Protein AF-A0A926VAL5-F1 (afdb_monomer_lite)

Organism: NCBI:txid2949571

Foldseek 3Di:
DDDDDDDDDDDDPPPPDPPPDPPDDDDPDPDDPDPADEWEFPDWPPDFDDDAPPPPADQQFWKDLPVWIWGFHAADRPDQQGTWIFIDDVPDPDGDDIDTHGPVRCVVSVIGGDPLQDAPFWKKWQDFQTWTATPVRDIDGDHGFIWHFHDQDQQATWTDGPRHTYGYHPHRPRIDTDGTDDDDPDPVVVVCVQAQALVNLLVLLLVLCVVPPDLQNLLVCLVPVCVLVVSLVVSVVDPSCPPGHYDPVSNVVSSVVSVVVVVLVSLAPPNHPQAHAFFKKKFWAADDDPVPDPPVFARTDIWMWGFHAAQSNDQQGTWIQTPVDNDIDGHHPVRCVVRVMFTKDWADPALFWIWIATPVRNDIKIKGFEADPQLCVLCVVVLCVLFPDKDPWAACPDSVNVSVPPVHPHGIMIIRGGGPDPDPVSNVVSRNVVNPDPSHDGPDD

Radius of gyration: 39.08 Å; chains: 1; bounding box: 101×63×101 Å

Sequence (445 aa):
MSLTNQNGNQSSHIIQNLSSFSLSIPAILPQQNTTTVTNKVIKVLAPIKPTSPTAPFHKGTLITNKNNFGIVNKIIPDSHTPIQIYWWSAGSEKIELKFWYSLDDLRVLKIEPLPLFIPQKTFLIIPAGTLVLTEKGELFQWAETLFWLKEINADGYHLLARSQEWLFPLENFPGIPLACVNELPSRAFLEAANHLNFHQLKTLISLWLSLNYPADILEQLHNNPEIEYHLKNQFDRSEYLQGEDYLQTDKDAAWKSAFSSHLKEQKNAIGMLGFKIGLSTVQSTPKAVSRLHNNPHSTYDYQFGTVVDLEPRSDKPVSILWQHEESTDNYSLPELQQNFISPIVLVKISDQVGYVKSADRKFYQAIVGFASKSVARSWWRRIKKELGHLSDLKPNYHPEIQHLNNQMKAKYFYLAQFPRQKTLNARLRHLQTVANWNLTKHLHR

pLDDT: mean 76.71, std 17.38, range [21.08, 95.38]

Secondary structure (DSSP, 8-state):
---------------S--TT----PPP----------EEEEEEEEES-----TTTT--TT-EEE-SS-EEEEEEE-TTSSS-EEEEEEPTTSS-EEEEEEE-HHHHHHTT-EE-----TTTEEEEEPTT-EEEETTS-EEE--SEEEEEEEEETTEEEEEETTEEEEE-STT---EEEEE--PPPPHHHHHHHTSB-HHHHHHHHHHHHHHH--TTHHHHHHH-TTHHHHHHHHHHTSGGGTT--B-HHHHHHHHHHHHHHHHHHHHHHT-BTTB-TT-EEEEEEEPP--TT---TT-SEEEEEEEEEEE-TTSSS-EEEEESS-S-EEEE-HHHHHHTTEEEEEEEESSSSEEEEEETTS--EEEEEEES-HHHHHHHHHHHHHHH-S----EETTSHHHHTTTTTSS-SEEEEEES-S-SSHHHHHHHHHHHHTS-TTS----

Structure (mmCIF, N/CA/C/O backbone):
data_AF-A0A926VAL5-F1
#
_entry.id   AF-A0A926VAL5-F1
#
loop_
_atom_site.group_PDB
_atom_site.id
_atom_site.type_symbol
_atom_site.label_atom_id
_atom_site.label_alt_id
_atom_site.label_comp_id
_atom_site.label_asym_id
_atom_site.label_entity_id
_atom_site.label_seq_id
_atom_site.pdbx_PDB_ins_code
_atom_site.Cartn_x
_atom_site.Cartn_y
_atom_site.Cartn_z
_atom_site.occupancy
_atom_site.B_iso_or_equiv
_atom_site.auth_seq_id
_atom_site.auth_comp_id
_atom_site.auth_asym_id
_atom_site.auth_atom_id
_atom_site.pdbx_PDB_model_num
ATOM 1 N N . MET A 1 1 ? -61.989 -29.272 30.797 1.00 33.78 1 MET A N 1
ATOM 2 C CA . MET A 1 1 ? -61.288 -30.566 30.717 1.00 33.78 1 MET A CA 1
ATOM 3 C C . MET A 1 1 ? -59.945 -30.411 31.390 1.00 33.78 1 MET A C 1
ATOM 5 O O . MET A 1 1 ? -59.155 -29.563 31.002 1.00 33.78 1 MET A O 1
ATOM 9 N N . SER A 1 2 ? -59.794 -31.165 32.463 1.00 23.73 2 SER A N 1
ATOM 10 C CA . SER A 1 2 ? -58.620 -31.363 33.302 1.00 23.73 2 SER A CA 1
ATOM 11 C C . SER A 1 2 ? -57.572 -32.222 32.585 1.00 23.73 2 SER A C 1
ATOM 13 O O . SER A 1 2 ? -57.961 -33.025 31.740 1.00 23.73 2 SER A O 1
ATOM 15 N N . LEU A 1 3 ? -56.298 -32.065 32.978 1.00 24.48 3 LEU A N 1
ATOM 16 C CA . LEU A 1 3 ? -55.210 -33.067 33.130 1.00 24.48 3 LEU A CA 1
ATOM 17 C C . LEU A 1 3 ? -53.859 -32.319 33.001 1.00 24.48 3 LEU A C 1
ATOM 19 O O . LEU A 1 3 ? -53.482 -31.924 31.907 1.00 24.48 3 LEU A O 1
ATOM 23 N N . THR A 1 4 ? -53.233 -31.807 34.068 1.00 24.84 4 THR A N 1
ATOM 24 C CA . THR A 1 4 ? -52.279 -32.464 35.003 1.00 24.84 4 THR A CA 1
ATOM 25 C C . THR A 1 4 ? -51.249 -33.419 34.385 1.00 24.84 4 THR A C 1
ATOM 27 O O . THR A 1 4 ? -51.617 -34.495 33.928 1.00 24.84 4 THR A O 1
ATOM 30 N N . ASN A 1 5 ? -49.966 -33.034 34.484 1.00 24.02 5 ASN A N 1
ATOM 31 C CA . ASN A 1 5 ? -48.794 -33.826 34.925 1.00 24.02 5 ASN A CA 1
ATOM 32 C C . ASN A 1 5 ? -47.578 -32.869 34.943 1.00 24.02 5 ASN A C 1
ATOM 34 O O . ASN A 1 5 ? -47.157 -32.402 33.893 1.00 24.02 5 ASN A O 1
ATOM 38 N N . GLN A 1 6 ? -47.175 -32.266 36.066 1.00 24.66 6 GLN A N 1
ATOM 39 C CA . GLN A 1 6 ? -46.366 -32.774 37.192 1.00 24.66 6 GLN A CA 1
ATOM 40 C C . GLN A 1 6 ? -44.982 -33.377 36.850 1.00 24.66 6 GLN A C 1
ATOM 42 O O . GLN A 1 6 ? -44.871 -34.520 36.429 1.00 24.66 6 GLN A O 1
ATOM 47 N N . ASN A 1 7 ? -43.973 -32.571 37.219 1.00 23.89 7 ASN A N 1
ATOM 48 C CA . ASN A 1 7 ? -42.716 -32.859 37.929 1.00 23.89 7 ASN A CA 1
ATOM 49 C C . ASN A 1 7 ? -41.515 -33.537 37.248 1.00 23.89 7 ASN A C 1
ATOM 51 O O . ASN A 1 7 ? -41.593 -34.624 36.691 1.00 23.89 7 ASN A O 1
ATOM 55 N N . GLY A 1 8 ? -40.346 -32.916 37.481 1.00 21.08 8 GLY A N 1
ATOM 56 C CA . GLY A 1 8 ? -39.031 -33.515 37.252 1.00 21.08 8 GLY A CA 1
ATOM 57 C C . GLY A 1 8 ? -37.819 -32.613 37.536 1.00 21.08 8 GLY A C 1
ATOM 58 O O . GLY A 1 8 ? -36.994 -32.444 36.654 1.00 21.08 8 GLY A O 1
ATOM 59 N N . ASN A 1 9 ? -37.717 -32.050 38.748 1.00 25.28 9 ASN A N 1
ATOM 60 C CA . ASN A 1 9 ? -36.486 -31.626 39.446 1.00 25.28 9 ASN A CA 1
ATOM 61 C C . ASN A 1 9 ? -35.362 -30.904 38.668 1.00 25.28 9 ASN A C 1
ATOM 63 O O . ASN A 1 9 ? -34.457 -31.548 38.141 1.00 25.28 9 ASN A O 1
ATOM 67 N N . GLN A 1 10 ? -35.267 -29.579 38.834 1.00 26.14 10 GLN A N 1
ATOM 68 C CA . GLN A 1 10 ? -33.965 -28.926 39.017 1.00 26.14 10 GLN A CA 1
ATOM 69 C C . GLN A 1 10 ? -34.032 -27.951 40.194 1.00 26.14 10 GLN A C 1
ATOM 71 O O . GLN A 1 10 ? -34.863 -27.050 40.255 1.00 26.14 10 GLN A O 1
ATOM 76 N N . SER A 1 11 ? -33.163 -28.216 41.162 1.00 24.44 11 SER A N 1
ATOM 77 C CA . SER A 1 11 ? -32.963 -27.499 42.413 1.00 24.44 11 SER A CA 1
ATOM 78 C C . SER A 1 11 ? -32.557 -26.048 42.164 1.00 24.44 11 SER A C 1
ATOM 80 O O . SER A 1 11 ? -31.391 -25.741 41.917 1.00 24.44 11 SER A O 1
ATOM 82 N N . SER A 1 12 ? -33.531 -25.154 42.269 1.00 25.12 12 SER A N 1
ATOM 83 C CA . SER A 1 12 ? -33.329 -23.727 42.454 1.00 25.12 12 SER A CA 1
ATOM 84 C C . SER A 1 12 ? -32.821 -23.466 43.876 1.00 25.12 12 SER A C 1
ATOM 86 O O . SER A 1 12 ? -33.618 -23.365 44.808 1.00 25.12 12 SER A O 1
ATOM 88 N N . HIS A 1 13 ? -31.513 -23.293 44.061 1.00 25.14 13 HIS A N 1
ATOM 89 C CA . HIS A 1 13 ? -31.027 -22.439 45.149 1.00 25.14 13 HIS A CA 1
ATOM 90 C C . HIS A 1 13 ? -31.080 -20.988 44.661 1.00 25.14 13 HIS A C 1
ATOM 92 O O . HIS A 1 13 ? -30.068 -20.348 44.402 1.00 25.14 13 HIS A O 1
ATOM 98 N N . ILE A 1 14 ? -32.306 -20.496 44.469 1.00 27.83 14 ILE A N 1
ATOM 99 C CA . ILE A 1 14 ? -32.579 -19.064 44.393 1.00 27.83 14 ILE A CA 1
ATOM 100 C C . ILE A 1 14 ? -32.500 -18.576 45.836 1.00 27.83 14 ILE A C 1
ATOM 102 O O . ILE A 1 14 ? -33.286 -19.009 46.679 1.00 27.83 14 ILE A O 1
ATOM 106 N N . ILE A 1 15 ? -31.535 -17.707 46.126 1.00 30.31 15 ILE A N 1
ATOM 107 C CA . ILE A 1 15 ? -31.478 -16.973 47.389 1.00 30.31 15 ILE A CA 1
ATOM 108 C C . ILE A 1 15 ? -32.737 -16.096 47.446 1.00 30.31 15 ILE A C 1
ATOM 110 O O . ILE A 1 15 ? -32.835 -15.052 46.802 1.00 30.31 15 ILE A O 1
ATOM 114 N N . GLN A 1 16 ? -33.739 -16.564 48.188 1.00 28.98 16 GLN A N 1
ATOM 115 C CA . GLN A 1 16 ? -34.934 -15.810 48.547 1.00 28.98 16 GLN A CA 1
ATOM 116 C C . GLN A 1 16 ? -34.558 -14.775 49.616 1.00 28.98 16 GLN A C 1
ATOM 118 O O . GLN A 1 16 ? -34.676 -15.057 50.801 1.00 28.98 16 GLN A O 1
ATOM 123 N N . ASN A 1 17 ? -34.029 -13.620 49.195 1.00 28.38 17 ASN A N 1
ATOM 124 C CA . ASN A 1 17 ? -34.138 -12.303 49.854 1.00 28.38 17 ASN A CA 1
ATOM 125 C C . ASN A 1 17 ? -33.106 -11.331 49.260 1.00 28.38 17 ASN A C 1
ATOM 127 O O . ASN A 1 17 ? -32.059 -11.068 49.842 1.00 28.38 17 ASN A O 1
ATOM 131 N N . LEU A 1 18 ? -33.413 -10.767 48.090 1.00 31.67 18 LEU A N 1
ATOM 132 C CA . LEU A 1 18 ? -32.722 -9.576 47.567 1.00 31.67 18 LEU A CA 1
ATOM 133 C C . LEU A 1 18 ? -33.403 -8.266 48.014 1.00 31.67 18 LEU A C 1
ATOM 135 O O . LEU A 1 18 ? -32.901 -7.182 47.737 1.00 31.67 18 LEU A O 1
ATOM 139 N N . SER A 1 19 ? -34.530 -8.348 48.729 1.00 27.44 19 SER A N 1
ATOM 140 C CA . SER A 1 19 ? -35.362 -7.210 49.150 1.00 27.44 19 SER A CA 1
ATOM 141 C C . SER A 1 19 ? -34.779 -6.370 50.295 1.00 27.44 19 SER A C 1
ATOM 143 O O . SER A 1 19 ? -35.334 -5.323 50.615 1.00 27.44 19 SER A O 1
ATOM 145 N N . SER A 1 20 ? -33.663 -6.781 50.899 1.00 28.33 20 SER A N 1
ATOM 146 C CA . SER A 1 20 ? -33.011 -6.079 52.016 1.00 28.33 20 SER A CA 1
ATOM 147 C C . SER A 1 20 ? -31.706 -5.362 51.640 1.00 28.33 20 SER A C 1
ATOM 149 O O . SER A 1 20 ? -31.095 -4.720 52.496 1.00 28.33 20 SER A O 1
ATOM 151 N N . PHE A 1 21 ? -31.286 -5.398 50.371 1.00 32.69 21 PHE A N 1
ATOM 152 C CA . PHE A 1 21 ? -30.142 -4.619 49.895 1.00 32.69 21 PHE A CA 1
ATOM 153 C C . PHE A 1 21 ? -30.622 -3.289 49.309 1.00 32.69 21 PHE A C 1
ATOM 155 O O . PHE A 1 21 ? -30.931 -3.187 48.124 1.00 32.69 21 PHE A O 1
ATOM 162 N N . SER A 1 22 ? -30.678 -2.244 50.136 1.00 27.59 22 SER A N 1
ATOM 163 C CA . SER A 1 22 ? -30.816 -0.875 49.638 1.00 27.59 22 SER A CA 1
ATOM 164 C C . SER A 1 22 ? -29.572 -0.519 48.812 1.00 27.59 22 SER A C 1
ATOM 166 O O . SER A 1 22 ? -28.513 -0.213 49.362 1.00 27.59 22 SER A O 1
ATOM 168 N N . LEU A 1 23 ? -29.689 -0.593 47.487 1.00 29.25 23 LEU A N 1
ATOM 169 C CA . LEU A 1 23 ? -28.676 -0.136 46.538 1.00 29.25 23 LEU A CA 1
ATOM 170 C C . LEU A 1 23 ? -28.721 1.393 46.449 1.00 29.25 23 LEU A C 1
ATOM 172 O O . LEU A 1 23 ? -29.334 1.965 45.552 1.00 29.25 23 LEU A O 1
ATOM 176 N N . SER A 1 24 ? -28.068 2.072 47.387 1.00 26.53 24 SER A N 1
ATOM 177 C CA . SER A 1 24 ? -27.680 3.467 47.191 1.00 26.53 24 SER A CA 1
ATOM 178 C C . SER A 1 24 ? -26.361 3.492 46.419 1.00 26.53 24 SER A C 1
ATOM 180 O O . SER A 1 24 ? -25.296 3.262 46.992 1.00 26.53 24 SER A O 1
ATOM 182 N N . ILE A 1 25 ? -26.441 3.744 45.111 1.00 30.30 25 ILE A N 1
ATOM 183 C CA . ILE A 1 25 ? -25.287 4.139 44.294 1.00 30.30 25 ILE A CA 1
ATOM 184 C C . ILE A 1 25 ? -24.783 5.467 44.880 1.00 30.30 25 ILE A C 1
ATOM 186 O O . ILE A 1 25 ? -25.577 6.410 44.956 1.00 30.30 25 ILE A O 1
ATOM 190 N N . PRO A 1 26 ? -23.518 5.591 45.322 1.00 28.33 26 PRO A N 1
ATOM 191 C CA . PRO A 1 26 ? -23.004 6.887 45.722 1.00 28.33 26 PRO A CA 1
ATOM 192 C C . PRO A 1 26 ? -22.961 7.764 44.472 1.00 28.33 26 PRO A C 1
ATOM 194 O O . PRO A 1 26 ? -22.277 7.438 43.500 1.00 28.33 26 PRO A O 1
ATOM 197 N N . ALA A 1 27 ? -23.705 8.870 44.489 1.00 27.78 27 ALA A N 1
ATOM 198 C CA . ALA A 1 27 ? -23.468 9.959 43.558 1.00 27.78 27 ALA A CA 1
ATOM 199 C C . ALA A 1 27 ? -21.981 10.329 43.639 1.00 27.78 27 ALA A C 1
ATOM 201 O O . ALA A 1 27 ? -21.432 10.433 44.739 1.00 27.78 27 ALA A O 1
ATOM 202 N N . ILE A 1 28 ? -21.335 10.489 42.483 1.00 34.09 28 ILE A N 1
ATOM 203 C CA . ILE A 1 28 ? -19.952 10.954 42.381 1.00 34.09 28 ILE A CA 1
ATOM 204 C C . ILE A 1 28 ? -19.912 12.358 42.997 1.00 34.09 28 ILE A C 1
ATOM 206 O O . ILE A 1 28 ? -20.252 13.347 42.352 1.00 34.09 28 ILE A O 1
ATOM 210 N N . LEU A 1 29 ? -19.567 12.423 44.280 1.00 26.11 29 LEU A N 1
ATOM 211 C CA . LEU A 1 29 ? -19.286 13.649 45.010 1.00 26.11 29 LEU A CA 1
ATOM 212 C C . LEU A 1 29 ? -17.773 13.901 44.980 1.00 26.11 29 LEU A C 1
ATOM 214 O O . LEU A 1 29 ? -16.994 12.943 44.959 1.00 26.11 29 LEU A O 1
ATOM 218 N N . PRO A 1 30 ? -17.340 15.175 44.961 1.00 29.02 30 PRO A N 1
ATOM 219 C CA . PRO A 1 30 ? -15.932 15.523 44.856 1.00 29.02 30 PRO A CA 1
ATOM 220 C C . PRO A 1 30 ? -15.158 14.957 46.046 1.00 29.02 30 PRO A C 1
ATOM 222 O O . PRO A 1 30 ? -15.649 14.975 47.174 1.00 29.02 30 PRO A O 1
ATOM 225 N N . GLN A 1 31 ? -13.945 14.477 45.765 1.00 34.25 31 GLN A N 1
ATOM 226 C CA . GLN A 1 31 ? -12.990 13.918 46.718 1.00 34.25 31 GLN A CA 1
ATOM 227 C C . GLN A 1 31 ? -12.928 14.733 48.018 1.00 34.25 31 GLN A C 1
ATOM 229 O O . GLN A 1 31 ? -12.296 15.785 48.090 1.00 34.25 31 GLN A O 1
ATOM 234 N N . GLN A 1 32 ? -13.550 14.204 49.068 1.00 29.81 32 GLN A N 1
ATOM 235 C CA . GLN A 1 32 ? -13.149 14.489 50.435 1.00 29.81 32 GLN A CA 1
ATOM 236 C C . GLN A 1 32 ? -12.236 13.350 50.876 1.00 29.81 32 GLN A C 1
ATOM 238 O O . GLN A 1 32 ? -12.629 12.183 50.838 1.00 29.81 32 GLN A O 1
ATOM 243 N N . ASN A 1 33 ? -11.012 13.710 51.267 1.00 32.38 33 ASN A N 1
ATOM 244 C CA . ASN A 1 33 ? -10.019 12.829 51.873 1.00 32.38 33 ASN A CA 1
ATOM 245 C C . ASN A 1 33 ? -10.586 12.223 53.162 1.00 32.38 33 ASN A C 1
ATOM 247 O O . ASN A 1 33 ? -10.371 12.730 54.260 1.00 32.38 33 ASN A O 1
ATOM 251 N N . THR A 1 34 ? -11.329 11.133 53.023 1.00 38.75 34 THR A N 1
ATOM 252 C CA . THR A 1 34 ? -11.565 10.189 54.104 1.00 38.75 34 THR A CA 1
ATOM 253 C C . THR A 1 34 ? -10.419 9.197 54.036 1.00 38.75 34 THR A C 1
ATOM 255 O O . THR A 1 34 ? -10.204 8.549 53.016 1.00 38.75 34 THR A O 1
ATOM 258 N N . THR A 1 35 ? -9.616 9.139 55.093 1.00 38.84 35 THR A N 1
ATOM 259 C CA . THR A 1 35 ? -8.583 8.121 55.283 1.00 38.84 35 THR A CA 1
ATOM 260 C C . THR A 1 35 ? -9.260 6.753 55.306 1.00 38.84 35 THR A C 1
ATOM 262 O O . THR A 1 35 ? -9.709 6.276 56.346 1.00 38.84 35 THR A O 1
ATOM 265 N N . THR A 1 36 ? -9.391 6.124 54.140 1.00 53.62 36 THR A N 1
ATOM 266 C CA . THR A 1 36 ? -9.853 4.745 54.022 1.00 53.62 36 THR A CA 1
ATOM 267 C C . THR A 1 36 ? -8.770 3.849 54.602 1.00 53.62 36 THR A C 1
ATOM 269 O O . THR A 1 36 ? -7.675 3.740 54.058 1.00 53.62 36 THR A O 1
ATOM 272 N N . VAL A 1 37 ? -9.049 3.247 55.757 1.00 64.88 37 VAL A N 1
ATOM 273 C CA . VAL A 1 37 ? -8.158 2.258 56.365 1.00 64.88 37 VAL A CA 1
ATOM 274 C C . VAL A 1 37 ? -8.197 1.005 55.493 1.00 64.88 37 VAL A C 1
ATOM 276 O O . VAL A 1 37 ? -9.225 0.331 55.427 1.00 64.88 37 VAL A O 1
ATOM 279 N N . THR A 1 38 ? -7.089 0.711 54.813 1.00 74.81 38 THR A N 1
ATOM 280 C CA . THR A 1 38 ? -6.933 -0.513 54.025 1.00 74.81 38 THR A CA 1
ATOM 281 C C . THR A 1 38 ? -6.527 -1.665 54.943 1.00 74.81 38 THR A C 1
ATOM 283 O O . THR A 1 38 ? -5.487 -1.613 55.601 1.00 74.81 38 THR A O 1
ATOM 286 N N . ASN A 1 39 ? -7.333 -2.722 54.988 1.00 82.88 39 ASN A N 1
ATOM 287 C CA . ASN A 1 39 ? -7.023 -3.941 55.726 1.00 82.88 39 ASN A CA 1
ATOM 288 C C . ASN A 1 39 ? -6.390 -4.967 54.780 1.00 82.88 39 ASN A C 1
ATOM 290 O O . ASN A 1 39 ? -7.035 -5.473 53.860 1.00 82.88 39 ASN A O 1
ATOM 294 N N . LYS A 1 40 ? -5.114 -5.286 55.008 1.00 86.75 40 LYS A N 1
ATOM 295 C CA . LYS A 1 40 ? -4.370 -6.254 54.196 1.00 86.75 40 LYS A CA 1
ATOM 296 C C . LYS A 1 40 ? -4.474 -7.658 54.782 1.00 86.75 40 LYS A C 1
ATOM 298 O O . LYS A 1 40 ? -4.174 -7.870 55.957 1.00 86.75 40 LYS A O 1
ATOM 303 N N . VAL A 1 41 ? -4.881 -8.616 53.956 1.00 84.38 41 VAL A N 1
ATOM 304 C CA . VAL A 1 41 ? -4.922 -10.044 54.285 1.00 84.38 41 VAL A CA 1
ATOM 305 C C . VAL A 1 41 ? -3.589 -10.674 53.886 1.00 84.38 41 VAL A C 1
ATOM 307 O O . VAL A 1 41 ? -3.217 -10.646 52.718 1.00 84.38 41 VAL A O 1
ATOM 310 N N . ILE A 1 42 ? -2.871 -11.268 54.843 1.00 83.75 42 ILE A N 1
ATOM 311 C CA . ILE A 1 42 ? -1.643 -12.030 54.560 1.00 83.75 42 ILE A CA 1
ATOM 312 C C . ILE A 1 42 ? -2.000 -13.421 54.041 1.00 83.75 42 ILE A C 1
ATOM 314 O O . ILE A 1 42 ? -1.346 -13.940 53.138 1.00 83.75 42 ILE A O 1
ATOM 318 N N . LYS A 1 43 ? -3.015 -14.061 54.635 1.00 83.00 43 LYS A N 1
ATOM 319 C CA . LYS A 1 43 ? -3.334 -15.457 54.330 1.00 83.00 43 LYS A CA 1
ATOM 320 C C . LYS A 1 43 ? -4.812 -15.770 54.501 1.00 83.00 43 LYS A C 1
ATOM 322 O O . LYS A 1 43 ? -5.427 -15.389 55.494 1.00 83.00 43 LYS A O 1
ATOM 327 N N . VAL A 1 44 ? -5.349 -16.541 53.560 1.00 79.62 44 VAL A N 1
ATOM 328 C CA . VAL A 1 44 ? -6.667 -17.178 53.659 1.00 79.62 44 VAL A CA 1
ATOM 329 C C . VAL A 1 44 ? -6.466 -18.574 54.247 1.00 79.62 44 VAL A C 1
ATOM 331 O O . VAL A 1 44 ? -5.719 -19.384 53.700 1.00 79.62 44 VAL A O 1
ATOM 334 N N . LEU A 1 45 ? -7.071 -18.834 55.403 1.00 80.06 45 LEU A N 1
ATOM 335 C CA . LEU A 1 45 ? -6.906 -20.074 56.167 1.00 80.06 45 LEU A CA 1
ATOM 336 C C . LEU A 1 45 ? -7.986 -21.110 55.840 1.00 80.06 45 LEU A C 1
ATOM 338 O O . LEU A 1 45 ? -7.732 -22.307 55.933 1.00 80.06 45 LEU A O 1
ATOM 342 N N . ALA A 1 46 ? -9.175 -20.662 55.436 1.00 75.06 46 ALA A N 1
ATOM 343 C CA . ALA A 1 46 ? -10.252 -21.516 54.948 1.00 75.06 46 ALA A CA 1
ATOM 344 C C . ALA A 1 46 ? -11.252 -20.687 54.119 1.00 75.06 46 ALA A C 1
ATOM 346 O O . ALA A 1 46 ? -11.484 -19.537 54.487 1.00 75.06 46 ALA A O 1
ATOM 347 N N . PRO A 1 47 ? -11.881 -21.247 53.066 1.00 56.97 47 PRO A N 1
ATOM 348 C CA . PRO A 1 47 ? -11.587 -22.549 52.467 1.00 56.97 47 PRO A CA 1
ATOM 349 C C . PRO A 1 47 ? -10.341 -22.488 51.564 1.00 56.97 47 PRO A C 1
ATOM 351 O O . PRO A 1 47 ? -10.259 -21.656 50.666 1.00 56.97 47 PRO A O 1
ATOM 354 N N . ILE A 1 48 ? -9.385 -23.401 51.767 1.00 59.25 48 ILE A N 1
ATOM 355 C CA . ILE A 1 48 ? -8.234 -23.578 50.867 1.00 59.25 48 ILE A CA 1
ATOM 356 C C . ILE A 1 48 ? -8.611 -24.664 49.858 1.00 59.25 48 ILE A C 1
ATOM 358 O O . ILE A 1 48 ? -8.837 -25.814 50.238 1.00 59.25 48 ILE A O 1
ATOM 362 N N . LYS A 1 49 ? -8.706 -24.314 48.571 1.00 59.62 49 LYS A N 1
ATOM 363 C CA . LYS A 1 49 ? -8.849 -25.316 47.507 1.00 59.62 49 LYS A CA 1
ATOM 364 C C . LYS A 1 49 ? -7.450 -25.818 47.131 1.00 59.62 49 LYS A C 1
ATOM 366 O O . LYS A 1 49 ? -6.594 -24.988 46.843 1.00 59.62 49 LYS A O 1
ATOM 371 N N . PRO A 1 50 ? -7.190 -27.136 47.124 1.00 54.75 50 PRO A N 1
ATOM 372 C CA . PRO A 1 50 ? -5.895 -27.656 46.704 1.00 54.75 50 PRO A CA 1
ATOM 373 C C . PRO A 1 50 ? -5.628 -27.316 45.231 1.00 54.75 50 PRO A C 1
ATOM 375 O O . PRO A 1 50 ? -6.522 -27.429 44.387 1.00 54.75 50 PRO A O 1
ATOM 378 N N . THR A 1 51 ? -4.395 -26.915 44.920 1.00 57.47 51 THR A N 1
ATOM 379 C CA . THR A 1 51 ? -3.954 -26.621 43.552 1.00 57.47 51 THR A CA 1
ATOM 380 C C . THR A 1 51 ? -3.971 -27.908 42.724 1.00 57.47 51 THR A C 1
ATOM 382 O O . THR A 1 51 ? -3.157 -28.805 42.929 1.00 57.47 51 THR A O 1
ATOM 385 N N . SER A 1 52 ? -4.941 -28.025 41.813 1.00 66.25 52 SER A N 1
ATOM 386 C CA . SER A 1 52 ? -5.079 -29.170 40.901 1.00 66.25 52 SER A CA 1
ATOM 387 C C . SER A 1 52 ? -4.029 -29.108 39.784 1.00 66.25 52 SER A C 1
ATOM 389 O O . SER A 1 52 ? -3.774 -28.013 39.279 1.00 66.25 52 SER A O 1
ATOM 391 N N . PRO A 1 53 ? -3.508 -30.247 39.288 1.00 67.94 53 PRO A N 1
ATOM 392 C CA . PRO A 1 53 ? -2.691 -30.284 38.070 1.00 67.94 53 PRO A CA 1
ATOM 393 C C . PRO A 1 53 ? -3.434 -29.765 36.825 1.00 67.94 53 PRO A C 1
ATOM 395 O O . PRO A 1 53 ? -2.805 -29.389 35.843 1.00 67.94 53 PRO A O 1
ATOM 398 N N . THR A 1 54 ? -4.770 -29.716 36.862 1.00 70.12 54 THR A N 1
ATOM 399 C CA . THR A 1 54 ? -5.608 -29.159 35.788 1.00 70.12 54 THR A CA 1
ATOM 400 C C . THR A 1 54 ? -5.910 -27.670 35.952 1.00 70.12 54 THR A C 1
ATOM 402 O O . THR A 1 54 ? -6.691 -27.133 35.168 1.00 70.12 54 THR A O 1
ATOM 405 N N . ALA A 1 55 ? -5.357 -26.997 36.968 1.00 70.44 55 ALA A N 1
ATOM 406 C CA . ALA A 1 55 ? -5.531 -25.557 37.139 1.00 70.44 55 ALA A CA 1
ATOM 407 C C . ALA A 1 55 ? -5.073 -24.808 35.869 1.00 70.44 55 ALA A C 1
ATOM 409 O O . ALA A 1 55 ? -4.062 -25.184 35.272 1.00 70.44 55 ALA A O 1
ATOM 410 N N . PRO A 1 56 ? -5.798 -23.762 35.428 1.00 73.38 56 PRO A N 1
ATOM 411 C CA . PRO A 1 56 ? -6.932 -23.087 36.083 1.00 73.38 56 PRO A CA 1
ATOM 412 C C . PRO A 1 56 ? -8.329 -23.708 35.828 1.00 73.38 56 PRO A C 1
ATOM 414 O O . PRO A 1 56 ? -9.347 -23.112 36.184 1.00 73.38 56 PRO A O 1
ATOM 417 N N . PHE A 1 57 ? -8.422 -24.885 35.204 1.00 79.25 57 PHE A N 1
ATOM 418 C CA . PHE A 1 57 ? -9.698 -25.514 34.855 1.00 79.25 57 PHE A CA 1
ATOM 419 C C . PHE A 1 57 ? -10.243 -26.370 36.005 1.00 79.25 57 PHE A C 1
ATOM 421 O O . PHE A 1 57 ? -9.613 -27.335 36.454 1.00 79.25 57 PHE A O 1
ATOM 428 N N . HIS A 1 58 ? -11.459 -26.039 36.444 1.00 81.56 58 HIS A N 1
ATOM 429 C CA . HIS A 1 58 ? -12.236 -26.747 37.459 1.00 81.56 58 HIS A CA 1
ATOM 430 C C . HIS A 1 58 ? -13.652 -27.019 36.947 1.00 81.56 58 HIS A C 1
ATOM 432 O O . HIS A 1 58 ? -14.128 -26.364 36.024 1.00 81.56 58 HIS A O 1
ATOM 438 N N . LYS A 1 59 ? -14.362 -27.982 37.542 1.00 78.81 59 LYS A N 1
ATOM 439 C CA . LYS A 1 59 ? -15.784 -28.170 37.228 1.00 78.81 59 LYS A CA 1
ATOM 440 C C . LYS A 1 59 ? -16.541 -26.863 37.495 1.00 78.81 59 LYS A C 1
ATOM 442 O O . LYS A 1 59 ? -16.470 -26.329 38.597 1.00 78.81 59 LYS A O 1
ATOM 447 N N . GLY A 1 60 ? -17.269 -26.384 36.494 1.00 71.81 60 GLY A N 1
ATOM 448 C CA . GLY A 1 60 ? -17.990 -25.115 36.511 1.00 71.81 60 GLY A CA 1
ATOM 449 C C . GLY A 1 60 ? -17.200 -23.920 35.967 1.00 71.81 60 GLY A C 1
ATOM 450 O O . GLY A 1 60 ? -17.781 -22.850 35.833 1.00 71.81 60 GLY A O 1
ATOM 451 N N . THR A 1 61 ? -15.914 -24.070 35.625 1.00 80.81 61 THR A N 1
ATOM 452 C CA . THR A 1 61 ? -15.128 -22.980 35.026 1.00 80.81 61 THR A CA 1
ATOM 453 C C . THR A 1 61 ? -15.718 -22.588 33.672 1.00 80.81 61 THR A C 1
ATOM 455 O O . THR A 1 61 ? -15.825 -23.430 32.777 1.00 80.81 61 THR A O 1
ATOM 458 N N . LEU A 1 62 ? -16.079 -21.310 33.525 1.00 81.69 62 LEU A N 1
ATOM 459 C CA . LEU A 1 62 ? -16.448 -20.714 32.242 1.00 81.69 62 LEU A CA 1
ATOM 460 C C . LEU A 1 62 ? -15.201 -20.500 31.395 1.00 81.69 62 LEU A C 1
ATOM 462 O O . LEU A 1 62 ? -14.175 -20.056 31.906 1.00 81.69 62 LEU A O 1
ATOM 466 N N . ILE A 1 63 ? -15.291 -20.807 30.108 1.00 84.75 63 ILE A N 1
ATOM 467 C CA . ILE A 1 63 ? -14.164 -20.770 29.178 1.00 84.75 63 ILE A CA 1
ATOM 468 C C . ILE A 1 63 ? -14.575 -20.165 27.835 1.00 84.75 63 ILE A C 1
ATOM 470 O O . ILE A 1 63 ? -15.754 -20.152 27.474 1.00 84.75 63 ILE A O 1
ATOM 474 N N . THR A 1 64 ? -13.595 -19.694 27.073 1.00 85.19 64 THR A N 1
ATOM 475 C CA . THR A 1 64 ? -13.781 -19.177 25.716 1.00 85.19 64 THR A CA 1
ATOM 476 C C . THR A 1 64 ? -12.625 -19.591 24.812 1.00 85.19 64 THR A C 1
ATOM 478 O O . THR A 1 64 ? -11.505 -19.781 25.277 1.00 85.19 64 THR A O 1
ATOM 481 N N . ASN A 1 65 ? -12.895 -19.716 23.513 1.00 84.50 65 ASN A N 1
ATOM 482 C CA . ASN A 1 65 ? -11.873 -19.809 22.465 1.00 84.50 65 ASN A CA 1
ATOM 483 C C . ASN A 1 65 ? -11.917 -18.600 21.506 1.00 84.50 65 ASN A C 1
ATOM 485 O O . ASN A 1 65 ? -11.552 -18.719 20.337 1.00 84.50 65 ASN A O 1
ATOM 489 N N . LYS A 1 66 ? -12.407 -17.447 21.995 1.00 78.19 66 LYS A N 1
ATOM 490 C CA . LYS A 1 66 ? -12.759 -16.205 21.269 1.00 78.19 66 LYS A CA 1
ATOM 491 C C . LYS A 1 66 ? -14.041 -16.258 20.448 1.00 78.19 66 LYS A C 1
ATOM 493 O O . LYS A 1 66 ? -14.747 -15.258 20.396 1.00 78.19 66 LYS A O 1
ATOM 498 N N . ASN A 1 67 ? -14.339 -17.393 19.827 1.00 78.50 67 ASN A N 1
ATOM 499 C CA . ASN A 1 67 ? -15.499 -17.518 18.943 1.00 78.50 67 ASN A CA 1
ATOM 500 C C . ASN A 1 67 ? -16.714 -18.093 19.674 1.00 78.50 67 ASN A C 1
ATOM 502 O O . ASN A 1 67 ? -17.841 -17.683 19.423 1.00 78.50 67 ASN A O 1
ATOM 506 N N . ASN A 1 68 ? -16.468 -19.020 20.598 1.00 81.50 68 ASN A N 1
ATOM 507 C CA . ASN A 1 68 ? -17.481 -19.733 21.355 1.00 81.50 68 ASN A CA 1
ATOM 508 C C . ASN A 1 68 ? -17.207 -19.612 22.854 1.00 81.50 68 ASN A C 1
ATOM 510 O O . ASN A 1 68 ? -16.070 -19.410 23.298 1.00 81.50 68 ASN A O 1
ATOM 514 N N . PHE A 1 69 ? -18.266 -19.802 23.632 1.00 83.88 69 PHE A N 1
ATOM 515 C CA . PHE A 1 69 ? -18.209 -19.904 25.082 1.00 83.88 69 PHE A CA 1
ATOM 516 C C . PHE A 1 69 ? -18.568 -21.325 25.509 1.00 83.88 69 PHE A C 1
ATOM 518 O O . PHE A 1 69 ? -19.364 -22.003 24.852 1.00 83.88 69 PHE A O 1
ATOM 525 N N . GLY A 1 70 ? -18.019 -21.765 26.634 1.00 85.50 70 GLY A N 1
ATOM 526 C CA . GLY A 1 70 ? -18.364 -23.051 27.216 1.00 85.50 70 GLY A CA 1
ATOM 527 C C . GLY A 1 70 ? -18.175 -23.102 28.723 1.00 85.50 70 GLY A C 1
ATOM 528 O O . GLY A 1 70 ? -17.714 -22.148 29.352 1.00 85.50 70 GLY A O 1
ATOM 529 N N . ILE A 1 71 ? -18.514 -24.250 29.299 1.00 86.69 71 ILE A N 1
ATOM 530 C CA . ILE A 1 71 ? -18.329 -24.556 30.714 1.00 86.69 71 ILE A CA 1
ATOM 531 C C . ILE A 1 71 ? -17.660 -25.918 30.879 1.00 86.69 71 ILE A C 1
ATOM 533 O O . ILE A 1 71 ? -18.015 -26.903 30.224 1.00 86.69 71 ILE A O 1
ATOM 537 N N . VAL A 1 72 ? -16.683 -25.993 31.778 1.00 85.94 72 VAL A N 1
ATOM 538 C CA . VAL A 1 72 ? -16.049 -27.258 32.153 1.00 85.94 72 VAL A CA 1
ATOM 539 C C . VAL A 1 72 ? -17.044 -28.083 32.965 1.00 85.94 72 VAL A C 1
ATOM 541 O O . VAL A 1 72 ? -17.412 -27.735 34.084 1.00 85.94 72 VAL A O 1
ATOM 544 N N . ASN A 1 73 ? -17.484 -29.208 32.419 1.00 85.69 73 ASN A N 1
ATOM 545 C CA . ASN A 1 73 ? -18.496 -30.053 33.043 1.00 85.69 73 ASN A CA 1
ATOM 546 C C . ASN A 1 73 ? -17.894 -31.105 33.986 1.00 85.69 73 ASN A C 1
ATOM 548 O O . ASN A 1 73 ? -18.443 -31.389 35.055 1.00 85.69 73 ASN A O 1
ATOM 552 N N . LYS A 1 74 ? -16.782 -31.725 33.578 1.00 86.00 74 LYS A N 1
ATOM 553 C CA . LYS A 1 74 ? -16.123 -32.809 34.319 1.00 86.00 74 LYS A CA 1
ATOM 554 C C . LYS A 1 74 ? -14.614 -32.745 34.149 1.00 86.00 74 LYS A C 1
ATOM 556 O O . LYS A 1 74 ? -14.126 -32.321 33.105 1.00 86.00 74 LYS A O 1
ATOM 561 N N . ILE A 1 75 ? -13.910 -33.212 35.177 1.00 86.19 75 ILE A N 1
ATOM 562 C CA . ILE A 1 75 ? -12.458 -33.367 35.181 1.00 86.19 75 ILE A CA 1
ATOM 563 C C . ILE A 1 75 ? -12.123 -34.773 35.667 1.00 86.19 75 ILE A C 1
ATOM 565 O O . ILE A 1 75 ? -12.657 -35.208 36.686 1.00 86.19 75 ILE A O 1
ATOM 569 N N . ILE A 1 76 ? -11.260 -35.465 34.928 1.00 85.94 76 ILE A N 1
ATOM 570 C CA . ILE A 1 76 ? -10.688 -36.765 35.281 1.00 85.94 76 ILE A CA 1
ATOM 571 C C . ILE A 1 76 ? -9.164 -36.593 35.226 1.00 85.94 76 ILE A C 1
ATOM 573 O O . ILE A 1 76 ? -8.601 -36.697 34.139 1.00 85.94 76 ILE A O 1
ATOM 577 N N . PRO A 1 77 ? -8.502 -36.272 36.356 1.00 78.19 77 PRO A N 1
ATOM 578 C CA . PRO A 1 77 ? -7.091 -35.872 36.371 1.00 78.19 77 PRO A CA 1
ATOM 579 C C . PRO A 1 77 ? -6.139 -36.889 35.733 1.00 78.19 77 PRO A C 1
ATOM 581 O O . PRO A 1 77 ? -5.205 -36.493 35.047 1.00 78.19 77 PRO A O 1
ATOM 584 N N . ASP A 1 78 ? -6.423 -38.182 35.892 1.00 80.00 78 ASP A N 1
ATOM 585 C CA . ASP A 1 78 ? -5.547 -39.275 35.446 1.00 80.00 78 ASP A CA 1
ATOM 586 C C . ASP A 1 78 ? -5.809 -39.728 33.993 1.00 80.00 78 ASP A C 1
ATOM 588 O O . ASP A 1 78 ? -5.401 -40.813 33.584 1.00 80.00 78 ASP A O 1
ATOM 592 N N . SER A 1 79 ? -6.528 -38.929 33.197 1.00 83.62 79 SER A N 1
ATOM 593 C CA . SER A 1 79 ? -6.844 -39.238 31.796 1.00 83.62 79 SER A CA 1
ATOM 594 C C . SER A 1 79 ? -5.952 -38.469 30.817 1.00 83.62 79 SER A C 1
ATOM 596 O O . SER A 1 79 ? -5.599 -37.318 31.059 1.00 83.62 79 SER A O 1
ATOM 598 N N . HIS A 1 80 ? -5.669 -39.063 29.651 1.00 82.12 80 HIS A N 1
ATOM 599 C CA . HIS A 1 80 ? -5.001 -38.379 28.533 1.00 82.12 80 HIS A CA 1
ATOM 600 C C . HIS A 1 80 ? -5.786 -37.162 28.011 1.00 82.12 80 HIS A C 1
ATOM 602 O O . HIS A 1 80 ? -5.194 -36.218 27.492 1.00 82.12 80 HIS A O 1
ATOM 608 N N . THR A 1 81 ? -7.110 -37.154 28.183 1.00 86.00 81 THR A N 1
ATOM 609 C CA . THR A 1 81 ? -7.983 -36.008 27.895 1.00 86.00 81 THR A CA 1
ATOM 610 C C . THR A 1 81 ? -8.758 -35.648 29.163 1.00 86.00 81 THR A C 1
ATOM 612 O O . THR A 1 81 ? -9.912 -36.060 29.316 1.00 86.00 81 THR A O 1
ATOM 615 N N . PRO A 1 82 ? -8.133 -34.948 30.125 1.00 86.69 82 PRO A N 1
ATOM 616 C CA . PRO A 1 82 ? -8.660 -34.845 31.478 1.00 86.69 82 PRO A CA 1
ATOM 617 C C . PRO A 1 82 ? -9.855 -33.900 31.608 1.00 86.69 82 PRO A C 1
ATOM 619 O O . PRO A 1 82 ? -10.548 -33.959 32.621 1.00 86.69 82 PRO A O 1
ATOM 622 N N . ILE A 1 83 ? -10.123 -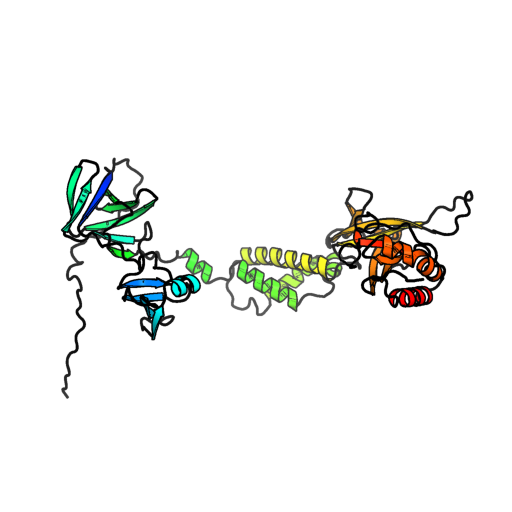33.025 30.632 1.00 88.62 83 ILE A N 1
ATOM 623 C CA . ILE A 1 83 ? -11.094 -31.931 30.779 1.00 88.62 83 ILE A CA 1
ATOM 624 C C . ILE A 1 83 ? -12.242 -32.097 29.786 1.00 88.62 83 ILE A C 1
ATOM 626 O O . ILE A 1 83 ? -12.032 -32.128 28.579 1.00 88.62 83 ILE A O 1
ATOM 630 N N . GLN A 1 84 ? -13.476 -32.166 30.287 1.00 90.69 84 GLN A N 1
ATOM 631 C CA . GLN A 1 84 ? -14.680 -32.187 29.460 1.00 90.69 84 GLN A CA 1
ATOM 632 C C . GLN A 1 84 ? -15.364 -30.828 29.445 1.00 90.69 84 GLN A C 1
ATOM 634 O O . GLN A 1 84 ? -15.730 -30.310 30.502 1.00 90.69 84 GLN A O 1
ATOM 639 N N . ILE A 1 85 ? -15.638 -30.314 28.249 1.00 90.06 85 ILE A N 1
ATOM 640 C CA . ILE A 1 85 ? -16.258 -29.006 28.039 1.00 90.06 85 ILE A CA 1
ATOM 641 C C . ILE A 1 85 ? -17.601 -29.167 27.337 1.00 90.06 85 ILE A C 1
ATOM 643 O O . ILE A 1 85 ? -17.740 -29.949 26.394 1.00 90.06 85 ILE A O 1
ATOM 647 N N . TYR A 1 86 ? -18.576 -28.403 27.816 1.00 89.44 86 TYR A N 1
ATOM 648 C CA . TYR A 1 86 ? -19.848 -28.137 27.160 1.00 89.44 86 TYR A CA 1
ATOM 649 C C . TYR A 1 86 ? -19.776 -26.785 26.464 1.00 89.44 86 TYR A C 1
ATOM 651 O O . TYR A 1 86 ? -19.497 -25.788 27.123 1.00 89.44 86 TYR A O 1
ATOM 659 N N . TRP A 1 87 ? -20.026 -26.750 25.160 1.00 86.00 87 TRP A N 1
ATOM 660 C CA . TRP A 1 87 ? -20.043 -25.518 24.374 1.00 86.00 87 TRP A CA 1
ATOM 661 C C . TRP A 1 87 ? -21.471 -25.046 24.128 1.00 86.00 87 TRP A C 1
ATOM 663 O O . TRP A 1 87 ? -22.357 -25.852 23.821 1.00 86.00 87 TRP A O 1
ATOM 673 N N . TRP A 1 88 ? -21.672 -23.735 24.238 1.00 81.25 88 TRP A N 1
ATOM 674 C CA . TRP A 1 88 ? -22.908 -23.090 23.815 1.00 81.25 88 TRP A CA 1
ATOM 675 C C . TRP A 1 88 ? -22.957 -22.941 22.299 1.00 81.25 88 TRP A C 1
ATOM 677 O O . TRP A 1 88 ? -21.947 -22.667 21.646 1.00 81.25 88 TRP A O 1
ATOM 687 N N . SER A 1 89 ? -24.162 -23.086 21.764 1.00 70.81 89 SER A N 1
ATOM 688 C CA . SER A 1 89 ? -24.500 -22.714 20.395 1.00 70.81 89 SER A CA 1
ATOM 689 C C . SER A 1 89 ? -24.432 -21.201 20.208 1.00 70.81 89 SER A C 1
ATOM 691 O O . SER A 1 89 ? -24.904 -20.450 21.067 1.00 70.81 89 SER A O 1
ATOM 693 N N . ALA A 1 90 ? -23.889 -20.735 19.084 1.00 61.78 90 ALA A N 1
ATOM 694 C CA . ALA A 1 90 ? -23.832 -19.307 18.785 1.00 61.78 90 ALA A CA 1
ATOM 695 C C . ALA A 1 90 ? -25.243 -18.685 18.816 1.00 61.78 90 ALA A C 1
ATOM 697 O O . ALA A 1 90 ? -26.128 -19.094 18.068 1.00 61.78 90 ALA A O 1
ATOM 698 N N . GLY A 1 91 ? -25.456 -17.700 19.696 1.00 57.72 91 GLY A N 1
ATOM 699 C CA . GLY A 1 91 ? -26.731 -16.983 19.810 1.00 57.72 91 GLY A CA 1
ATOM 700 C C . GLY A 1 91 ? -27.862 -17.739 20.519 1.00 57.72 91 GLY A C 1
ATOM 701 O O . GLY A 1 91 ? -29.008 -17.301 20.447 1.00 57.72 91 GLY A O 1
ATOM 702 N N . SER A 1 92 ? -27.586 -18.850 21.212 1.00 58.56 92 SER A N 1
ATOM 703 C CA . SER A 1 92 ? -28.596 -19.550 22.014 1.00 58.56 92 SER A CA 1
ATOM 704 C C . SER A 1 92 ? -28.029 -20.064 23.341 1.00 58.56 92 SER A C 1
ATOM 706 O O . SER A 1 92 ? -26.880 -20.481 23.434 1.00 58.56 92 SER A O 1
ATOM 708 N N . GLU A 1 93 ? -28.868 -20.058 24.381 1.00 58.66 93 GLU A N 1
ATOM 709 C CA . GLU A 1 93 ? -28.560 -20.606 25.712 1.00 58.66 93 GLU A CA 1
ATOM 710 C C . GLU A 1 93 ? -28.455 -22.144 25.727 1.00 58.66 93 GLU A C 1
ATOM 712 O O . GLU A 1 93 ? -28.167 -22.750 26.762 1.00 58.66 93 GLU A O 1
ATOM 717 N N . LYS A 1 94 ? -28.689 -22.806 24.586 1.00 67.19 94 LYS A N 1
ATOM 718 C CA . LYS A 1 94 ? -28.616 -24.260 24.468 1.00 67.19 94 LYS A CA 1
ATOM 719 C C . LYS A 1 94 ? -27.165 -24.735 24.384 1.00 67.19 94 LYS A C 1
ATOM 721 O O . LYS A 1 94 ? -26.320 -24.173 23.691 1.00 67.19 94 LYS A O 1
ATOM 726 N N . ILE A 1 95 ? -26.882 -25.809 25.113 1.00 70.75 95 ILE A N 1
ATOM 727 C CA . ILE A 1 95 ? -25.601 -26.514 25.061 1.00 70.75 95 ILE A CA 1
ATOM 728 C C . ILE A 1 95 ? -25.698 -27.552 23.943 1.00 70.75 95 ILE A C 1
ATOM 730 O O . ILE A 1 95 ? -26.530 -28.455 24.025 1.00 70.75 95 ILE A O 1
ATOM 734 N N . GLU A 1 96 ? -24.858 -27.437 22.915 1.00 64.00 96 GLU A N 1
ATOM 735 C CA . GLU A 1 96 ? -24.924 -28.307 21.729 1.00 64.00 96 GLU A CA 1
ATOM 736 C C . GLU A 1 96 ? -23.851 -29.394 21.716 1.00 64.00 96 GLU A C 1
ATOM 738 O O . GLU A 1 96 ? -24.103 -30.506 21.254 1.00 64.00 96 GLU A O 1
ATOM 743 N N . LEU A 1 97 ? -22.649 -29.097 22.216 1.00 68.56 97 LEU A N 1
ATOM 744 C CA . LEU A 1 97 ? -21.481 -29.933 21.951 1.00 68.56 97 LEU A CA 1
ATOM 745 C C . LEU A 1 97 ? -20.692 -30.257 23.215 1.00 68.56 97 LEU A C 1
ATOM 747 O O . LEU A 1 97 ? -20.420 -29.396 24.052 1.00 68.56 97 LEU A O 1
ATOM 751 N N . LYS A 1 98 ? -20.301 -31.528 23.325 1.00 81.75 98 LYS A N 1
ATOM 752 C CA . LYS A 1 98 ? -19.592 -32.104 24.466 1.00 81.75 98 LYS A CA 1
ATOM 753 C C . LYS A 1 98 ? -18.322 -32.785 23.985 1.00 81.75 98 LYS A C 1
ATOM 755 O O . LYS A 1 98 ? -18.395 -33.826 23.339 1.00 81.75 98 LYS A O 1
ATOM 760 N N . PHE A 1 99 ? -17.172 -32.241 24.364 1.00 86.19 99 PHE A N 1
ATOM 761 C CA . PHE A 1 99 ? -15.873 -32.779 23.961 1.00 86.19 99 PHE A CA 1
ATOM 762 C C . PHE A 1 99 ? -14.925 -32.908 25.150 1.00 86.19 99 PHE A C 1
ATOM 764 O O . PHE A 1 99 ? -15.018 -32.155 26.121 1.00 86.19 99 PHE A O 1
ATOM 771 N N . TRP A 1 100 ? -14.040 -33.900 25.071 1.00 90.75 100 TRP A N 1
ATOM 772 C CA . TRP A 1 100 ? -12.918 -34.074 25.987 1.00 90.75 100 TRP A CA 1
ATOM 773 C C . TRP A 1 100 ? -11.656 -33.494 25.356 1.00 90.75 100 TRP A C 1
ATOM 775 O O . TRP A 1 100 ? -11.448 -33.652 24.157 1.00 90.75 100 TRP A O 1
ATOM 785 N N . TYR A 1 101 ? -10.830 -32.850 26.173 1.00 89.25 101 TYR A N 1
ATOM 786 C CA . TYR A 1 101 ? -9.629 -32.139 25.755 1.00 89.25 101 TYR A CA 1
ATOM 787 C C . TYR A 1 101 ? -8.435 -32.591 26.585 1.00 89.25 101 TYR A C 1
ATOM 789 O O . TYR A 1 101 ? -8.546 -32.746 27.808 1.00 89.25 101 TYR A O 1
ATOM 797 N N . SER A 1 102 ? -7.297 -32.780 25.918 1.00 89.81 102 SER A N 1
ATOM 798 C CA . SER A 1 102 ? -5.982 -32.796 26.559 1.00 89.81 102 SER A CA 1
ATOM 799 C C . SER A 1 102 ? -5.551 -31.373 26.939 1.00 89.81 102 SER A C 1
ATOM 801 O O . SER A 1 102 ? -6.112 -30.387 26.456 1.00 89.81 102 SER A O 1
ATOM 803 N N . LEU A 1 103 ? -4.542 -31.239 27.805 1.00 86.81 103 LEU A N 1
ATOM 804 C CA . LEU A 1 103 ? -3.976 -29.922 28.130 1.00 86.81 103 LEU A CA 1
ATOM 805 C C . LEU A 1 103 ? -3.338 -29.249 26.903 1.00 86.81 103 LEU A C 1
ATOM 807 O O . LEU A 1 103 ? -3.368 -28.022 26.793 1.00 86.81 103 LEU A O 1
ATOM 811 N N . ASP A 1 104 ? -2.805 -30.039 25.970 1.00 85.62 104 ASP A N 1
ATOM 812 C CA . ASP A 1 104 ? -2.227 -29.529 24.728 1.00 85.62 104 ASP A CA 1
ATOM 813 C C . ASP A 1 104 ? -3.312 -29.038 23.762 1.00 85.62 104 ASP A C 1
ATOM 815 O O . ASP A 1 104 ? -3.157 -27.967 23.173 1.00 85.62 104 ASP A O 1
ATOM 819 N N . ASP A 1 105 ? -4.454 -29.732 23.678 1.00 87.62 105 ASP A N 1
ATOM 820 C CA . ASP A 1 105 ? -5.590 -29.281 22.863 1.00 87.62 105 ASP A CA 1
ATOM 821 C C . ASP A 1 105 ? -6.102 -27.916 23.327 1.00 87.62 105 ASP A C 1
ATOM 823 O O . ASP A 1 105 ? -6.375 -27.042 22.504 1.00 87.62 105 ASP A O 1
ATOM 827 N N . LEU A 1 106 ? -6.193 -27.702 24.646 1.00 87.44 106 LEU A N 1
ATOM 828 C CA . LEU A 1 106 ? -6.618 -26.418 25.210 1.00 87.44 106 LEU A CA 1
ATOM 829 C C . LEU A 1 106 ? -5.684 -25.279 24.780 1.00 87.44 106 LEU A C 1
ATOM 831 O O . LEU A 1 106 ? -6.158 -24.199 24.430 1.00 87.44 106 LEU A O 1
ATOM 835 N N . ARG A 1 107 ? -4.369 -25.530 24.728 1.00 84.75 107 ARG A N 1
ATOM 836 C CA . ARG A 1 107 ? -3.373 -24.545 24.276 1.00 84.75 107 ARG A CA 1
ATOM 837 C C . ARG A 1 107 ? -3.480 -24.265 22.780 1.00 84.75 107 ARG A C 1
ATOM 839 O O . ARG A 1 107 ? -3.521 -23.104 22.378 1.00 84.75 107 ARG A O 1
ATOM 846 N N . VAL A 1 108 ? -3.542 -25.310 21.953 1.00 88.00 108 VAL A N 1
ATOM 847 C CA . VAL A 1 108 ? -3.600 -25.181 20.486 1.00 88.00 108 VAL A CA 1
ATOM 848 C C . VAL A 1 108 ? -4.882 -24.472 20.049 1.00 88.00 108 VAL A C 1
ATOM 850 O O . VAL A 1 108 ? -4.847 -23.588 19.192 1.00 88.00 108 VAL A O 1
ATOM 853 N N . LEU A 1 109 ? -6.006 -24.813 20.680 1.00 86.06 109 LEU A N 1
ATOM 854 C CA . LEU A 1 109 ? -7.317 -24.240 20.383 1.00 86.06 109 LEU A CA 1
ATOM 855 C C . LEU A 1 109 ? -7.574 -22.907 21.099 1.00 86.06 109 LEU A C 1
ATOM 857 O O . LEU A 1 109 ? -8.656 -22.342 20.937 1.00 86.06 109 LEU A O 1
ATOM 861 N N . LYS A 1 110 ? -6.593 -22.391 21.856 1.00 88.12 110 LYS A N 1
ATOM 862 C CA . LYS A 1 110 ? -6.681 -21.137 22.625 1.00 88.12 110 LYS A CA 1
ATOM 863 C C . LYS A 1 110 ? -7.908 -21.099 23.541 1.00 88.12 110 LYS A C 1
ATOM 865 O O . LYS A 1 110 ? -8.598 -20.086 23.619 1.00 88.12 110 LYS A O 1
ATOM 870 N N . ILE A 1 111 ? -8.207 -22.231 24.173 1.00 85.69 111 ILE A N 1
ATOM 871 C CA . ILE A 1 111 ? -9.297 -22.366 25.133 1.00 85.69 111 ILE A CA 1
ATOM 872 C C . ILE A 1 111 ? -8.773 -21.898 26.486 1.00 85.69 111 ILE A C 1
ATOM 874 O O . ILE A 1 111 ? -7.922 -22.548 27.091 1.00 85.69 111 ILE A O 1
ATOM 878 N N . GLU A 1 112 ? -9.299 -20.780 26.966 1.00 86.88 112 GLU A N 1
ATOM 879 C CA . GLU A 1 112 ? -8.853 -20.127 28.195 1.00 86.88 112 GLU A CA 1
ATOM 880 C C . GLU A 1 112 ? -10.054 -19.879 29.123 1.00 86.88 112 GLU A C 1
ATOM 882 O O . GLU A 1 112 ? -11.176 -19.688 28.636 1.00 86.88 112 GLU A O 1
ATOM 887 N N . PRO A 1 113 ? -9.873 -19.896 30.459 1.00 82.56 113 PRO A N 1
ATOM 888 C CA . PRO A 1 113 ? -10.912 -19.462 31.384 1.00 82.56 113 PRO A CA 1
ATOM 889 C C . PRO A 1 113 ? -11.336 -18.026 31.100 1.00 82.56 113 PRO A C 1
ATOM 891 O O . PRO A 1 113 ? -10.502 -17.151 30.872 1.00 82.56 113 PRO A O 1
ATOM 894 N N . LEU A 1 114 ? -12.640 -17.775 31.157 1.00 76.38 114 LEU A N 1
ATOM 895 C CA . LEU A 1 114 ? -13.163 -16.425 31.051 1.00 76.38 114 LEU A CA 1
ATOM 896 C C . LEU A 1 114 ? -12.675 -15.609 32.265 1.00 76.38 114 LEU A C 1
ATOM 898 O O . LEU A 1 114 ? -12.806 -16.089 33.395 1.00 76.38 114 LEU A O 1
ATOM 902 N N . PRO A 1 115 ? -12.139 -14.390 32.082 1.00 68.44 115 PRO A N 1
ATOM 903 C CA . PRO A 1 115 ? -11.793 -13.526 33.203 1.00 68.44 115 PRO A CA 1
ATOM 904 C C . PRO A 1 115 ? -13.078 -13.082 33.916 1.00 68.44 115 PRO A C 1
ATOM 906 O O . PRO A 1 115 ? -13.765 -12.163 33.482 1.00 68.44 115 PRO A O 1
ATOM 909 N N . LEU A 1 116 ? -13.422 -13.769 35.009 1.00 69.50 116 LEU A N 1
ATOM 910 C CA . LEU A 1 116 ? -14.638 -13.509 35.790 1.00 69.50 116 LEU A CA 1
ATOM 911 C C . LEU A 1 116 ? -14.533 -12.268 36.691 1.00 69.50 116 LEU A C 1
ATOM 913 O O . LEU A 1 116 ? -15.549 -11.766 37.161 1.00 69.50 116 LEU A O 1
ATOM 917 N N . PHE A 1 117 ? -13.315 -11.787 36.943 1.00 74.00 117 PHE A N 1
ATOM 918 C CA . PHE A 1 117 ? -13.028 -10.654 37.820 1.00 74.00 117 PHE A CA 1
ATOM 919 C C . PHE A 1 117 ? -12.530 -9.467 36.994 1.00 74.00 117 PHE A C 1
ATOM 921 O O . PHE A 1 117 ? -11.331 -9.262 36.832 1.00 74.00 117 PHE A O 1
ATOM 928 N N . ILE A 1 118 ? -13.465 -8.693 36.447 1.00 79.19 118 ILE A N 1
ATOM 929 C CA . ILE A 1 118 ? -13.178 -7.455 35.716 1.00 79.19 118 ILE A CA 1
ATOM 930 C C . ILE A 1 118 ? -13.197 -6.285 36.716 1.00 79.19 118 ILE A C 1
ATOM 932 O O . ILE A 1 118 ? -14.259 -6.031 37.307 1.00 79.19 118 ILE A O 1
ATOM 936 N N . PRO A 1 119 ? -12.068 -5.574 36.922 1.00 81.50 119 PRO A N 1
ATOM 937 C CA . PRO A 1 119 ? -12.005 -4.410 37.802 1.00 81.50 119 PRO A CA 1
ATOM 938 C C . PRO A 1 119 ? -13.076 -3.376 37.471 1.00 81.50 119 PRO A C 1
ATOM 940 O O . PRO A 1 119 ? -13.431 -3.189 36.308 1.00 81.50 119 PRO A O 1
ATOM 943 N N . GLN A 1 120 ? -13.605 -2.723 38.502 1.00 80.62 120 GLN A N 1
ATOM 944 C CA . GLN A 1 120 ? -14.647 -1.691 38.451 1.00 80.62 120 GLN A CA 1
ATOM 945 C C . GLN A 1 120 ? -16.007 -2.153 37.905 1.00 80.62 120 GLN A C 1
ATOM 947 O O . GLN A 1 120 ? -16.997 -1.443 38.063 1.00 80.62 120 GLN A O 1
ATOM 952 N N . LYS A 1 121 ? -16.101 -3.364 37.345 1.00 80.31 121 LYS A N 1
ATOM 953 C CA . LYS A 1 121 ? -17.339 -3.928 36.791 1.00 80.31 121 LYS A CA 1
ATOM 954 C C . LYS A 1 121 ? -17.894 -5.085 37.609 1.00 80.31 121 LYS A C 1
ATOM 956 O O . LYS A 1 121 ? -19.088 -5.343 37.543 1.00 80.31 121 LYS A O 1
ATOM 961 N N . THR A 1 122 ? -17.069 -5.773 38.392 1.00 82.31 122 THR A N 1
ATOM 962 C CA . THR A 1 122 ? -17.485 -7.004 39.080 1.00 82.31 122 THR A CA 1
ATOM 963 C C . THR A 1 122 ? -17.865 -6.743 40.533 1.00 82.31 122 THR A C 1
ATOM 965 O O . THR A 1 122 ? -17.080 -6.199 41.308 1.00 82.31 122 THR A O 1
ATOM 968 N N . PHE A 1 123 ? -19.050 -7.203 40.921 1.00 84.56 123 PHE A N 1
ATOM 969 C CA . PHE A 1 123 ? -19.409 -7.449 42.310 1.00 84.56 123 PHE A CA 1
ATOM 970 C C . PHE A 1 123 ? -19.154 -8.913 42.642 1.00 84.56 123 PHE A C 1
ATOM 972 O O . PHE A 1 123 ? -19.531 -9.807 41.882 1.00 84.56 123 PHE A O 1
ATOM 979 N N . LEU A 1 124 ? -18.534 -9.165 43.785 1.00 89.06 124 LEU A N 1
ATOM 980 C CA . LEU A 1 124 ? -18.219 -10.507 44.259 1.00 89.06 124 LEU A CA 1
ATOM 981 C C . LEU A 1 124 ? -18.592 -10.669 45.724 1.00 89.06 124 LEU A C 1
ATOM 983 O O . LEU A 1 124 ? -18.680 -9.696 46.466 1.00 89.06 124 LEU A O 1
ATOM 987 N N . ILE A 1 125 ? -18.802 -11.908 46.140 1.00 86.94 125 ILE A N 1
ATOM 988 C CA . ILE A 1 125 ? -19.071 -12.274 47.524 1.00 86.94 125 ILE A CA 1
ATOM 989 C C . ILE A 1 125 ? -17.868 -13.036 48.072 1.00 86.94 125 ILE A C 1
ATOM 991 O O . ILE A 1 125 ? -17.322 -13.907 47.393 1.00 86.94 125 ILE A O 1
ATOM 995 N N . ILE A 1 126 ? -17.482 -12.745 49.314 1.00 86.06 126 ILE A N 1
ATOM 996 C CA . ILE A 1 126 ? -16.657 -13.666 50.102 1.00 86.06 126 ILE A CA 1
ATOM 997 C C . ILE A 1 126 ? -17.596 -14.614 50.868 1.00 86.06 126 ILE A C 1
ATOM 999 O O . ILE A 1 126 ? -18.452 -14.125 51.613 1.00 86.06 126 ILE A O 1
ATOM 1003 N N . PRO A 1 127 ? -17.483 -15.946 50.693 1.00 80.06 127 PRO A N 1
ATOM 1004 C CA . PRO A 1 127 ? -18.369 -16.912 51.339 1.00 80.06 127 PRO A CA 1
ATOM 1005 C C . PRO A 1 127 ? -18.356 -16.817 52.866 1.00 80.06 127 PRO A C 1
ATOM 1007 O O . PRO A 1 127 ? -17.304 -16.596 53.477 1.00 80.06 127 PRO A O 1
ATOM 1010 N N . ALA A 1 128 ? -19.511 -17.072 53.485 1.00 79.38 128 ALA A N 1
ATOM 1011 C CA . ALA A 1 128 ? -19.609 -17.204 54.933 1.00 79.38 128 ALA A CA 1
ATOM 1012 C C . ALA A 1 128 ? -18.683 -18.314 55.458 1.00 79.38 128 ALA A C 1
ATOM 1014 O O . ALA A 1 128 ? -18.568 -19.387 54.865 1.00 79.38 128 ALA A O 1
ATOM 1015 N N . GLY A 1 129 ? -18.029 -18.052 56.588 1.00 79.19 129 GLY A N 1
ATOM 1016 C CA . GLY A 1 129 ? -17.088 -18.980 57.211 1.00 79.19 129 GLY A CA 1
ATOM 1017 C C . GLY A 1 129 ? -15.661 -18.896 56.665 1.00 79.19 129 GLY A C 1
ATOM 1018 O O . GLY A 1 129 ? -14.803 -19.636 57.142 1.00 79.19 129 GLY A O 1
ATOM 1019 N N . THR A 1 130 ? -15.382 -17.985 55.724 1.00 83.00 130 THR A N 1
ATOM 1020 C CA . THR A 1 130 ? -14.014 -17.734 55.252 1.00 83.00 130 THR A CA 1
ATOM 1021 C C . THR A 1 130 ? -13.175 -17.139 56.382 1.00 83.00 130 THR A C 1
ATOM 1023 O O . THR A 1 130 ? -13.513 -16.082 56.913 1.00 83.00 130 THR A O 1
ATOM 1026 N N . LEU A 1 131 ? -12.076 -17.799 56.744 1.00 85.12 131 LEU A N 1
ATOM 1027 C CA . LEU A 1 131 ? -11.153 -17.362 57.793 1.00 85.12 131 LEU A CA 1
ATOM 1028 C C . LEU A 1 131 ? -9.911 -16.736 57.161 1.00 85.12 131 LEU A C 1
ATOM 1030 O O . LEU A 1 131 ? -9.247 -17.376 56.343 1.00 85.12 131 LEU A O 1
ATOM 1034 N N . VAL A 1 132 ? -9.578 -15.509 57.554 1.00 87.62 132 VAL A N 1
ATOM 1035 C CA . VAL A 1 132 ? -8.415 -14.769 57.049 1.00 87.62 132 VAL A CA 1
ATOM 1036 C C . VAL A 1 132 ? -7.549 -14.238 58.189 1.00 87.62 132 VAL A C 1
ATOM 1038 O O . VAL A 1 132 ? -8.053 -13.901 59.257 1.00 87.62 132 VAL A O 1
ATOM 1041 N N . LEU A 1 133 ? -6.241 -14.161 57.948 1.00 86.44 133 LEU A N 1
ATOM 1042 C CA . LEU A 1 133 ? -5.260 -13.541 58.836 1.00 86.44 133 LEU A CA 1
ATOM 1043 C C . LEU A 1 133 ? -4.819 -12.202 58.239 1.00 86.44 133 LEU A C 1
ATOM 1045 O O . LEU A 1 133 ? -4.332 -12.165 57.104 1.00 86.44 133 LEU A O 1
ATOM 1049 N N . THR A 1 134 ? -4.981 -11.116 58.989 1.00 87.38 134 THR A N 1
ATOM 1050 C CA . THR A 1 134 ? -4.567 -9.775 58.557 1.00 87.38 134 THR A CA 1
ATOM 1051 C C . THR A 1 134 ? -3.087 -9.513 58.836 1.00 87.38 134 THR A C 1
ATOM 1053 O O . THR A 1 134 ? -2.439 -10.223 59.603 1.00 87.38 134 THR A O 1
ATOM 1056 N N . GLU A 1 135 ? -2.544 -8.451 58.239 1.00 85.75 135 GLU A N 1
ATOM 1057 C CA . GLU A 1 135 ? -1.167 -7.999 58.482 1.00 85.75 135 GLU A CA 1
ATOM 1058 C C . GLU A 1 135 ? -0.900 -7.582 59.933 1.00 85.75 135 GLU A C 1
ATOM 1060 O O . GLU A 1 135 ? 0.223 -7.684 60.416 1.00 85.75 135 GLU A O 1
ATOM 1065 N N . LYS A 1 136 ? -1.954 -7.215 60.667 1.00 82.62 136 LYS A N 1
ATOM 1066 C CA . LYS A 1 136 ? -1.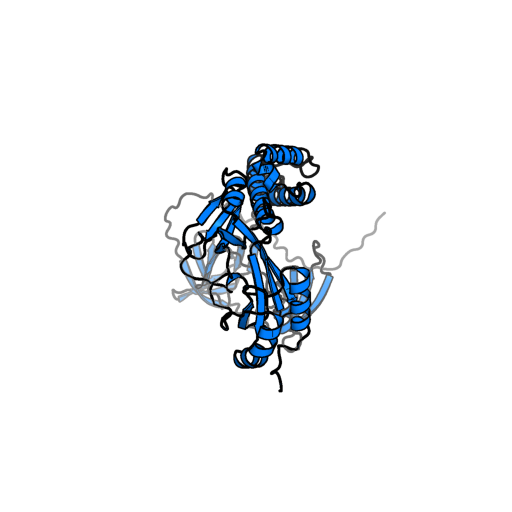891 -6.895 62.098 1.00 82.62 136 LYS A CA 1
ATOM 1067 C C . LYS A 1 136 ? -1.924 -8.140 62.997 1.00 82.62 136 LYS A C 1
ATOM 1069 O O . LYS A 1 136 ? -1.909 -8.005 64.215 1.00 82.62 136 LYS A O 1
ATOM 1074 N N . GLY A 1 137 ? -1.976 -9.341 62.413 1.00 79.94 137 GLY A N 1
ATOM 1075 C CA . GLY A 1 137 ? -2.072 -10.608 63.141 1.00 79.94 137 GLY A CA 1
ATOM 1076 C C . GLY A 1 137 ? -3.480 -10.937 63.642 1.00 79.94 137 GLY A C 1
ATOM 1077 O O . GLY A 1 137 ? -3.645 -11.854 64.443 1.00 79.94 137 GLY A O 1
ATOM 1078 N N . GLU A 1 138 ? -4.502 -10.214 63.183 1.00 85.50 138 GLU A N 1
ATOM 1079 C CA . GLU A 1 138 ? -5.887 -10.433 63.598 1.00 85.50 138 GLU A CA 1
ATOM 1080 C C . GLU A 1 138 ? -6.525 -11.540 62.752 1.00 85.50 138 GLU A C 1
ATOM 1082 O O . GLU A 1 138 ? -6.371 -11.580 61.526 1.00 85.50 138 GLU A O 1
ATOM 1087 N N . LEU A 1 139 ? -7.266 -12.435 63.406 1.00 85.69 139 LEU A N 1
ATOM 1088 C CA . LEU A 1 139 ? -8.082 -13.443 62.737 1.00 85.69 139 LEU A CA 1
ATOM 1089 C C . LEU A 1 139 ? -9.477 -12.882 62.497 1.00 85.69 139 LEU A C 1
ATOM 1091 O O . LEU A 1 139 ? -10.178 -12.516 63.439 1.00 85.69 139 LEU A O 1
ATOM 1095 N N . PHE A 1 140 ? -9.887 -12.855 61.234 1.00 83.62 140 PHE A N 1
ATOM 1096 C CA . PHE A 1 140 ? -11.208 -12.395 60.837 1.00 83.62 140 PHE A CA 1
ATOM 1097 C C . PHE A 1 140 ? -11.978 -13.534 60.173 1.00 83.62 140 PHE A C 1
ATOM 1099 O O . PHE A 1 140 ? -11.474 -14.192 59.260 1.00 83.62 140 PHE A O 1
ATOM 1106 N N . GLN A 1 141 ? -13.209 -13.764 60.627 1.00 85.88 141 GLN A N 1
ATOM 1107 C CA . GLN A 1 141 ? -14.134 -14.692 59.988 1.00 85.88 141 GLN A CA 1
ATOM 1108 C C . GLN A 1 141 ? -15.194 -13.896 59.237 1.00 85.88 141 GLN A C 1
ATOM 1110 O O . GLN A 1 141 ? -15.929 -13.107 59.827 1.00 85.88 141 GLN A O 1
ATOM 1115 N N . TRP A 1 142 ? -15.278 -14.108 57.930 1.00 81.50 142 TRP A N 1
ATOM 1116 C CA . TRP A 1 142 ? -16.251 -13.429 57.092 1.00 81.50 142 TRP A CA 1
ATOM 1117 C C . TRP A 1 142 ? -17.642 -14.039 57.242 1.00 81.50 142 TRP A C 1
ATOM 1119 O O . TRP A 1 142 ? -17.829 -15.256 57.150 1.00 81.50 142 TRP A O 1
ATOM 1129 N N . ALA A 1 143 ? -18.630 -13.165 57.410 1.00 79.19 143 ALA A N 1
ATOM 1130 C CA . ALA A 1 143 ? -19.998 -13.447 57.003 1.00 79.19 143 ALA A CA 1
ATOM 1131 C C . ALA A 1 143 ? -20.115 -13.289 55.479 1.00 79.19 143 ALA A C 1
ATOM 1133 O O . ALA A 1 143 ? -19.262 -12.653 54.856 1.00 79.19 143 ALA A O 1
ATOM 1134 N N . GLU A 1 144 ? -21.175 -13.833 54.884 1.00 80.88 144 GLU A N 1
ATOM 1135 C CA . GLU A 1 144 ? -21.462 -13.633 53.461 1.00 80.88 144 GLU A CA 1
ATOM 1136 C C . GLU A 1 144 ? -21.563 -12.129 53.162 1.00 80.88 144 GLU A C 1
ATOM 1138 O O . GLU A 1 144 ? -22.507 -11.457 53.577 1.00 80.88 144 GLU A O 1
ATOM 1143 N N . THR A 1 145 ? -20.528 -11.581 52.517 1.00 82.31 145 THR A N 1
ATOM 1144 C CA . THR A 1 145 ? -20.351 -10.131 52.356 1.00 82.31 145 THR A CA 1
ATOM 1145 C C . THR A 1 145 ? -20.121 -9.785 50.898 1.00 82.31 145 THR A C 1
ATOM 1147 O O . THR A 1 145 ? -19.265 -10.380 50.242 1.00 82.31 145 THR A O 1
ATOM 1150 N N . LEU A 1 146 ? -20.875 -8.798 50.412 1.00 85.19 146 LEU A N 1
ATOM 1151 C CA . LEU A 1 146 ? -20.755 -8.258 49.065 1.00 85.19 146 LEU A CA 1
ATOM 1152 C C . LEU A 1 146 ? -19.624 -7.226 48.985 1.00 85.19 146 LEU A C 1
ATOM 1154 O O . LEU A 1 146 ? -19.586 -6.274 49.765 1.00 85.19 146 LEU A O 1
ATOM 1158 N N . PHE A 1 147 ? -18.769 -7.386 47.983 1.00 88.12 147 PHE A N 1
ATOM 1159 C CA . PHE A 1 147 ? -17.681 -6.485 47.640 1.00 88.12 147 PHE A CA 1
ATOM 1160 C C . PHE A 1 147 ? -17.803 -5.996 46.206 1.00 88.12 147 PHE A C 1
ATOM 1162 O O . PHE A 1 147 ? -18.210 -6.732 45.306 1.00 88.12 147 PHE A O 1
ATOM 1169 N N . TRP A 1 148 ? -17.368 -4.762 45.986 1.00 87.88 148 TRP A N 1
ATOM 1170 C CA . TRP A 1 148 ? -17.047 -4.260 44.660 1.00 87.88 148 TRP A CA 1
ATOM 1171 C C . TRP A 1 148 ? -15.553 -4.446 44.398 1.00 87.88 148 TRP A C 1
ATOM 1173 O O . TRP A 1 148 ? -14.720 -4.056 45.219 1.00 87.88 148 TRP A O 1
ATOM 1183 N N . LEU A 1 149 ? -15.212 -5.065 43.270 1.00 88.06 149 LEU A N 1
ATOM 1184 C CA . LEU A 1 149 ? -13.829 -5.240 42.849 1.00 88.06 149 LEU A CA 1
ATOM 1185 C C . LEU A 1 149 ? -13.314 -3.926 42.260 1.00 88.06 149 LEU A C 1
ATOM 1187 O O . LEU A 1 149 ? -13.669 -3.567 41.139 1.00 88.06 149 LEU A O 1
ATOM 1191 N N . LYS A 1 150 ? -12.463 -3.221 43.002 1.00 87.12 150 LYS A N 1
ATOM 1192 C CA . LYS A 1 150 ? -11.909 -1.925 42.597 1.00 87.12 150 LYS A CA 1
ATOM 1193 C C . LYS A 1 150 ? -10.787 -2.090 41.576 1.00 87.12 150 LYS A C 1
ATOM 1195 O O . LYS A 1 150 ? -10.813 -1.464 40.521 1.00 87.12 150 LYS A O 1
ATOM 1200 N N . GLU A 1 151 ? -9.819 -2.945 41.890 1.00 88.31 151 GLU A N 1
ATOM 1201 C CA . GLU A 1 151 ? -8.589 -3.128 41.118 1.00 88.31 151 GLU A CA 1
ATOM 1202 C C . GLU A 1 151 ? -8.019 -4.538 41.337 1.00 88.31 151 GLU A C 1
ATOM 1204 O O . GLU A 1 151 ? -8.234 -5.151 42.384 1.00 88.31 151 GLU A O 1
ATOM 1209 N N . ILE A 1 152 ? -7.291 -5.051 40.345 1.00 86.31 152 ILE A N 1
ATOM 1210 C CA . ILE A 1 152 ? -6.420 -6.220 40.489 1.00 86.31 152 ILE A CA 1
ATOM 1211 C C . ILE A 1 152 ? -5.022 -5.777 40.075 1.00 86.31 152 ILE A C 1
ATOM 1213 O O . ILE A 1 152 ? -4.835 -5.333 38.942 1.00 86.31 152 ILE A O 1
ATOM 1217 N N . ASN A 1 153 ? -4.051 -5.909 40.973 1.00 86.12 153 ASN A N 1
ATOM 1218 C CA . ASN A 1 153 ? -2.654 -5.580 40.707 1.00 86.12 153 ASN A CA 1
ATOM 1219 C C . ASN A 1 153 ? -1.723 -6.695 41.224 1.00 86.12 153 ASN A C 1
ATOM 1221 O O . ASN A 1 153 ? -2.183 -7.756 41.647 1.00 86.12 153 ASN A O 1
ATOM 1225 N N . ALA A 1 154 ? -0.406 -6.475 41.167 1.00 83.19 154 ALA A N 1
ATOM 1226 C CA . ALA A 1 154 ? 0.582 -7.462 41.613 1.00 83.19 154 ALA A CA 1
ATOM 1227 C C . ALA A 1 154 ? 0.465 -7.812 43.110 1.00 83.19 154 ALA A C 1
ATOM 1229 O O . ALA A 1 154 ? 0.847 -8.913 43.505 1.00 83.19 154 ALA A O 1
ATOM 1230 N N . ASP A 1 155 ? -0.082 -6.905 43.924 1.00 79.56 155 ASP A N 1
ATOM 1231 C CA . ASP A 1 155 ? -0.255 -7.111 45.362 1.00 79.56 155 ASP A CA 1
ATOM 1232 C C . ASP A 1 155 ? -1.493 -7.956 45.688 1.00 79.56 155 ASP A C 1
ATOM 1234 O O . ASP A 1 155 ? -1.550 -8.565 46.759 1.00 79.56 155 ASP A O 1
ATOM 1238 N N . GLY A 1 156 ? -2.489 -8.004 44.791 1.00 86.25 156 GLY A N 1
ATOM 1239 C CA . GLY A 1 156 ? -3.722 -8.739 45.043 1.00 86.25 156 GLY A CA 1
ATOM 1240 C C . GLY A 1 156 ? -5.001 -8.173 44.434 1.00 86.25 156 GLY A C 1
ATOM 1241 O O . GLY A 1 156 ? -5.001 -7.369 43.499 1.00 86.25 156 GLY A O 1
ATOM 1242 N N . TYR A 1 157 ? -6.117 -8.629 45.005 1.00 86.88 157 TYR A N 1
ATOM 1243 C CA . TYR A 1 157 ? -7.472 -8.173 44.707 1.00 86.88 157 TYR A CA 1
ATOM 1244 C C . TYR A 1 157 ? -7.867 -7.062 45.685 1.00 86.88 157 TYR A C 1
ATOM 1246 O O . TYR A 1 157 ? -7.973 -7.307 46.890 1.00 86.88 157 TYR A O 1
ATOM 1254 N N . HIS A 1 158 ? -8.120 -5.859 45.164 1.00 90.12 158 HIS A N 1
ATOM 1255 C CA . HIS A 1 158 ? -8.595 -4.710 45.938 1.00 90.12 158 HIS A CA 1
ATOM 1256 C C . HIS A 1 158 ? -10.116 -4.697 45.960 1.00 90.12 158 HIS A C 1
ATOM 1258 O O . HIS A 1 158 ? -10.775 -4.500 44.935 1.00 90.12 158 HIS A O 1
ATOM 1264 N N . LEU A 1 159 ? -10.677 -4.914 47.142 1.00 89.94 159 LEU A N 1
ATOM 1265 C CA . LEU A 1 159 ? -12.107 -5.029 47.365 1.00 89.94 159 LEU A CA 1
ATOM 1266 C C . LEU A 1 159 ? -12.623 -3.869 48.210 1.00 89.94 159 LEU A C 1
ATOM 1268 O O . LEU A 1 159 ? -12.020 -3.506 49.217 1.00 89.94 159 LEU A O 1
ATOM 1272 N N . LEU A 1 160 ? -13.783 -3.334 47.841 1.00 88.56 160 LEU A N 1
ATOM 1273 C CA . LEU A 1 160 ? -14.470 -2.283 48.585 1.00 88.56 160 LEU A CA 1
ATOM 1274 C C . LEU A 1 160 ? -15.803 -2.795 49.134 1.00 88.56 160 LEU A C 1
ATOM 1276 O O . LEU A 1 160 ? -16.650 -3.271 48.377 1.00 88.56 160 LEU A O 1
ATOM 1280 N N . ALA A 1 161 ? -16.011 -2.646 50.443 1.00 84.12 161 ALA A N 1
ATOM 1281 C CA . ALA A 1 161 ? -17.289 -2.906 51.104 1.00 84.12 161 ALA A CA 1
ATOM 1282 C C . ALA A 1 161 ? -17.612 -1.791 52.104 1.00 84.12 161 ALA A C 1
ATOM 1284 O O . ALA A 1 161 ? -16.840 -1.558 53.028 1.00 84.12 161 ALA A O 1
ATOM 1285 N N . ARG A 1 162 ? -18.762 -1.115 51.932 1.00 68.50 162 ARG A N 1
ATOM 1286 C CA . ARG A 1 162 ? -19.342 -0.135 52.884 1.00 68.50 162 ARG A CA 1
ATOM 1287 C C . ARG A 1 162 ? -18.298 0.799 53.542 1.00 68.50 162 ARG A C 1
ATOM 1289 O O . ARG A 1 162 ? -18.320 0.979 54.756 1.00 68.50 162 ARG A O 1
ATOM 1296 N N . SER A 1 163 ? -17.391 1.360 52.732 1.00 69.19 163 SER A N 1
ATOM 1297 C CA . SER A 1 163 ? -16.312 2.299 53.122 1.00 69.19 163 SER A CA 1
ATOM 1298 C C . SER A 1 163 ? -15.007 1.698 53.672 1.00 69.19 163 SER A C 1
ATOM 1300 O O . SER A 1 163 ? -14.124 2.450 54.077 1.00 69.19 163 SER A O 1
ATOM 1302 N N . GLN A 1 164 ? -14.845 0.375 53.662 1.00 81.56 164 GLN A N 1
ATOM 1303 C CA . GLN A 1 164 ? -13.584 -0.300 53.982 1.00 81.56 164 GLN A CA 1
ATOM 1304 C C . GLN A 1 164 ? -12.948 -0.881 52.722 1.00 81.56 164 GLN A C 1
ATOM 1306 O O . GLN A 1 164 ? -13.634 -1.488 51.893 1.00 81.56 164 GLN A O 1
ATOM 1311 N N . GLU A 1 165 ? -11.633 -0.716 52.607 1.00 87.56 165 GLU A N 1
ATOM 1312 C CA . GLU A 1 165 ? -10.835 -1.300 51.535 1.00 87.56 165 GLU A CA 1
ATOM 1313 C C . GLU A 1 165 ? -10.079 -2.516 52.061 1.00 87.56 165 GLU A C 1
ATOM 1315 O O . GLU A 1 165 ? -9.475 -2.480 53.133 1.00 87.56 165 GLU A O 1
ATOM 1320 N N . TRP A 1 166 ? -10.132 -3.604 51.307 1.00 88.62 166 TRP A N 1
ATOM 1321 C CA . TRP A 1 166 ? -9.516 -4.871 51.657 1.00 88.62 166 TRP A CA 1
ATOM 1322 C C . TRP A 1 166 ? -8.611 -5.328 50.529 1.00 88.62 166 TRP A C 1
ATOM 1324 O O . TRP A 1 166 ? -9.038 -5.393 49.378 1.00 88.62 166 TRP A O 1
ATOM 1334 N N . LEU A 1 167 ? -7.377 -5.683 50.871 1.00 89.94 167 LEU A N 1
ATOM 1335 C CA . LEU A 1 167 ? -6.424 -6.256 49.931 1.00 89.94 167 LEU A CA 1
ATOM 1336 C C . LEU A 1 167 ? -6.283 -7.748 50.215 1.00 89.94 167 LEU A C 1
ATOM 1338 O O . LEU A 1 167 ? -5.762 -8.134 51.264 1.00 89.94 167 LEU A O 1
ATOM 1342 N N . PHE A 1 168 ? -6.758 -8.576 49.286 1.00 88.75 168 PHE A N 1
ATOM 1343 C CA . PHE A 1 168 ? -6.627 -10.028 49.359 1.00 88.75 168 PHE A CA 1
ATOM 1344 C C . PHE A 1 168 ? -5.472 -10.530 48.493 1.00 88.75 168 PHE A C 1
ATOM 1346 O O . PHE A 1 168 ? -5.309 -10.035 47.379 1.00 88.75 168 PHE A O 1
ATOM 1353 N N . PRO A 1 169 ? -4.725 -11.553 48.942 1.00 85.12 169 PRO A N 1
ATOM 1354 C CA . PRO A 1 169 ? -3.642 -12.123 48.154 1.00 85.12 169 PRO A CA 1
ATOM 1355 C C . PRO A 1 169 ? -4.171 -12.765 46.865 1.00 85.12 169 PRO A C 1
ATOM 1357 O O . PRO A 1 169 ? -5.311 -13.234 46.807 1.00 85.12 169 PRO A O 1
ATOM 1360 N N . LEU A 1 170 ? -3.322 -12.810 45.833 1.00 80.38 170 LEU A N 1
ATOM 1361 C CA . LEU A 1 170 ? -3.646 -13.465 44.560 1.00 80.38 170 LEU A CA 1
ATOM 1362 C C . LEU A 1 170 ? -3.900 -14.969 44.736 1.00 80.38 170 LEU A C 1
ATOM 1364 O O . LEU A 1 170 ? -4.782 -15.541 44.094 1.00 80.38 170 LEU A O 1
ATOM 1368 N N . GLU A 1 171 ? -3.131 -15.609 45.617 1.00 75.44 171 GLU A N 1
ATOM 1369 C CA . GLU A 1 171 ? -3.255 -17.033 45.907 1.00 75.44 171 GLU A CA 1
ATOM 1370 C C . GLU A 1 171 ? -4.430 -17.324 46.844 1.00 75.44 171 GLU A C 1
ATOM 1372 O O . GLU A 1 171 ? -4.617 -16.663 47.865 1.00 75.44 171 GLU A O 1
ATOM 1377 N N . ASN A 1 172 ? -5.187 -18.381 46.532 1.00 74.12 172 ASN A N 1
ATOM 1378 C CA . ASN A 1 172 ? -6.323 -18.851 47.333 1.00 74.12 172 ASN A CA 1
ATOM 1379 C C . ASN A 1 172 ? -7.398 -17.780 47.580 1.00 74.12 172 ASN A C 1
ATOM 1381 O O . ASN A 1 172 ? -8.070 -17.798 48.614 1.00 74.12 172 ASN A O 1
ATOM 1385 N N . PHE A 1 173 ? -7.574 -16.857 46.629 1.00 82.94 173 PHE A N 1
ATOM 1386 C CA . PHE A 1 173 ? -8.614 -15.841 46.704 1.00 82.94 173 PHE A CA 1
ATOM 1387 C C . PHE A 1 173 ? -10.010 -16.496 46.816 1.00 82.94 173 PHE A C 1
ATOM 1389 O O . PHE A 1 173 ? -10.394 -17.262 45.927 1.00 82.94 173 PHE A O 1
ATOM 1396 N N . PRO A 1 174 ? -10.783 -16.226 47.888 1.00 81.69 174 PRO A N 1
ATOM 1397 C CA . PRO A 1 174 ? -12.029 -16.938 48.161 1.00 81.69 174 PRO A CA 1
ATOM 1398 C C . PRO A 1 174 ? -13.246 -16.320 47.460 1.00 81.69 174 PRO A C 1
ATOM 1400 O O . PRO A 1 174 ? -14.358 -16.817 47.632 1.00 81.69 174 PRO A O 1
ATOM 1403 N N . GLY A 1 175 ? -13.064 -15.237 46.696 1.00 82.25 175 GLY A N 1
ATOM 1404 C CA . GLY A 1 175 ? -14.160 -14.500 46.078 1.00 82.25 175 GLY A CA 1
ATOM 1405 C C . GLY A 1 175 ? -14.940 -15.310 45.047 1.00 82.25 175 GLY A C 1
ATOM 1406 O O . GLY A 1 175 ? -14.373 -16.053 44.248 1.00 82.25 175 GLY A O 1
ATOM 1407 N N . ILE A 1 176 ? -16.259 -15.128 45.048 1.00 81.56 176 ILE A N 1
ATOM 1408 C CA . ILE A 1 176 ? -17.183 -15.681 44.057 1.00 81.56 176 ILE A CA 1
ATOM 1409 C C . ILE A 1 176 ? -17.837 -14.504 43.323 1.00 81.56 176 ILE A C 1
ATOM 1411 O O . ILE A 1 176 ? -18.473 -13.680 43.982 1.00 81.56 176 ILE A O 1
ATOM 1415 N N . PRO A 1 177 ? -17.697 -14.382 41.992 1.00 79.44 177 PRO A N 1
ATOM 1416 C CA . PRO A 1 177 ? -18.355 -13.319 41.237 1.00 79.44 177 PRO A CA 1
ATOM 1417 C C . PRO A 1 177 ? -19.878 -13.485 41.340 1.00 79.44 177 PRO A C 1
ATOM 1419 O O . PRO A 1 177 ? -20.402 -14.573 41.106 1.00 79.44 177 PRO A O 1
ATOM 1422 N N . LEU A 1 178 ? -20.581 -12.414 41.704 1.00 78.81 178 LEU A N 1
ATOM 1423 C CA . LEU A 1 178 ? -22.038 -12.398 41.856 1.00 78.81 178 LEU A CA 1
ATOM 1424 C C . LEU A 1 178 ? -22.718 -11.709 40.674 1.00 78.81 178 LEU A C 1
ATOM 1426 O O . LEU A 1 178 ? -23.681 -12.228 40.119 1.00 78.81 178 LEU A O 1
ATOM 1430 N N . ALA A 1 179 ? -22.236 -10.522 40.313 1.00 74.94 179 ALA A N 1
ATOM 1431 C CA . ALA A 1 179 ? -22.828 -9.703 39.267 1.00 74.94 179 ALA A CA 1
ATOM 1432 C C . ALA A 1 179 ? -21.748 -8.899 38.544 1.00 74.94 179 ALA A C 1
ATOM 1434 O O . ALA A 1 179 ? -20.737 -8.526 39.135 1.00 74.94 179 ALA A O 1
ATOM 1435 N N . CYS A 1 180 ? -21.986 -8.605 37.271 1.00 74.75 180 CYS A N 1
ATOM 1436 C CA . CYS A 1 180 ? -21.157 -7.706 36.482 1.00 74.75 180 CYS A CA 1
ATOM 1437 C C . CYS A 1 180 ? -22.010 -6.522 36.022 1.00 74.75 180 CYS A C 1
ATOM 1439 O O . CYS A 1 180 ? -23.139 -6.706 35.566 1.00 74.75 180 CYS A O 1
ATOM 1441 N N . VAL A 1 181 ? -21.476 -5.311 36.139 1.00 71.44 181 VAL A N 1
ATOM 1442 C CA . VAL A 1 181 ? -22.075 -4.109 35.570 1.00 71.44 181 VAL A CA 1
ATOM 1443 C C . VAL A 1 181 ? -21.826 -4.128 34.066 1.00 71.44 181 VAL A C 1
ATOM 1445 O O . VAL A 1 181 ? -20.708 -3.895 33.602 1.00 71.44 181 VAL A O 1
ATOM 1448 N N . ASN A 1 182 ? -22.884 -4.389 33.301 1.00 62.94 182 ASN A N 1
ATOM 1449 C CA . ASN A 1 182 ? -22.901 -4.085 31.878 1.00 62.94 182 ASN A CA 1
ATOM 1450 C C . ASN A 1 182 ? -23.271 -2.613 31.707 1.00 62.94 182 ASN A C 1
ATOM 1452 O O . ASN A 1 182 ? -24.430 -2.229 31.852 1.00 62.94 182 ASN A O 1
ATOM 1456 N N . GLU A 1 183 ? -22.276 -1.785 31.405 1.00 59.78 183 GLU A N 1
ATOM 1457 C CA . GLU A 1 183 ? -22.521 -0.429 30.925 1.00 59.78 183 GLU A CA 1
ATOM 1458 C C . GLU A 1 183 ? -23.186 -0.529 29.552 1.00 59.78 183 GLU A C 1
ATOM 1460 O O . GLU A 1 183 ? -22.627 -1.107 28.616 1.00 59.78 183 GLU A O 1
ATOM 1465 N N . LEU A 1 184 ? -24.400 0.010 29.434 1.00 55.56 184 LEU A N 1
ATOM 1466 C CA . LEU A 1 184 ? -25.012 0.203 28.128 1.00 55.56 184 LEU A CA 1
ATOM 1467 C C . LEU A 1 184 ? -24.117 1.159 27.322 1.00 55.56 184 LEU A C 1
ATOM 1469 O O . LEU A 1 184 ? -23.643 2.151 27.889 1.00 55.56 184 LEU A O 1
ATOM 1473 N N . PRO A 1 185 ? -23.875 0.888 26.024 1.00 56.72 185 PRO A N 1
ATOM 1474 C CA . PRO A 1 185 ? -23.137 1.814 25.183 1.00 56.72 185 PRO A CA 1
ATOM 1475 C C . PRO A 1 185 ? -23.779 3.197 25.273 1.00 56.72 185 PRO A C 1
ATOM 1477 O O . PRO A 1 185 ? -25.005 3.325 25.331 1.00 56.72 185 PRO A O 1
ATOM 1480 N N . SER A 1 186 ? -22.945 4.236 25.327 1.00 61.62 186 SER A N 1
ATOM 1481 C CA . SER A 1 186 ? -23.442 5.602 25.451 1.00 61.62 186 SER A CA 1
ATOM 1482 C C . SER A 1 186 ? -24.403 5.918 24.302 1.00 61.62 186 SER A C 1
ATOM 1484 O O . SER A 1 186 ? -24.241 5.437 23.179 1.00 61.62 186 SER A O 1
ATOM 1486 N N . ARG A 1 187 ? -25.406 6.759 24.567 1.00 62.47 187 ARG A N 1
ATOM 1487 C CA . ARG A 1 187 ? -26.378 7.180 23.548 1.00 62.47 187 ARG A CA 1
ATOM 1488 C C . ARG A 1 187 ? -25.695 7.736 22.291 1.00 62.47 187 ARG A C 1
ATOM 1490 O O . ARG A 1 187 ? -26.106 7.402 21.191 1.00 62.47 187 ARG A O 1
ATOM 1497 N N . ALA A 1 188 ? -24.600 8.476 22.463 1.00 59.50 188 ALA A N 1
ATOM 1498 C CA . ALA A 1 188 ? -23.788 8.990 21.363 1.00 59.50 188 ALA A CA 1
ATOM 1499 C C . ALA A 1 188 ? -23.147 7.880 20.507 1.00 59.50 188 ALA A C 1
ATOM 1501 O O . ALA A 1 188 ? -23.047 8.027 19.295 1.00 59.50 188 ALA A O 1
ATOM 1502 N N . PHE A 1 189 ? -22.734 6.759 21.110 1.00 61.06 189 PHE A N 1
ATOM 1503 C CA . PHE A 1 189 ? -22.196 5.613 20.372 1.00 61.06 189 PHE A CA 1
ATOM 1504 C C . PHE A 1 189 ? -23.285 4.893 19.567 1.00 61.06 189 PHE A C 1
ATOM 1506 O O . PHE A 1 189 ? -23.049 4.495 18.431 1.00 61.06 189 PHE A O 1
ATOM 1513 N N . LEU A 1 190 ? -24.483 4.759 20.138 1.00 60.12 190 LEU A N 1
ATOM 1514 C CA . LEU A 1 190 ? -25.634 4.169 19.450 1.00 60.12 190 LEU A CA 1
ATOM 1515 C C . LEU A 1 190 ? -26.133 5.058 18.303 1.00 60.12 190 LEU A C 1
ATOM 1517 O O . LEU A 1 190 ? -26.428 4.553 17.228 1.00 60.12 190 LEU A O 1
ATOM 1521 N N . GLU A 1 191 ? -26.173 6.376 18.503 1.00 60.91 191 GLU A N 1
ATOM 1522 C CA . GLU A 1 191 ? -26.517 7.343 17.453 1.00 60.91 191 GLU A CA 1
ATOM 1523 C C . GLU A 1 191 ? -25.452 7.363 16.341 1.00 60.91 191 GLU A C 1
ATOM 1525 O O . GLU A 1 191 ? -25.802 7.348 15.166 1.00 60.91 191 GLU A O 1
ATOM 1530 N N . ALA A 1 192 ? -24.159 7.279 16.675 1.00 59.09 192 ALA A N 1
ATOM 1531 C CA . ALA A 1 192 ? -23.082 7.176 15.685 1.00 59.09 192 ALA A CA 1
ATOM 1532 C C . ALA A 1 192 ? -23.087 5.854 14.893 1.00 59.09 192 ALA A C 1
ATOM 1534 O O . ALA A 1 192 ? -22.567 5.814 13.783 1.00 59.09 192 ALA A O 1
ATOM 1535 N N . ALA A 1 193 ? -23.662 4.778 15.440 1.00 61.91 193 ALA A N 1
ATOM 1536 C CA . ALA A 1 193 ? -23.808 3.501 14.741 1.00 61.91 193 ALA A CA 1
ATOM 1537 C C . ALA A 1 193 ? -24.962 3.492 13.720 1.00 61.91 193 ALA A C 1
ATOM 1539 O O . ALA A 1 193 ? -24.987 2.620 12.855 1.0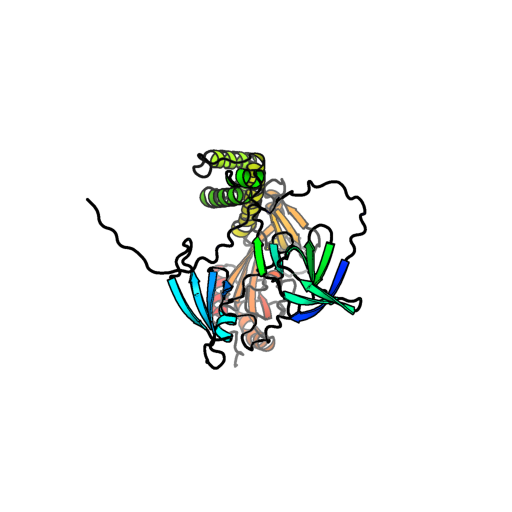0 61.91 193 ALA A O 1
ATOM 1540 N N . ASN A 1 194 ? -25.894 4.449 13.808 1.00 68.00 194 ASN A N 1
ATOM 1541 C CA . ASN A 1 194 ? -26.999 4.603 12.855 1.00 68.00 194 ASN A CA 1
ATOM 1542 C C . ASN A 1 194 ? -26.595 5.362 11.584 1.00 68.00 194 ASN A C 1
ATOM 1544 O O . ASN A 1 194 ? -27.372 5.415 10.635 1.00 68.00 194 ASN A O 1
ATOM 1548 N N . HIS A 1 195 ? -25.409 5.967 11.570 1.00 78.19 195 HIS A N 1
ATOM 1549 C CA . HIS A 1 195 ? -24.895 6.731 10.445 1.00 78.19 195 HIS A CA 1
ATOM 1550 C C . HIS A 1 195 ? -23.659 6.049 9.866 1.00 78.19 195 HIS A C 1
ATOM 1552 O O . HIS A 1 195 ? -22.883 5.422 10.593 1.00 78.19 195 HIS A O 1
ATOM 1558 N N . LEU A 1 196 ? -23.430 6.213 8.564 1.00 82.12 196 LEU A N 1
ATOM 1559 C CA . LEU A 1 196 ? -22.171 5.794 7.968 1.00 82.12 196 LEU A CA 1
ATOM 1560 C C . LEU A 1 196 ? -21.033 6.619 8.566 1.00 82.12 196 LEU A C 1
ATOM 1562 O O . LEU A 1 196 ? -20.971 7.842 8.421 1.00 82.12 196 LEU A O 1
ATOM 1566 N N . ASN A 1 197 ? -20.106 5.931 9.222 1.00 83.81 197 ASN A N 1
ATOM 1567 C CA . ASN A 1 197 ? -18.926 6.570 9.781 1.00 83.81 197 ASN A CA 1
ATOM 1568 C C . ASN A 1 197 ? -17.868 6.838 8.697 1.00 83.81 197 ASN A C 1
ATOM 1570 O O . ASN A 1 197 ? -17.894 6.277 7.598 1.00 83.81 197 ASN A O 1
ATOM 1574 N N . PHE A 1 198 ? -16.874 7.659 9.039 1.00 88.69 198 PHE A N 1
ATOM 1575 C CA . PHE A 1 198 ? -15.741 7.988 8.169 1.00 88.69 198 PHE A CA 1
ATOM 1576 C C . PHE A 1 198 ? -15.111 6.772 7.461 1.00 88.69 198 PHE A C 1
ATOM 1578 O O . PHE A 1 198 ? -14.799 6.841 6.272 1.00 88.69 198 PHE A O 1
ATOM 1585 N N . HIS A 1 199 ? -14.908 5.652 8.163 1.00 86.06 199 HIS A N 1
ATOM 1586 C CA . HIS A 1 199 ? -14.241 4.476 7.595 1.00 86.06 199 HIS A CA 1
ATOM 1587 C C . HIS A 1 199 ? -15.115 3.747 6.571 1.00 86.06 199 HIS A C 1
ATOM 1589 O O . HIS A 1 199 ? -14.613 3.319 5.526 1.00 86.06 199 HIS A O 1
ATOM 1595 N N . GLN A 1 200 ? -16.414 3.632 6.848 1.00 86.69 200 GLN A N 1
ATOM 1596 C CA . GLN A 1 200 ? -17.386 3.067 5.915 1.00 86.69 200 GLN A CA 1
ATOM 1597 C C . GLN A 1 200 ? -17.494 3.942 4.665 1.00 86.69 200 GLN A C 1
ATOM 1599 O O . GLN A 1 200 ? -17.296 3.440 3.559 1.00 86.69 200 GLN A O 1
ATOM 1604 N N . LEU A 1 201 ? -17.670 5.258 4.838 1.00 89.38 201 LEU A N 1
ATOM 1605 C CA . LEU A 1 201 ? -17.704 6.224 3.735 1.00 89.38 201 LEU A CA 1
ATOM 1606 C C . LEU A 1 201 ? -16.434 6.156 2.886 1.00 89.38 201 LEU A C 1
ATOM 1608 O O . LEU A 1 201 ? -16.512 6.075 1.665 1.00 89.38 201 LEU A O 1
ATOM 1612 N N . LYS A 1 202 ? -15.254 6.117 3.515 1.00 91.75 202 LYS A N 1
ATOM 1613 C CA . LYS A 1 202 ? -13.977 6.000 2.800 1.00 91.75 202 LYS A CA 1
ATOM 1614 C C . LYS A 1 202 ? -13.927 4.735 1.945 1.00 91.75 202 LYS A C 1
ATOM 1616 O O . LYS A 1 202 ? -13.476 4.796 0.806 1.00 91.75 202 LYS A O 1
ATOM 1621 N N . THR A 1 203 ? -14.395 3.610 2.479 1.00 88.50 203 THR A N 1
ATOM 1622 C CA . THR A 1 203 ? -14.407 2.326 1.763 1.00 88.50 203 THR A CA 1
ATOM 1623 C C . THR A 1 203 ? -15.342 2.376 0.557 1.00 88.50 203 THR A C 1
ATOM 1625 O O . THR A 1 203 ? -14.942 1.978 -0.536 1.00 88.50 203 THR A O 1
ATOM 1628 N N . LEU A 1 204 ? -16.549 2.922 0.731 1.00 89.69 204 LEU A N 1
ATOM 1629 C CA . LEU A 1 204 ? -17.520 3.099 -0.352 1.00 89.69 204 LEU A CA 1
ATOM 1630 C C . LEU A 1 204 ? -16.984 4.026 -1.447 1.00 89.69 204 LEU A C 1
ATOM 1632 O O . LEU A 1 204 ? -17.048 3.681 -2.624 1.00 89.69 204 LEU A O 1
ATOM 1636 N N . ILE A 1 205 ? -16.385 5.158 -1.066 1.00 93.19 205 ILE A N 1
ATOM 1637 C CA . ILE A 1 205 ? -15.780 6.108 -2.008 1.00 93.19 205 ILE A CA 1
ATOM 1638 C C . ILE A 1 205 ? -14.626 5.453 -2.766 1.00 93.19 205 ILE A C 1
ATOM 1640 O O . ILE A 1 205 ? -14.557 5.570 -3.985 1.00 93.19 205 ILE A O 1
ATOM 1644 N N . SER A 1 206 ? -13.724 4.748 -2.078 1.00 91.31 206 SER A N 1
ATOM 1645 C CA . SER A 1 206 ? -12.617 4.037 -2.725 1.00 91.31 206 SER A CA 1
ATOM 1646 C C . SER A 1 206 ? -13.115 2.986 -3.717 1.00 91.31 206 SER A C 1
ATOM 1648 O O . SER A 1 206 ? -12.576 2.890 -4.819 1.00 91.31 206 SER A O 1
ATOM 1650 N N . LEU A 1 207 ? -14.164 2.241 -3.362 1.00 90.56 207 LEU A N 1
ATOM 1651 C CA . LEU A 1 207 ? -14.763 1.247 -4.247 1.00 90.56 207 LEU A CA 1
ATOM 1652 C C . LEU A 1 207 ? -15.396 1.920 -5.471 1.00 90.56 207 LEU A C 1
ATOM 1654 O O . LEU A 1 207 ? -15.083 1.554 -6.604 1.00 90.56 207 LEU A O 1
ATOM 1658 N N . TRP A 1 208 ? -16.207 2.958 -5.267 1.00 93.31 208 TRP A N 1
ATOM 1659 C CA . TRP A 1 208 ? -16.822 3.706 -6.362 1.00 93.31 208 TRP A CA 1
ATOM 1660 C C . TRP A 1 208 ? -15.780 4.324 -7.298 1.00 93.31 208 TRP A C 1
ATOM 1662 O O . TRP A 1 208 ? -15.893 4.176 -8.518 1.00 93.31 208 TRP A O 1
ATOM 1672 N N . LEU A 1 209 ? -14.742 4.952 -6.730 1.00 90.81 209 LEU A N 1
ATOM 1673 C CA . LEU A 1 209 ? -13.631 5.519 -7.486 1.00 90.81 209 LEU A CA 1
ATOM 1674 C C . LEU A 1 209 ? -12.946 4.451 -8.321 1.00 90.81 209 LEU A C 1
ATOM 1676 O O . LEU A 1 209 ? -12.676 4.731 -9.470 1.00 90.81 209 LEU A O 1
ATOM 1680 N N . SER A 1 210 ? -12.724 3.236 -7.814 1.00 86.94 210 SER A N 1
ATOM 1681 C CA . SER A 1 210 ? -12.077 2.170 -8.593 1.00 86.94 210 SER A CA 1
ATOM 1682 C C . SER A 1 210 ? -12.915 1.622 -9.758 1.00 86.94 210 SER A C 1
ATOM 1684 O O . SER A 1 210 ? -12.352 1.022 -10.671 1.00 86.94 210 SER A O 1
ATOM 1686 N N . LEU A 1 211 ? -14.235 1.833 -9.749 1.00 87.06 211 LEU A N 1
ATOM 1687 C CA . LEU A 1 211 ? -15.143 1.364 -10.801 1.00 87.06 211 LEU A CA 1
ATOM 1688 C C . LEU A 1 211 ? -15.462 2.437 -11.851 1.00 87.06 211 LEU A C 1
ATOM 1690 O O . LEU A 1 211 ? -15.663 2.097 -13.013 1.00 87.06 211 LEU A O 1
ATOM 1694 N N . ASN A 1 212 ? -15.526 3.711 -11.453 1.00 84.50 212 ASN A N 1
ATOM 1695 C CA . ASN A 1 212 ? -16.104 4.779 -12.282 1.00 84.50 212 ASN A CA 1
ATOM 1696 C C . ASN A 1 212 ? -15.093 5.828 -12.766 1.00 84.50 212 ASN A C 1
ATOM 1698 O O . ASN A 1 212 ? -15.463 6.754 -13.486 1.00 84.50 212 ASN A O 1
ATOM 1702 N N . TYR A 1 213 ? -13.824 5.719 -12.375 1.00 81.88 213 TYR A N 1
ATOM 1703 C CA . TYR A 1 213 ? -12.807 6.687 -12.776 1.00 81.88 213 TYR A CA 1
ATOM 1704 C C . TYR A 1 213 ? -12.327 6.502 -14.230 1.00 81.88 213 TYR A C 1
ATOM 1706 O O . TYR A 1 213 ? -12.252 5.377 -14.732 1.00 81.88 213 TYR A O 1
ATOM 1714 N N . PRO A 1 214 ? -11.944 7.598 -14.911 1.00 79.31 214 PRO A N 1
ATOM 1715 C CA . PRO A 1 214 ? -11.283 7.532 -16.208 1.00 79.31 214 PRO A CA 1
ATOM 1716 C C . PRO A 1 214 ? -9.833 7.046 -16.067 1.00 79.31 214 PRO A C 1
ATOM 1718 O O . PRO A 1 214 ? -9.121 7.459 -15.153 1.00 79.31 214 PRO A O 1
ATOM 1721 N N . ALA A 1 215 ? -9.366 6.225 -17.013 1.00 75.88 215 ALA A N 1
ATOM 1722 C CA . ALA A 1 215 ? -8.001 5.680 -17.008 1.00 75.88 215 ALA A CA 1
ATOM 1723 C C . ALA A 1 215 ? -6.906 6.770 -16.972 1.00 75.88 215 ALA A C 1
ATOM 1725 O O . ALA A 1 215 ? -5.873 6.577 -16.338 1.00 75.88 215 ALA A O 1
ATOM 1726 N N . ASP A 1 216 ? -7.170 7.937 -17.566 1.00 83.19 216 ASP A N 1
ATOM 1727 C CA . ASP A 1 216 ? -6.221 9.055 -17.669 1.00 83.19 216 ASP A CA 1
ATOM 1728 C C . ASP A 1 216 ? -6.524 10.182 -16.663 1.00 83.19 216 ASP A C 1
ATOM 1730 O O . ASP A 1 216 ? -6.308 11.365 -16.939 1.00 83.19 216 ASP A O 1
ATOM 1734 N N . ILE A 1 217 ? -7.055 9.840 -15.482 1.00 86.75 217 ILE A N 1
ATOM 1735 C CA . ILE A 1 217 ? -7.498 10.817 -14.470 1.00 86.75 217 ILE A CA 1
ATOM 1736 C C . ILE A 1 217 ? -6.423 11.850 -14.095 1.00 86.75 217 ILE A C 1
ATOM 1738 O O . ILE A 1 217 ? -6.753 12.999 -13.819 1.00 86.75 217 ILE A O 1
ATOM 1742 N N . LEU A 1 218 ? -5.139 11.476 -14.115 1.00 88.25 218 LEU A N 1
ATOM 1743 C CA . LE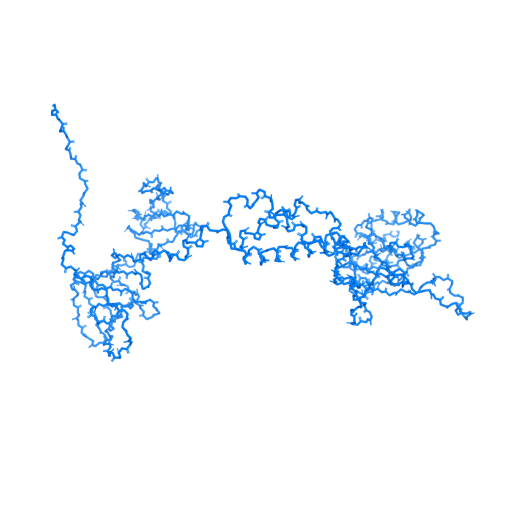U A 1 218 ? -4.038 12.391 -13.799 1.00 88.25 218 LEU A CA 1
ATOM 1744 C C . LEU A 1 218 ? -3.875 13.484 -14.866 1.00 88.25 218 LEU A C 1
ATOM 1746 O O . LEU A 1 218 ? -3.756 14.656 -14.525 1.00 88.25 218 LEU A O 1
ATOM 1750 N N . GLU A 1 219 ? -3.931 13.126 -16.150 1.00 87.44 219 GLU A N 1
ATOM 1751 C CA . GLU A 1 219 ? -3.835 14.094 -17.253 1.00 87.44 219 GLU A CA 1
ATOM 1752 C C . GLU A 1 219 ? -5.090 14.961 -17.336 1.00 87.44 219 GLU A C 1
ATOM 1754 O O . GLU A 1 219 ? -5.024 16.168 -17.568 1.00 87.44 219 GLU A O 1
ATOM 1759 N N . GLN A 1 220 ? -6.245 14.356 -17.078 1.00 87.44 220 GLN A N 1
ATOM 1760 C CA . GLN A 1 220 ? -7.504 15.072 -16.998 1.00 87.44 220 GLN A CA 1
ATOM 1761 C C . GLN A 1 220 ? -7.506 16.107 -15.866 1.00 87.44 220 GLN A C 1
ATOM 1763 O O . GLN A 1 220 ? -7.896 17.246 -16.104 1.00 87.44 220 GLN A O 1
ATOM 1768 N N . LEU A 1 221 ? -7.016 15.757 -14.672 1.00 88.25 221 LEU A N 1
ATOM 1769 C CA . LEU A 1 221 ? -6.886 16.695 -13.551 1.00 88.25 221 LEU A CA 1
ATOM 1770 C C . LEU A 1 221 ? -5.904 17.833 -13.832 1.00 88.25 221 LEU A C 1
ATOM 1772 O O . LEU A 1 221 ? -6.130 18.943 -13.358 1.00 88.25 221 LEU A O 1
ATOM 1776 N N . HIS A 1 222 ? -4.836 17.564 -14.586 1.00 86.56 222 HIS A N 1
ATOM 1777 C CA . HIS A 1 222 ? -3.893 18.598 -15.010 1.00 86.56 222 HIS A CA 1
ATOM 1778 C C . HIS A 1 222 ? -4.549 19.606 -15.962 1.00 86.56 222 HIS A C 1
ATOM 1780 O O . HIS A 1 222 ? -4.358 20.810 -15.824 1.00 86.56 222 HIS A O 1
ATOM 1786 N N . ASN A 1 223 ? -5.374 19.120 -16.892 1.00 86.75 223 ASN A N 1
ATOM 1787 C CA . ASN A 1 223 ? -6.053 19.966 -17.872 1.00 86.75 223 ASN A CA 1
ATOM 1788 C C . ASN A 1 223 ? -7.303 20.665 -17.310 1.00 86.75 223 ASN A C 1
ATOM 1790 O O . ASN A 1 223 ? -7.649 21.755 -17.761 1.00 86.75 223 ASN A O 1
ATOM 1794 N N . ASN A 1 224 ? -8.007 20.039 -16.363 1.00 87.62 224 ASN A N 1
ATOM 1795 C CA . ASN A 1 224 ? -9.213 20.580 -15.746 1.00 87.62 224 ASN A CA 1
ATOM 1796 C C . ASN A 1 224 ? -9.313 20.203 -14.249 1.00 87.62 224 ASN A C 1
ATOM 1798 O O . ASN A 1 224 ? -9.723 19.085 -13.911 1.00 87.62 224 ASN A O 1
ATOM 1802 N N . PRO A 1 225 ? -9.036 21.151 -13.334 1.00 83.38 225 PRO A N 1
ATOM 1803 C CA . PRO A 1 225 ? -9.154 20.936 -11.891 1.00 83.38 225 PRO A CA 1
ATOM 1804 C C . PRO A 1 225 ? -10.578 20.620 -11.404 1.00 83.38 225 PRO A C 1
ATOM 1806 O O . PRO A 1 225 ? -10.741 20.005 -10.349 1.00 83.38 225 PRO A O 1
ATOM 1809 N N . GLU A 1 226 ? -11.619 20.998 -12.155 1.00 87.69 226 GLU A N 1
ATOM 1810 C CA . GLU A 1 226 ? -13.027 20.807 -11.765 1.00 87.69 226 GLU A CA 1
ATOM 1811 C C . GLU A 1 226 ? -13.473 19.339 -11.821 1.00 87.69 226 GLU A C 1
ATOM 1813 O O . GLU A 1 226 ? -14.535 18.977 -11.311 1.00 87.69 226 GLU A O 1
ATOM 1818 N N . ILE A 1 227 ? -12.653 18.453 -12.387 1.00 87.56 227 ILE A N 1
ATOM 1819 C CA . ILE A 1 227 ? -12.970 17.027 -12.506 1.00 87.56 227 ILE A CA 1
ATOM 1820 C C . ILE A 1 227 ? -13.138 16.360 -11.143 1.00 87.56 227 ILE A C 1
ATOM 1822 O O . ILE A 1 227 ? -14.023 15.519 -10.995 1.00 87.56 227 ILE A O 1
ATOM 1826 N N . GLU A 1 228 ? -12.373 16.762 -10.121 1.00 89.94 228 GLU A N 1
ATOM 1827 C CA . GLU A 1 228 ? -12.602 16.255 -8.761 1.00 89.94 228 GLU A CA 1
ATOM 1828 C C . GLU A 1 228 ? -14.019 16.598 -8.280 1.00 89.94 228 GLU A C 1
ATOM 1830 O O . GLU A 1 228 ? -14.708 15.745 -7.720 1.00 89.94 228 GLU A O 1
ATOM 1835 N N . TYR A 1 229 ? -14.472 17.829 -8.529 1.00 90.31 229 TYR A N 1
ATOM 1836 C CA . TYR A 1 229 ? -15.808 18.274 -8.145 1.00 90.31 229 TYR A CA 1
ATOM 1837 C C . TYR A 1 229 ? -16.896 17.509 -8.910 1.00 90.31 229 TYR A C 1
ATOM 1839 O O . TYR A 1 229 ? -17.882 17.072 -8.315 1.00 90.31 229 TYR A O 1
ATOM 1847 N N . HIS A 1 230 ? -16.701 17.268 -10.208 1.00 89.94 230 HIS A N 1
ATOM 1848 C CA . HIS A 1 230 ? -17.627 16.465 -11.005 1.00 89.94 230 HIS A CA 1
ATOM 1849 C C . HIS A 1 230 ? -17.713 15.013 -10.530 1.00 89.94 230 HIS A C 1
ATOM 1851 O O . HIS A 1 230 ? -18.821 14.501 -10.372 1.00 89.94 230 HIS A O 1
ATOM 1857 N N . LEU A 1 231 ? -16.577 14.370 -10.250 1.00 90.44 231 LEU A N 1
ATOM 1858 C CA . LEU A 1 231 ? -16.539 13.008 -9.713 1.00 90.44 231 LEU A CA 1
ATOM 1859 C C . LEU A 1 231 ? -17.223 12.934 -8.347 1.00 90.44 231 LEU A C 1
ATOM 1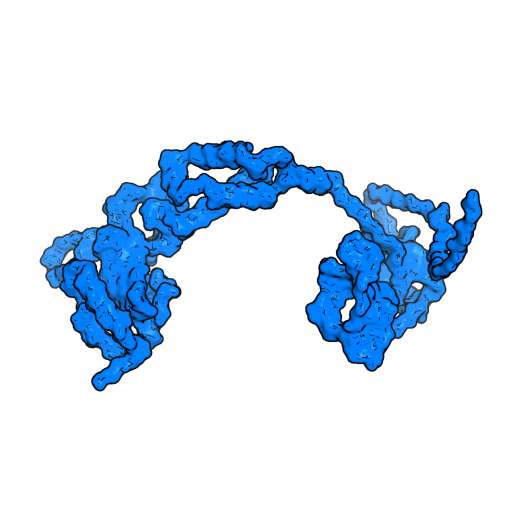861 O O . LEU A 1 231 ? -18.011 12.024 -8.099 1.00 90.44 231 LEU A O 1
ATOM 1865 N N . LYS A 1 232 ? -16.990 13.928 -7.485 1.00 92.50 232 LYS A N 1
ATOM 1866 C CA . LYS A 1 232 ? -17.656 14.020 -6.184 1.00 92.50 232 LYS A CA 1
ATOM 1867 C C . LYS A 1 232 ? -19.171 14.143 -6.329 1.00 92.50 232 LYS A C 1
ATOM 1869 O O . LYS A 1 232 ? -19.908 13.417 -5.672 1.00 92.50 232 LYS A O 1
ATOM 1874 N N . ASN A 1 233 ? -19.640 14.996 -7.236 1.00 91.19 233 ASN A N 1
ATOM 1875 C CA . ASN A 1 233 ? -21.068 15.153 -7.508 1.00 91.19 233 ASN A CA 1
ATOM 1876 C C . ASN A 1 233 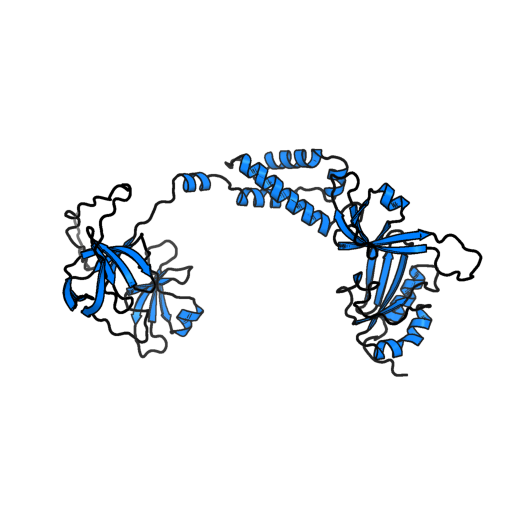? -21.708 13.894 -8.106 1.00 91.19 233 ASN A C 1
ATOM 1878 O O . ASN A 1 233 ? -22.889 13.641 -7.880 1.00 91.19 233 ASN A O 1
ATOM 1882 N N . GLN A 1 234 ? -20.963 13.119 -8.896 1.00 90.56 234 GLN A N 1
ATOM 1883 C CA . GLN A 1 234 ? -21.437 11.834 -9.408 1.00 90.56 234 GLN A CA 1
ATOM 1884 C C . GLN A 1 234 ? -21.543 10.794 -8.291 1.00 90.56 234 GLN A C 1
ATOM 1886 O O . GLN A 1 234 ? -22.549 10.093 -8.221 1.00 90.56 234 GLN A O 1
ATOM 1891 N N . PHE A 1 235 ? -20.561 10.738 -7.388 1.00 90.88 235 PHE A N 1
ATOM 1892 C CA . PHE A 1 235 ? -20.630 9.886 -6.203 1.00 90.88 235 PHE A CA 1
ATOM 1893 C C . PHE A 1 235 ? -21.806 10.264 -5.294 1.00 90.88 235 PHE A C 1
ATOM 1895 O O . PHE A 1 235 ? -22.550 9.384 -4.868 1.00 90.88 235 PHE A O 1
ATOM 1902 N N . ASP A 1 236 ? -22.042 11.561 -5.084 1.00 89.25 236 ASP A N 1
ATOM 1903 C CA . ASP A 1 236 ? -23.175 12.079 -4.304 1.00 89.25 236 ASP A CA 1
ATOM 1904 C C . ASP A 1 236 ? -24.546 11.669 -4.876 1.00 89.25 236 ASP A C 1
ATOM 1906 O O . ASP A 1 236 ? -25.539 11.658 -4.154 1.00 89.25 236 ASP A O 1
ATOM 1910 N N . ARG A 1 237 ? -24.613 11.315 -6.165 1.00 88.00 237 ARG A N 1
ATOM 1911 C CA . ARG A 1 237 ? -25.824 10.825 -6.847 1.00 88.00 237 ARG A CA 1
ATOM 1912 C C . ARG A 1 237 ? -25.848 9.306 -7.022 1.00 88.00 237 ARG A C 1
ATOM 1914 O O . ARG A 1 237 ? -26.741 8.793 -7.691 1.00 88.00 237 ARG A O 1
ATOM 1921 N N . SER A 1 238 ? -24.848 8.599 -6.504 1.00 87.69 238 SER A N 1
ATOM 1922 C CA . SER A 1 238 ? -24.714 7.158 -6.687 1.00 87.69 238 SER A CA 1
ATOM 1923 C C . SER A 1 238 ? -25.603 6.369 -5.726 1.00 87.69 238 SER A C 1
ATOM 1925 O O . SER A 1 238 ? -25.954 6.838 -4.644 1.00 87.69 238 SER A O 1
ATOM 1927 N N . GLU A 1 239 ? -25.908 5.126 -6.100 1.00 85.38 239 GLU A N 1
ATOM 1928 C CA . GLU A 1 239 ? -26.675 4.188 -5.268 1.00 85.38 239 GLU A CA 1
ATOM 1929 C C . GLU A 1 239 ? -25.991 3.908 -3.917 1.00 85.38 239 GLU A C 1
ATOM 1931 O O . GLU A 1 239 ? -26.663 3.589 -2.944 1.00 85.38 239 GLU A O 1
ATOM 1936 N N . TYR A 1 240 ? -24.667 4.098 -3.822 1.00 80.94 240 TYR A N 1
ATOM 1937 C CA . TYR A 1 240 ? -23.878 3.870 -2.604 1.00 80.94 240 TYR A CA 1
ATOM 1938 C C . TYR A 1 240 ? -24.175 4.849 -1.459 1.00 80.94 240 TYR A C 1
ATOM 1940 O O . TYR A 1 240 ? -23.762 4.589 -0.332 1.00 80.94 240 TYR A O 1
ATOM 1948 N N . LEU A 1 241 ? -24.837 5.975 -1.740 1.00 83.75 241 LEU A N 1
ATOM 1949 C CA . LEU A 1 241 ? -25.264 6.955 -0.733 1.00 83.75 241 LEU A CA 1
ATOM 1950 C C . LEU A 1 241 ? -26.791 7.088 -0.648 1.00 83.75 241 LEU A C 1
ATOM 1952 O O . LEU A 1 241 ? -27.302 7.873 0.151 1.00 83.75 241 LEU A O 1
ATOM 1956 N N . GLN A 1 242 ? -27.541 6.367 -1.482 1.00 80.56 242 GLN A N 1
ATOM 1957 C CA . GLN A 1 242 ? -28.982 6.545 -1.569 1.00 80.56 242 GLN A CA 1
ATOM 1958 C C . GLN A 1 242 ? -29.681 5.944 -0.342 1.00 80.56 242 GLN A C 1
ATOM 1960 O O . GLN A 1 242 ? -29.720 4.731 -0.175 1.00 80.56 242 GLN A O 1
ATOM 1965 N N . GLY A 1 243 ? -30.295 6.799 0.482 1.00 74.56 243 GLY A N 1
ATOM 1966 C CA . GLY A 1 243 ? -31.041 6.377 1.675 1.00 74.56 243 GLY A CA 1
ATOM 1967 C C . GLY A 1 243 ? -30.177 6.115 2.912 1.00 74.56 243 GLY A C 1
ATOM 1968 O O . GLY A 1 243 ? -30.708 5.664 3.922 1.00 74.56 243 GLY A O 1
ATOM 1969 N N . GLU A 1 244 ? -28.881 6.415 2.839 1.00 81.38 244 GLU A N 1
ATOM 1970 C CA . GLU A 1 244 ? -27.942 6.294 3.952 1.00 81.38 244 GLU A CA 1
ATOM 1971 C C . GLU A 1 244 ? -27.809 7.633 4.685 1.00 81.38 244 GLU A C 1
ATOM 1973 O O . GLU A 1 244 ? -27.624 8.677 4.054 1.00 81.38 244 GLU A O 1
ATOM 1978 N N . ASP A 1 245 ? -27.846 7.611 6.018 1.00 83.00 245 ASP A N 1
ATOM 1979 C CA . ASP A 1 245 ? -27.579 8.805 6.816 1.00 83.00 245 ASP A CA 1
ATOM 1980 C C . ASP A 1 245 ? -26.077 8.934 7.103 1.00 83.00 245 ASP A C 1
ATOM 1982 O O . ASP A 1 245 ? -25.412 7.986 7.525 1.00 83.00 245 ASP A O 1
ATOM 1986 N N . TYR A 1 246 ? -25.526 10.132 6.920 1.00 86.62 246 TYR A N 1
ATOM 1987 C CA . TYR A 1 246 ? -24.116 10.415 7.180 1.00 86.62 246 TYR A CA 1
ATOM 1988 C C . TYR A 1 246 ? -23.883 11.878 7.549 1.00 86.62 246 TYR A C 1
ATOM 1990 O O . TYR A 1 246 ? -24.627 12.782 7.162 1.00 86.62 246 TYR A O 1
ATOM 1998 N N . LEU A 1 247 ? -22.785 12.132 8.261 1.00 86.94 247 LEU A N 1
ATOM 1999 C CA . LEU A 1 247 ? -22.320 13.489 8.520 1.00 86.94 247 LEU A CA 1
ATOM 2000 C C . LEU A 1 247 ? -21.574 14.032 7.299 1.00 86.94 247 LEU A C 1
ATOM 2002 O O . LEU A 1 247 ? -20.636 13.418 6.787 1.00 86.94 247 LEU A O 1
ATOM 2006 N N . GLN A 1 248 ? -21.947 15.233 6.857 1.00 88.38 248 GLN A N 1
ATOM 2007 C CA . GLN A 1 248 ? -21.313 15.883 5.707 1.00 88.38 248 GLN A CA 1
ATOM 2008 C C . GLN A 1 248 ? -19.809 16.130 5.933 1.00 88.38 248 GLN A C 1
ATOM 2010 O O . GLN A 1 248 ? -19.014 15.992 5.004 1.00 88.38 248 GLN A O 1
ATOM 2015 N N . THR A 1 249 ? -19.403 16.424 7.173 1.00 89.94 249 THR A N 1
ATOM 2016 C CA . THR A 1 249 ? -17.991 16.571 7.564 1.00 89.94 249 THR A CA 1
ATOM 2017 C C . THR A 1 249 ? -17.198 15.287 7.347 1.00 89.94 249 THR A C 1
ATOM 2019 O O . THR A 1 249 ? -16.091 15.328 6.805 1.00 89.94 249 THR A O 1
ATOM 2022 N N . ASP A 1 250 ? -17.782 14.148 7.719 1.00 88.19 250 ASP A N 1
ATOM 2023 C CA . ASP A 1 250 ? -17.147 12.838 7.601 1.00 88.19 250 ASP A CA 1
ATOM 2024 C C . ASP A 1 250 ? -17.069 12.415 6.140 1.00 88.19 250 ASP A C 1
ATOM 2026 O O . ASP A 1 250 ? -16.029 11.917 5.712 1.00 88.19 250 ASP A O 1
ATOM 2030 N N . LYS A 1 251 ? -18.109 12.703 5.346 1.00 92.25 251 LYS A N 1
ATOM 2031 C CA . LYS A 1 251 ? -18.095 12.496 3.893 1.00 92.25 251 LYS A CA 1
ATOM 2032 C C . LYS A 1 251 ? -16.979 13.293 3.225 1.00 92.25 251 LYS A C 1
ATOM 2034 O O . LYS A 1 251 ? -16.216 12.742 2.435 1.00 92.25 251 LYS A O 1
ATOM 2039 N N . ASP A 1 252 ? -16.855 14.579 3.546 1.00 93.25 252 ASP A N 1
ATOM 2040 C CA . ASP A 1 252 ? -15.851 15.451 2.935 1.00 93.25 252 ASP A CA 1
ATOM 2041 C C . ASP A 1 252 ? -14.422 15.041 3.315 1.00 93.25 252 ASP A C 1
ATOM 2043 O O . ASP A 1 252 ? -13.522 15.052 2.467 1.00 93.25 252 ASP A O 1
ATOM 2047 N N . ALA A 1 253 ? -14.206 14.630 4.566 1.00 92.62 253 ALA A N 1
ATOM 2048 C CA . ALA A 1 253 ? -12.930 14.086 5.016 1.00 92.62 253 ALA A CA 1
ATOM 2049 C C . ALA A 1 253 ? -12.622 12.731 4.355 1.00 92.62 253 ALA A C 1
ATOM 2051 O O . ALA A 1 253 ? -11.499 12.507 3.884 1.00 92.62 253 ALA A O 1
ATOM 2052 N N . ALA A 1 254 ? -13.611 11.836 4.290 1.00 92.81 254 ALA A N 1
ATOM 2053 C CA . ALA A 1 254 ? -13.485 10.521 3.673 1.00 92.81 254 ALA A CA 1
ATOM 2054 C C . ALA A 1 254 ? -13.175 10.641 2.178 1.00 92.81 254 ALA A C 1
ATOM 2056 O O . ALA A 1 254 ? -12.267 9.962 1.701 1.00 92.81 254 ALA A O 1
ATOM 2057 N N . TRP A 1 255 ? -13.835 11.565 1.470 1.00 95.38 255 TRP A N 1
ATOM 2058 C CA . TRP A 1 255 ? -13.572 11.867 0.062 1.00 95.38 255 TRP A CA 1
ATOM 2059 C C . TRP A 1 255 ? -12.129 12.298 -0.159 1.00 95.38 255 TRP A C 1
ATOM 2061 O O . TRP A 1 255 ? -11.416 11.669 -0.936 1.00 95.38 255 TRP A O 1
ATOM 2071 N N . LYS A 1 256 ? -11.653 13.312 0.575 1.00 94.44 256 LYS A N 1
ATOM 2072 C CA . LYS A 1 256 ? -10.262 13.780 0.461 1.00 94.44 256 LYS A CA 1
ATOM 2073 C C . LYS A 1 256 ? -9.259 12.652 0.720 1.00 94.44 256 LYS A C 1
ATOM 2075 O O . LYS A 1 256 ? -8.264 12.526 0.003 1.00 94.44 256 LYS A O 1
ATOM 2080 N N . SER A 1 257 ? -9.511 11.812 1.726 1.00 94.56 257 SER A N 1
ATOM 2081 C CA . SER A 1 257 ? -8.630 10.686 2.064 1.00 94.56 257 SER A CA 1
ATOM 2082 C C . SER A 1 257 ? -8.646 9.579 1.001 1.00 94.56 257 SER A C 1
ATOM 2084 O O . SER A 1 257 ? -7.588 9.079 0.616 1.00 94.56 257 SER A O 1
ATOM 2086 N N . ALA A 1 258 ? -9.825 9.188 0.518 1.00 93.38 258 ALA A N 1
ATOM 2087 C CA . ALA A 1 258 ? -9.980 8.166 -0.513 1.00 93.38 258 ALA A CA 1
ATOM 2088 C C . ALA A 1 258 ? -9.411 8.636 -1.857 1.00 93.38 258 ALA A C 1
ATOM 2090 O O . ALA A 1 258 ? -8.636 7.911 -2.476 1.00 93.38 258 ALA A O 1
ATOM 2091 N N . PHE A 1 259 ? -9.723 9.867 -2.266 1.00 93.25 259 PHE A N 1
ATOM 2092 C CA . PHE A 1 259 ? -9.270 10.442 -3.528 1.00 93.25 259 PHE A CA 1
ATOM 2093 C C . PHE A 1 259 ? -7.748 10.607 -3.564 1.00 93.25 259 PHE A C 1
ATOM 2095 O O . PHE A 1 259 ? -7.108 10.169 -4.512 1.00 93.25 259 PHE A O 1
ATOM 2102 N N . SER A 1 260 ? -7.132 11.133 -2.500 1.00 92.44 260 SER A N 1
ATOM 2103 C CA . SER A 1 260 ? -5.662 11.207 -2.407 1.00 92.44 260 SER A CA 1
ATOM 2104 C C . SER A 1 260 ? -4.987 9.830 -2.437 1.00 92.44 260 SER A C 1
ATOM 2106 O O . SER A 1 260 ? -3.970 9.663 -3.112 1.00 92.44 260 SER A O 1
ATOM 2108 N N . SER A 1 261 ? -5.563 8.828 -1.760 1.00 92.12 261 SER A N 1
ATOM 2109 C CA . SER A 1 261 ? -5.061 7.445 -1.812 1.00 92.12 261 SER A CA 1
ATOM 2110 C C . SER A 1 261 ? -5.152 6.884 -3.233 1.00 92.12 261 SER A C 1
ATOM 2112 O O . SER A 1 261 ? -4.180 6.326 -3.737 1.00 92.12 261 SER A O 1
ATOM 2114 N N . HIS A 1 262 ? -6.279 7.115 -3.907 1.00 90.94 262 HIS A N 1
ATOM 2115 C CA . HIS A 1 262 ? -6.492 6.696 -5.286 1.00 90.94 262 HIS A CA 1
ATOM 2116 C C . HIS A 1 262 ? -5.507 7.372 -6.249 1.00 90.94 262 HIS A C 1
ATOM 2118 O O . HIS A 1 262 ? -4.868 6.693 -7.047 1.00 90.94 262 HIS A O 1
ATOM 2124 N N . LEU A 1 263 ? -5.292 8.689 -6.137 1.00 91.12 263 LEU A N 1
ATOM 2125 C CA . LEU A 1 263 ? -4.293 9.385 -6.952 1.00 91.12 263 LEU A CA 1
ATOM 2126 C C . LEU A 1 263 ? -2.901 8.788 -6.755 1.00 91.12 263 LEU A C 1
ATOM 2128 O O . LEU A 1 263 ? -2.193 8.567 -7.731 1.00 91.12 263 LEU A O 1
ATOM 2132 N N . LYS A 1 264 ? -2.515 8.465 -5.518 1.00 90.56 264 LYS A N 1
ATOM 2133 C CA . LYS A 1 264 ? -1.231 7.813 -5.240 1.00 90.56 264 LYS A CA 1
ATOM 2134 C C . LYS A 1 264 ? -1.109 6.459 -5.946 1.00 90.56 264 LYS A C 1
ATOM 2136 O O . LYS A 1 264 ? -0.055 6.162 -6.505 1.00 90.56 264 LYS A O 1
ATOM 2141 N N . GLU A 1 265 ? -2.163 5.649 -5.946 1.00 89.06 265 GLU A N 1
ATOM 2142 C CA . GLU A 1 265 ? -2.193 4.384 -6.690 1.00 89.06 265 GLU A CA 1
ATOM 2143 C C . GLU A 1 265 ? -2.036 4.617 -8.196 1.00 89.06 265 GLU A C 1
ATOM 2145 O O . GLU A 1 265 ? -1.205 3.963 -8.828 1.00 89.06 265 GLU A O 1
ATOM 2150 N N . GLN A 1 266 ? -2.735 5.609 -8.754 1.00 88.94 266 GLN A N 1
ATOM 2151 C CA . GLN A 1 266 ? -2.636 5.950 -10.175 1.00 88.94 266 GLN A CA 1
ATOM 2152 C C . GLN A 1 266 ? -1.251 6.462 -10.571 1.00 88.94 266 GLN A C 1
ATOM 2154 O O . GLN A 1 266 ? -0.711 6.025 -11.591 1.00 88.94 266 GLN A O 1
ATOM 2159 N N . LYS A 1 267 ? -0.625 7.315 -9.747 1.00 90.50 267 LYS A N 1
ATOM 2160 C CA . LYS A 1 267 ? 0.746 7.812 -9.969 1.00 90.50 267 LYS A CA 1
ATOM 2161 C C . LYS A 1 267 ? 1.761 6.655 -10.064 1.00 90.50 267 LYS A C 1
ATOM 2163 O O . LYS A 1 267 ? 2.729 6.739 -10.822 1.00 90.50 267 LYS A O 1
ATOM 2168 N N . ASN A 1 268 ? 1.524 5.563 -9.330 1.00 86.38 268 ASN A N 1
ATOM 2169 C CA . ASN A 1 268 ? 2.370 4.366 -9.342 1.00 86.38 268 ASN A CA 1
ATOM 2170 C C . ASN A 1 268 ? 2.036 3.408 -10.500 1.00 86.38 268 ASN A C 1
ATOM 2172 O O . ASN A 1 268 ? 2.938 2.862 -11.136 1.00 86.38 268 ASN A O 1
ATOM 2176 N N . ALA A 1 269 ? 0.749 3.172 -10.765 1.00 85.88 269 ALA A N 1
ATOM 2177 C CA . ALA A 1 269 ? 0.296 2.149 -11.704 1.00 85.88 269 ALA A CA 1
ATOM 2178 C C . ALA A 1 269 ? 0.319 2.622 -13.166 1.00 85.88 269 ALA A C 1
ATOM 2180 O O . ALA A 1 269 ? 0.907 1.952 -14.025 1.00 85.88 269 ALA A O 1
ATOM 2181 N N . ILE A 1 270 ? -0.299 3.771 -13.451 1.00 85.88 270 ILE A N 1
ATOM 2182 C CA . ILE A 1 270 ? -0.489 4.316 -14.806 1.00 85.88 270 ILE A CA 1
ATOM 2183 C C . ILE A 1 270 ? 0.504 5.445 -15.079 1.00 85.88 270 ILE A C 1
ATOM 2185 O O . ILE A 1 270 ? 1.132 5.465 -16.139 1.00 85.88 270 ILE A O 1
ATOM 2189 N N . GLY A 1 271 ? 0.730 6.312 -14.092 1.00 86.50 271 GLY A N 1
ATOM 2190 C CA . GLY A 1 271 ? 1.556 7.498 -14.263 1.00 86.50 271 GLY A CA 1
ATOM 2191 C C . GLY A 1 271 ? 0.886 8.562 -15.130 1.00 86.50 271 GLY A C 1
ATOM 2192 O O . GLY A 1 271 ? -0.301 8.491 -15.426 1.00 86.50 271 GLY A O 1
ATOM 2193 N N . MET A 1 272 ? 1.652 9.574 -15.516 1.00 86.69 272 MET A N 1
ATOM 2194 C CA . MET A 1 272 ? 1.165 10.765 -16.208 1.00 86.69 272 MET A CA 1
ATOM 2195 C C . MET A 1 272 ? 2.216 11.220 -17.222 1.00 86.69 272 MET A C 1
ATOM 2197 O O . MET A 1 272 ? 3.411 11.179 -16.920 1.00 86.69 272 MET A O 1
ATOM 2201 N N . LEU A 1 273 ? 1.798 11.616 -18.432 1.00 83.69 273 LEU A N 1
ATOM 2202 C CA . LEU A 1 273 ? 2.702 12.042 -19.513 1.00 83.69 273 LEU A CA 1
ATOM 2203 C C . LEU A 1 273 ? 3.759 10.980 -19.887 1.00 83.69 273 LEU A C 1
ATOM 2205 O O . LEU A 1 273 ? 4.857 11.298 -20.345 1.00 83.69 273 LEU A O 1
ATOM 2209 N N . GLY A 1 274 ? 3.453 9.699 -19.660 1.00 83.69 274 GLY A N 1
ATOM 2210 C CA . GLY A 1 274 ? 4.380 8.582 -19.873 1.00 83.69 274 GLY A CA 1
ATOM 2211 C C . GLY A 1 274 ? 5.439 8.386 -18.777 1.00 83.69 274 GLY A C 1
ATOM 2212 O O . GLY A 1 274 ? 6.295 7.510 -18.920 1.00 83.69 274 GLY A O 1
ATOM 2213 N N . PHE A 1 275 ? 5.380 9.147 -17.680 1.00 87.19 275 PHE A N 1
ATOM 2214 C CA . PHE A 1 275 ? 6.240 8.996 -16.503 1.00 87.19 275 PHE A CA 1
ATOM 2215 C C . PHE A 1 275 ? 5.473 8.334 -15.358 1.00 87.19 275 PHE A C 1
ATOM 2217 O O . PHE A 1 275 ? 4.306 8.632 -15.132 1.00 87.19 275 PHE A O 1
ATOM 2224 N N . LYS A 1 276 ? 6.135 7.441 -14.617 1.00 88.94 276 LYS A N 1
ATOM 2225 C CA . LYS A 1 276 ? 5.590 6.752 -13.435 1.00 88.94 276 LYS A CA 1
ATOM 2226 C C . LYS A 1 276 ? 6.517 6.975 -12.253 1.00 88.94 276 LYS A C 1
ATOM 2228 O O . LYS A 1 276 ? 7.729 7.049 -12.454 1.00 88.94 276 LYS A O 1
ATOM 2233 N N . ILE A 1 277 ? 5.976 7.019 -11.039 1.00 86.62 277 ILE A N 1
ATOM 2234 C CA . ILE A 1 277 ? 6.806 7.086 -9.829 1.00 86.62 277 ILE A CA 1
ATOM 2235 C C . ILE A 1 277 ? 7.755 5.877 -9.782 1.00 86.62 277 ILE A C 1
ATOM 2237 O O . ILE A 1 277 ? 7.366 4.744 -10.070 1.00 86.62 277 ILE A O 1
ATOM 2241 N N . GLY A 1 278 ? 9.022 6.130 -9.450 1.00 82.88 278 GLY A N 1
ATOM 2242 C CA . GLY A 1 278 ? 10.086 5.127 -9.392 1.00 82.88 278 GLY A CA 1
ATOM 2243 C C . GLY A 1 278 ? 10.673 4.737 -10.751 1.00 82.88 278 GLY A C 1
ATOM 2244 O O . GLY A 1 278 ? 11.598 3.926 -10.804 1.00 82.88 278 GLY A O 1
ATOM 2245 N N . LEU A 1 279 ? 10.172 5.298 -11.854 1.00 84.56 279 LEU A N 1
ATOM 2246 C CA . LEU A 1 279 ? 10.700 5.023 -13.183 1.00 84.56 279 LEU A CA 1
ATOM 2247 C C . LEU A 1 279 ? 11.995 5.809 -13.432 1.00 84.56 279 LEU A C 1
ATOM 2249 O O . LEU A 1 279 ? 12.098 6.991 -13.104 1.00 84.56 279 LEU A O 1
ATOM 2253 N N . SER A 1 280 ? 12.986 5.148 -14.031 1.00 85.38 280 SER A N 1
ATOM 2254 C CA . SER A 1 280 ? 14.259 5.776 -14.390 1.00 85.38 280 SER A CA 1
ATOM 2255 C C . SER A 1 280 ? 14.131 6.616 -15.657 1.00 85.38 280 SER A C 1
ATOM 2257 O O . SER A 1 280 ? 13.480 6.217 -16.624 1.00 85.38 280 SER A O 1
ATOM 2259 N N . THR A 1 281 ? 14.795 7.762 -15.677 1.00 87.88 281 THR A N 1
ATOM 2260 C CA . THR A 1 281 ? 14.768 8.730 -16.776 1.00 87.88 281 THR A CA 1
ATOM 2261 C C . THR A 1 281 ? 16.183 9.040 -17.247 1.00 87.88 281 THR A C 1
ATOM 2263 O O . THR A 1 281 ? 17.151 8.903 -16.497 1.00 87.88 281 THR A O 1
ATOM 2266 N N . VAL A 1 282 ? 16.313 9.419 -18.520 1.00 86.94 282 VAL A N 1
ATOM 2267 C CA . VAL A 1 282 ? 17.568 9.908 -19.103 1.00 86.94 282 VAL A CA 1
ATOM 2268 C C . VAL A 1 282 ? 17.335 11.265 -19.737 1.00 86.94 282 VAL A C 1
ATOM 2270 O O . VAL A 1 282 ? 16.375 11.439 -20.487 1.00 86.94 282 VAL A O 1
ATOM 2273 N N . GLN A 1 283 ? 18.236 12.199 -19.471 1.00 88.12 283 GLN A N 1
ATOM 2274 C CA . GLN A 1 283 ? 18.392 13.430 -20.226 1.00 88.12 283 GLN A CA 1
ATOM 2275 C C . GLN A 1 283 ? 19.504 13.236 -21.255 1.00 88.12 283 GLN A C 1
ATOM 2277 O O . GLN A 1 283 ? 20.587 12.763 -20.909 1.00 88.12 283 GLN A O 1
ATOM 2282 N N . SER A 1 284 ? 19.237 13.575 -22.517 1.00 85.44 284 SER A N 1
ATOM 2283 C CA . SER A 1 284 ? 20.212 13.445 -23.609 1.00 85.44 284 SER A CA 1
ATOM 2284 C C . SER A 1 284 ? 20.670 14.820 -24.093 1.00 85.44 284 SER A C 1
ATOM 2286 O O . SER A 1 284 ? 19.974 15.464 -24.877 1.00 85.44 284 SER A O 1
ATOM 2288 N N . THR A 1 285 ? 21.856 15.266 -23.682 1.00 84.31 285 THR A N 1
ATOM 2289 C CA . THR A 1 285 ? 22.427 16.554 -24.102 1.00 84.31 285 THR A CA 1
ATOM 2290 C C . THR A 1 285 ? 23.327 16.363 -25.329 1.00 84.31 285 THR A C 1
ATOM 2292 O O . THR A 1 285 ? 24.240 15.540 -25.302 1.00 84.31 285 THR A O 1
ATOM 2295 N N . PRO A 1 286 ? 23.083 17.045 -26.464 1.00 79.25 286 PRO A N 1
ATOM 2296 C CA . PRO A 1 286 ? 23.936 16.907 -27.644 1.00 79.25 286 PRO A CA 1
ATOM 2297 C C . PRO A 1 286 ? 25.367 17.363 -27.341 1.00 79.25 286 PRO A C 1
ATOM 2299 O O . PRO A 1 286 ? 25.569 18.461 -26.824 1.00 79.25 286 PRO A O 1
ATOM 2302 N N . LYS A 1 287 ? 26.374 16.566 -27.716 1.00 75.44 287 LYS A N 1
ATOM 2303 C CA . LYS A 1 287 ? 27.771 17.001 -27.594 1.00 75.44 287 LYS A CA 1
ATOM 2304 C C . LYS A 1 287 ? 28.049 18.129 -28.577 1.00 75.44 287 LYS A C 1
ATOM 2306 O O . LYS A 1 287 ? 27.908 17.944 -29.787 1.00 75.44 287 LYS A O 1
ATOM 2311 N N . ALA A 1 288 ? 28.515 19.271 -28.075 1.00 58.12 288 ALA A N 1
ATOM 2312 C CA . ALA A 1 288 ? 29.150 20.268 -28.924 1.00 58.12 288 ALA A CA 1
ATOM 2313 C C . ALA A 1 288 ? 30.372 19.611 -29.584 1.00 58.12 288 ALA A C 1
ATOM 2315 O O . ALA A 1 288 ? 31.260 19.096 -28.903 1.00 58.12 288 ALA A O 1
ATOM 2316 N N . VAL A 1 289 ? 30.390 19.563 -30.915 1.00 53.97 289 VAL A N 1
ATOM 2317 C CA . VAL A 1 289 ? 31.455 18.916 -31.690 1.00 53.97 289 VAL A CA 1
ATOM 2318 C C . VAL A 1 289 ? 32.761 19.686 -31.478 1.00 53.97 289 VAL A C 1
ATOM 2320 O O . VAL A 1 289 ? 33.066 20.626 -32.210 1.00 53.97 289 VAL A O 1
ATOM 2323 N N . SER A 1 290 ? 33.556 19.299 -30.480 1.00 43.91 290 SER A N 1
ATOM 2324 C CA . SER A 1 290 ? 34.938 19.759 -30.377 1.00 43.91 290 SER A CA 1
ATOM 2325 C C . SER A 1 290 ? 35.763 19.013 -31.423 1.00 43.91 290 SER A C 1
ATOM 2327 O O . SER A 1 290 ? 35.937 17.796 -31.353 1.00 43.91 290 SER A O 1
ATOM 2329 N N . ARG A 1 291 ? 36.260 19.749 -32.422 1.00 46.41 291 ARG A N 1
ATOM 2330 C CA . ARG A 1 291 ? 37.032 19.237 -33.571 1.00 46.41 291 ARG A CA 1
ATOM 2331 C C . ARG A 1 291 ? 38.390 18.612 -33.200 1.00 46.41 291 ARG A C 1
ATOM 2333 O O . ARG A 1 291 ? 39.131 18.240 -34.102 1.00 46.41 291 ARG A O 1
ATOM 2340 N N . LEU A 1 292 ? 38.744 18.507 -31.915 1.00 43.97 292 LEU A N 1
ATOM 2341 C CA . LEU A 1 292 ? 40.085 18.092 -31.489 1.00 43.97 292 LEU A CA 1
ATOM 2342 C C . LEU A 1 292 ? 40.273 16.590 -31.240 1.00 43.97 292 LEU A C 1
ATOM 2344 O O . LEU A 1 292 ? 41.413 16.134 -31.267 1.00 43.97 292 LEU A O 1
ATOM 2348 N N . HIS A 1 293 ? 39.216 15.791 -31.070 1.00 42.06 293 HIS A N 1
ATOM 2349 C CA . HIS A 1 293 ? 39.381 14.342 -30.917 1.00 42.06 293 HIS A CA 1
ATOM 2350 C C . HIS A 1 293 ? 38.348 13.550 -31.719 1.00 42.06 293 HIS A C 1
ATOM 2352 O O . HIS A 1 293 ? 37.157 13.544 -31.420 1.00 42.06 293 HIS A O 1
ATOM 2358 N N . ASN A 1 294 ? 38.851 12.838 -32.732 1.00 38.19 294 ASN A N 1
ATOM 2359 C CA . ASN A 1 294 ? 38.149 11.834 -33.531 1.00 38.19 294 ASN A CA 1
ATOM 2360 C C . ASN A 1 294 ? 37.723 10.636 -32.666 1.00 38.19 294 ASN A C 1
ATOM 2362 O O . ASN A 1 294 ? 38.280 9.547 -32.786 1.00 38.19 294 ASN A O 1
ATOM 2366 N N . ASN A 1 295 ? 36.725 10.816 -31.803 1.00 41.62 295 ASN A N 1
ATOM 2367 C CA . ASN A 1 295 ? 36.013 9.701 -31.192 1.00 41.62 295 ASN A CA 1
ATOM 2368 C C . ASN A 1 295 ? 34.546 9.750 -31.658 1.00 41.62 295 ASN A C 1
ATOM 2370 O O . ASN A 1 295 ? 33.717 10.417 -31.040 1.00 41.62 295 ASN A O 1
ATOM 2374 N N . PRO A 1 296 ? 34.201 9.093 -32.781 1.00 46.47 296 PRO A N 1
ATOM 2375 C CA . PRO A 1 296 ? 32.934 9.296 -33.493 1.00 46.47 296 PRO A CA 1
ATOM 2376 C C . PRO A 1 296 ? 31.734 8.573 -32.853 1.00 46.47 296 PRO A C 1
ATOM 2378 O O . PRO A 1 296 ? 30.777 8.232 -33.545 1.00 46.47 296 PRO A O 1
ATOM 2381 N N . HIS A 1 297 ? 31.783 8.262 -31.555 1.00 52.16 297 HIS A N 1
ATOM 2382 C CA . HIS A 1 297 ? 30.957 7.182 -31.013 1.00 52.16 297 HIS A CA 1
ATOM 2383 C C . HIS A 1 297 ? 29.814 7.602 -30.084 1.00 52.16 297 HIS A C 1
ATOM 2385 O O . HIS A 1 297 ? 28.836 6.866 -30.041 1.00 52.16 297 HIS A O 1
ATOM 2391 N N . SER A 1 298 ? 29.817 8.784 -29.456 1.00 54.16 298 SER A N 1
ATOM 2392 C CA . SER A 1 298 ? 28.656 9.270 -28.685 1.00 54.16 298 SER A CA 1
ATOM 2393 C C . SER A 1 298 ? 28.189 10.637 -29.182 1.00 54.16 298 SER A C 1
ATOM 2395 O O . SER A 1 298 ? 28.922 11.611 -29.052 1.00 54.16 298 SER A O 1
ATOM 2397 N N . THR A 1 299 ? 26.975 10.726 -29.723 1.00 65.75 299 THR A N 1
ATOM 2398 C CA . THR A 1 299 ? 26.369 12.002 -30.158 1.00 65.75 299 THR A CA 1
ATOM 2399 C C . THR A 1 299 ? 25.830 12.827 -28.981 1.00 65.75 299 THR A C 1
ATOM 2401 O O . THR A 1 299 ? 25.661 14.036 -29.108 1.00 65.75 299 THR A O 1
ATOM 2404 N N . TYR A 1 300 ? 25.603 12.185 -27.832 1.00 71.88 300 TYR A N 1
ATOM 2405 C CA . TYR A 1 300 ? 24.996 12.784 -26.647 1.00 71.88 300 TYR A CA 1
ATOM 2406 C C . TYR A 1 300 ? 25.807 12.466 -25.386 1.00 71.88 300 TYR A C 1
ATOM 2408 O O . TYR A 1 300 ? 26.430 11.400 -25.307 1.00 71.88 300 TYR A O 1
ATOM 2416 N N . ASP A 1 301 ? 25.790 13.386 -24.426 1.00 78.88 301 ASP A N 1
ATOM 2417 C CA . ASP A 1 301 ? 26.024 13.114 -23.012 1.00 78.88 301 ASP A CA 1
ATOM 2418 C C . ASP A 1 301 ? 24.693 12.738 -22.349 1.00 78.88 301 ASP A C 1
ATOM 2420 O O . ASP A 1 301 ? 23.627 13.218 -22.742 1.00 78.88 301 ASP A O 1
ATOM 2424 N N . TYR A 1 302 ? 24.747 11.813 -21.389 1.00 81.50 302 TYR A N 1
ATOM 2425 C CA . TYR A 1 302 ? 23.560 11.264 -20.738 1.00 81.50 302 TYR A CA 1
ATOM 2426 C C . TYR A 1 302 ? 23.616 11.509 -19.235 1.00 81.50 302 TYR A C 1
ATOM 2428 O O . TYR A 1 302 ? 24.588 11.122 -18.588 1.00 81.50 302 TYR A O 1
ATOM 2436 N N . GLN A 1 303 ? 22.551 12.087 -18.689 1.00 83.56 303 GLN A N 1
ATOM 2437 C CA . GLN A 1 303 ? 22.332 12.227 -17.250 1.00 83.56 303 GLN A CA 1
ATOM 2438 C C . GLN A 1 303 ? 21.136 11.364 -16.852 1.00 83.56 303 GLN A C 1
ATOM 2440 O O . GLN A 1 303 ? 20.118 11.353 -17.542 1.00 83.56 303 GLN A O 1
ATOM 2445 N N . PHE A 1 304 ? 21.270 10.598 -15.771 1.00 84.75 304 PHE A N 1
ATOM 2446 C CA . PHE A 1 304 ? 20.247 9.652 -15.323 1.00 84.75 304 PHE A CA 1
ATOM 2447 C C . PHE A 1 304 ? 19.544 10.161 -14.070 1.00 84.75 304 PHE A C 1
ATOM 2449 O O . PHE A 1 304 ? 20.189 10.690 -13.163 1.00 84.75 304 PHE A O 1
ATOM 2456 N N . GLY A 1 305 ? 18.231 9.965 -14.011 1.00 86.31 305 GLY A N 1
ATOM 2457 C CA . GLY A 1 305 ? 17.389 10.370 -12.892 1.00 86.31 305 GLY A CA 1
ATOM 2458 C C . GLY A 1 305 ? 16.309 9.343 -12.576 1.00 86.31 305 GLY A C 1
ATOM 2459 O O . GLY A 1 305 ? 16.177 8.317 -13.249 1.00 86.31 305 GLY A O 1
ATOM 2460 N N . THR A 1 306 ? 15.552 9.601 -11.515 1.00 88.00 306 THR A N 1
ATOM 2461 C CA . THR A 1 306 ? 14.399 8.793 -11.098 1.00 88.00 306 THR A CA 1
ATOM 2462 C C . THR A 1 306 ? 13.227 9.709 -10.785 1.00 88.00 306 THR A C 1
ATOM 2464 O O . THR A 1 306 ? 13.395 10.707 -10.091 1.00 88.00 306 THR A O 1
ATOM 2467 N N . VAL A 1 307 ? 12.037 9.369 -11.280 1.00 89.38 307 VAL A N 1
ATOM 2468 C CA . VAL A 1 307 ? 10.807 10.105 -10.958 1.00 89.38 307 VAL A CA 1
ATOM 2469 C C . VAL A 1 307 ? 10.429 9.837 -9.503 1.00 89.38 307 VAL A C 1
ATOM 2471 O O . VAL A 1 307 ? 10.210 8.683 -9.126 1.00 89.38 307 VAL A O 1
ATOM 2474 N N . VAL A 1 308 ? 10.345 10.887 -8.692 1.00 89.81 308 VAL A N 1
ATOM 2475 C CA . VAL A 1 308 ? 10.037 10.787 -7.254 1.00 89.81 308 VAL A CA 1
ATOM 2476 C C . VAL A 1 308 ? 8.562 11.047 -6.983 1.00 89.81 308 VAL A C 1
ATOM 2478 O O . VAL A 1 308 ? 7.961 10.357 -6.163 1.00 89.81 308 VAL A O 1
ATOM 2481 N N . ASP A 1 309 ? 7.971 12.001 -7.696 1.00 90.81 309 ASP A N 1
ATOM 2482 C CA . ASP A 1 309 ? 6.560 12.346 -7.563 1.00 90.81 309 ASP A CA 1
ATOM 2483 C C . ASP A 1 309 ? 6.003 12.875 -8.889 1.00 90.81 309 ASP A C 1
ATOM 2485 O O . ASP A 1 309 ? 6.738 13.257 -9.804 1.00 90.81 309 ASP A O 1
ATOM 2489 N N . LEU A 1 310 ? 4.680 12.857 -8.985 1.00 91.00 310 LEU A N 1
ATOM 2490 C CA . LEU A 1 310 ? 3.904 13.391 -10.090 1.00 91.00 310 LEU A CA 1
ATOM 2491 C C . LEU A 1 310 ? 2.785 14.235 -9.494 1.00 91.00 310 LEU A C 1
ATOM 2493 O O . LEU A 1 310 ? 1.894 13.653 -8.896 1.00 91.00 310 LEU A O 1
ATOM 2497 N N . GLU A 1 311 ? 2.785 15.557 -9.628 1.00 91.19 311 GLU A N 1
ATOM 2498 C CA . GLU A 1 311 ? 1.761 16.424 -9.032 1.00 91.19 311 GLU A CA 1
ATOM 2499 C C . GLU A 1 311 ? 0.861 17.048 -10.108 1.00 91.19 311 GLU A C 1
ATOM 2501 O O . GLU A 1 311 ? 1.210 18.092 -10.657 1.00 91.19 311 GLU A O 1
ATOM 2506 N N . PRO A 1 312 ? -0.309 16.449 -10.418 1.00 86.69 312 PRO A N 1
ATOM 2507 C CA . PRO A 1 312 ? -1.138 16.865 -11.552 1.00 86.69 312 PRO A CA 1
ATOM 2508 C C . PRO A 1 312 ? -1.589 18.323 -11.498 1.00 86.69 312 PRO A C 1
ATOM 2510 O O . PRO A 1 312 ? -1.779 18.943 -12.535 1.00 86.69 312 PRO A O 1
ATOM 2513 N N . ARG A 1 313 ? -1.759 18.885 -10.297 1.00 87.50 313 ARG A N 1
ATOM 2514 C CA . ARG A 1 313 ? -2.235 20.264 -10.103 1.00 87.50 313 ARG A CA 1
ATOM 2515 C C . ARG A 1 313 ? -1.144 21.318 -10.253 1.00 87.50 313 ARG A C 1
ATOM 2517 O O . ARG A 1 313 ? -1.445 22.503 -10.174 1.00 87.50 313 ARG A O 1
ATOM 2524 N N . SER A 1 314 ? 0.109 20.899 -10.391 1.00 87.69 314 SER A N 1
ATOM 2525 C CA . SER A 1 314 ? 1.233 21.809 -10.563 1.00 87.69 314 SER A CA 1
ATOM 2526 C C . SER A 1 314 ? 1.439 22.148 -12.036 1.00 87.69 314 SER A C 1
ATOM 2528 O O . SER A 1 314 ? 1.278 21.291 -12.904 1.00 87.69 314 SER A O 1
ATOM 2530 N N . ASP A 1 315 ? 1.908 23.365 -12.309 1.00 86.06 315 ASP A N 1
ATOM 2531 C CA . ASP A 1 315 ? 2.396 23.765 -13.636 1.00 86.06 315 ASP A CA 1
ATOM 2532 C C . ASP A 1 315 ? 3.600 22.917 -14.085 1.00 86.06 315 ASP A C 1
ATOM 2534 O O . ASP A 1 315 ? 3.860 22.745 -15.278 1.00 86.06 315 ASP A O 1
ATOM 2538 N N . LYS A 1 316 ? 4.343 22.368 -13.116 1.00 90.44 316 LYS A N 1
ATOM 2539 C CA . LYS A 1 316 ? 5.504 21.496 -13.323 1.00 90.44 316 LYS A CA 1
ATOM 2540 C C . LYS A 1 316 ? 5.252 20.152 -12.653 1.00 90.44 316 LYS A C 1
ATOM 2542 O O . LYS A 1 316 ? 5.734 19.912 -11.545 1.00 90.44 316 LYS A O 1
ATOM 2547 N N . PRO A 1 317 ? 4.462 19.283 -13.294 1.00 88.94 317 PRO A N 1
ATOM 2548 C CA . PRO A 1 317 ? 3.839 18.179 -12.601 1.00 88.94 317 PRO A CA 1
ATOM 2549 C C . PRO A 1 317 ? 4.733 16.935 -12.506 1.00 88.94 317 PRO A C 1
ATOM 2551 O O . PRO A 1 317 ? 4.300 15.949 -11.925 1.00 88.94 317 PRO A O 1
ATOM 2554 N N . VAL A 1 318 ? 5.957 16.930 -13.053 1.00 91.88 318 VAL A N 1
ATOM 2555 C CA . VAL A 1 318 ? 6.881 15.782 -12.974 1.00 91.88 318 VAL A CA 1
ATOM 2556 C C . VAL A 1 318 ? 8.118 16.139 -12.155 1.00 91.88 318 VAL A C 1
ATOM 2558 O O . VAL A 1 318 ? 8.893 16.994 -12.574 1.00 91.88 318 VAL A O 1
ATOM 2561 N N . SER A 1 319 ? 8.340 15.446 -11.036 1.00 92.00 319 SER A N 1
ATOM 2562 C CA . SER A 1 319 ? 9.498 15.650 -10.154 1.00 92.00 319 SER A CA 1
ATOM 2563 C C . SER A 1 319 ? 10.544 14.553 -10.353 1.00 92.00 319 SER A C 1
ATOM 2565 O O . SER A 1 319 ? 10.252 13.368 -10.166 1.00 92.00 319 SER A O 1
ATOM 2567 N N . ILE A 1 320 ? 11.775 14.929 -10.708 1.00 90.75 320 ILE A N 1
ATOM 2568 C CA . ILE A 1 320 ? 12.881 14.003 -10.992 1.00 90.75 320 ILE A CA 1
ATOM 2569 C C . ILE A 1 320 ? 14.051 14.296 -10.052 1.00 90.75 320 ILE A C 1
ATOM 2571 O O . ILE A 1 320 ? 14.508 15.429 -9.951 1.00 90.75 320 ILE A O 1
ATOM 2575 N N . LEU A 1 321 ? 14.557 13.251 -9.400 1.00 89.69 321 LEU A N 1
ATOM 2576 C CA . LEU A 1 321 ? 15.817 13.276 -8.662 1.00 89.69 321 LEU A CA 1
ATOM 2577 C C . LEU A 1 321 ? 16.940 12.777 -9.571 1.00 89.69 321 LEU A C 1
ATOM 2579 O O . LEU A 1 321 ? 16.900 11.632 -10.041 1.00 89.69 321 LEU A O 1
ATOM 2583 N N . TRP A 1 322 ? 17.940 13.617 -9.817 1.00 88.00 322 TRP A N 1
ATOM 2584 C CA . TRP A 1 322 ? 19.087 13.269 -10.653 1.00 88.00 322 TRP A CA 1
ATOM 2585 C C . TRP A 1 322 ? 20.164 12.534 -9.850 1.00 88.00 322 TRP A C 1
ATOM 2587 O O . TRP A 1 322 ? 20.365 12.771 -8.670 1.00 88.00 322 TRP A O 1
ATOM 2597 N N . GLN A 1 323 ? 20.891 11.607 -10.478 1.00 79.19 323 GLN A N 1
ATOM 2598 C CA . GLN A 1 323 ? 21.903 10.803 -9.769 1.00 79.19 323 GLN A CA 1
ATOM 2599 C C . GLN A 1 323 ? 23.153 11.594 -9.358 1.00 79.19 323 GLN A C 1
ATOM 2601 O O . GLN A 1 323 ? 23.888 11.160 -8.474 1.00 79.19 323 GLN A O 1
ATOM 2606 N N . HIS A 1 324 ? 23.427 12.709 -10.035 1.00 70.12 324 HIS A N 1
ATOM 2607 C CA . HIS A 1 324 ? 24.621 13.527 -9.811 1.00 70.12 324 HIS A CA 1
ATOM 2608 C C . HIS A 1 324 ? 24.340 14.809 -9.026 1.00 70.12 324 HIS A C 1
ATOM 2610 O O . HIS A 1 324 ? 25.281 15.469 -8.597 1.00 70.12 324 HIS A O 1
ATOM 2616 N N . GLU A 1 325 ? 23.068 15.132 -8.811 1.00 67.88 325 GLU A N 1
ATOM 2617 C CA . GLU A 1 325 ? 22.628 16.333 -8.118 1.00 67.88 325 GLU A CA 1
ATOM 2618 C C . GLU A 1 325 ? 21.653 15.874 -7.034 1.00 67.88 325 GLU A C 1
ATOM 2620 O O . GLU A 1 325 ? 20.636 15.262 -7.335 1.00 67.88 325 GLU A O 1
ATOM 2625 N N . GLU A 1 326 ? 21.951 16.127 -5.757 1.00 69.06 326 GLU A N 1
ATOM 2626 C CA . GLU A 1 326 ? 21.038 15.782 -4.650 1.00 69.06 326 GLU A CA 1
ATOM 2627 C C . GLU A 1 326 ? 19.726 16.605 -4.684 1.00 69.06 326 GLU A C 1
ATOM 2629 O O . GLU A 1 326 ? 18.884 16.486 -3.793 1.00 69.06 326 GLU A O 1
ATOM 2634 N N . SER A 1 327 ? 19.539 17.448 -5.704 1.00 77.88 327 SER A N 1
ATOM 2635 C CA . SER A 1 327 ? 18.341 18.240 -5.948 1.00 77.88 327 SER A CA 1
ATOM 2636 C C . SER A 1 327 ? 17.274 17.466 -6.722 1.00 77.88 327 SER A C 1
ATOM 2638 O O . SER A 1 327 ? 17.539 16.685 -7.635 1.00 77.88 327 SER A O 1
ATOM 2640 N N . THR A 1 328 ? 16.023 17.722 -6.341 1.00 86.69 328 THR A N 1
ATOM 2641 C CA . THR A 1 328 ? 14.843 17.298 -7.096 1.00 86.69 328 THR A CA 1
ATOM 2642 C C . THR A 1 328 ? 14.367 18.466 -7.943 1.00 86.69 328 THR A C 1
ATOM 2644 O O . THR A 1 328 ? 14.032 19.517 -7.398 1.00 86.69 328 THR A O 1
ATOM 2647 N N . ASP A 1 329 ? 14.300 18.259 -9.253 1.00 89.94 329 ASP A N 1
ATOM 2648 C CA . ASP A 1 329 ? 13.825 19.259 -10.200 1.00 89.94 329 ASP A CA 1
ATOM 2649 C C . ASP A 1 329 ? 12.427 18.914 -10.701 1.00 89.94 329 ASP A C 1
ATOM 2651 O O . ASP A 1 329 ? 12.098 17.753 -10.959 1.00 89.94 329 ASP A O 1
ATOM 2655 N N . ASN A 1 330 ? 11.606 19.950 -10.865 1.00 92.31 330 ASN A N 1
ATOM 2656 C CA . ASN A 1 330 ? 10.248 19.828 -11.374 1.00 92.31 330 ASN A CA 1
ATOM 2657 C C . ASN A 1 330 ? 10.193 20.288 -12.830 1.00 92.31 330 ASN A C 1
ATOM 2659 O O . ASN A 1 330 ? 10.721 21.350 -13.173 1.00 92.31 330 ASN A O 1
ATOM 2663 N N . TYR A 1 331 ? 9.500 19.521 -13.666 1.00 90.44 331 TYR A N 1
ATOM 2664 C CA . TYR A 1 331 ? 9.405 19.763 -15.098 1.00 90.44 331 TYR A CA 1
ATOM 2665 C C . TYR A 1 331 ? 7.960 19.774 -15.585 1.00 90.44 331 TYR A C 1
ATOM 2667 O O . TYR A 1 331 ? 7.125 18.970 -15.165 1.00 90.44 331 TYR A O 1
ATOM 2675 N N . SER A 1 332 ? 7.699 20.670 -16.530 1.00 90.88 332 SER A N 1
ATOM 2676 C CA . SER A 1 332 ? 6.519 20.664 -17.395 1.00 90.88 332 SER A CA 1
ATOM 2677 C C . SER A 1 332 ? 6.735 19.789 -18.640 1.00 90.88 332 SER A C 1
ATOM 2679 O O . SER A 1 332 ? 7.870 19.492 -19.020 1.00 90.88 332 SER A O 1
ATOM 2681 N N . LEU A 1 333 ? 5.654 19.394 -19.324 1.00 88.62 333 LEU A N 1
ATOM 2682 C CA . LEU A 1 333 ? 5.741 18.659 -20.595 1.00 88.62 333 LEU A CA 1
ATOM 2683 C C . LEU A 1 333 ? 6.660 19.327 -21.646 1.00 88.62 333 LEU A C 1
ATOM 2685 O O . LEU A 1 333 ? 7.502 18.620 -22.209 1.00 88.62 333 LEU A O 1
ATOM 2689 N N . PRO A 1 334 ? 6.556 20.643 -21.934 1.00 89.25 334 PRO A N 1
ATOM 2690 C CA . PRO A 1 334 ? 7.446 21.285 -22.900 1.00 89.25 334 PRO A CA 1
ATOM 2691 C C . PRO A 1 334 ? 8.908 21.292 -22.438 1.00 89.25 334 PRO A C 1
ATOM 2693 O O . PRO A 1 334 ? 9.793 21.071 -23.261 1.00 89.25 334 PRO A O 1
ATOM 2696 N N . GLU A 1 335 ? 9.182 21.472 -21.142 1.00 90.19 335 GLU A N 1
ATOM 2697 C CA . GLU A 1 335 ? 10.551 21.414 -20.608 1.00 90.19 335 GLU A CA 1
ATOM 2698 C C . GLU A 1 335 ? 11.148 20.006 -20.741 1.00 90.19 335 GLU A C 1
ATOM 2700 O O . GLU A 1 335 ? 12.304 19.867 -21.142 1.00 90.19 335 GLU A O 1
ATOM 2705 N N . LEU A 1 336 ? 10.362 18.951 -20.488 1.00 89.44 336 LEU A N 1
ATOM 2706 C CA . LEU A 1 336 ? 10.791 17.563 -20.700 1.00 89.44 336 LEU A CA 1
ATOM 2707 C C . LEU A 1 336 ? 11.185 17.318 -22.165 1.00 89.44 336 LEU A C 1
ATOM 2709 O O . LEU A 1 336 ? 12.210 16.691 -22.440 1.00 89.44 336 LEU A O 1
ATOM 2713 N N . GLN A 1 337 ? 10.408 17.851 -23.112 1.00 87.81 337 GLN A N 1
ATOM 2714 C CA . GLN A 1 337 ? 10.687 17.730 -24.545 1.00 87.81 337 GLN A CA 1
ATOM 2715 C C . GLN A 1 337 ? 11.921 18.535 -24.973 1.00 87.81 337 GLN A C 1
ATOM 2717 O O . GLN A 1 337 ? 12.773 18.004 -25.688 1.00 87.81 337 GLN A O 1
ATOM 2722 N N . GLN A 1 338 ? 12.038 19.789 -24.524 1.00 88.00 338 GLN A N 1
ATOM 2723 C CA . GLN A 1 338 ? 13.163 20.679 -24.837 1.00 88.00 338 GLN A CA 1
ATOM 2724 C C . GLN A 1 338 ? 14.488 20.142 -24.290 1.00 88.00 338 GLN A C 1
ATOM 2726 O O . GLN A 1 338 ? 15.502 20.170 -24.985 1.00 88.00 338 GLN A O 1
ATOM 2731 N N . ASN A 1 339 ? 14.464 19.588 -23.077 1.00 86.69 339 ASN A N 1
ATOM 2732 C CA . ASN A 1 339 ? 15.639 19.015 -22.428 1.00 86.69 339 ASN A CA 1
ATOM 2733 C C . ASN A 1 339 ? 15.945 17.581 -22.886 1.00 86.69 339 ASN A C 1
ATOM 2735 O O . ASN A 1 339 ? 16.914 16.989 -22.415 1.00 86.69 339 ASN A O 1
ATOM 2739 N N . PHE A 1 340 ? 15.146 17.007 -23.793 1.00 86.56 340 PHE A N 1
ATOM 2740 C CA . PHE A 1 340 ? 15.252 15.608 -24.223 1.00 86.56 340 PHE A CA 1
ATOM 2741 C C . PHE A 1 340 ? 15.280 14.624 -23.046 1.00 86.56 340 PHE A C 1
ATOM 2743 O O . PHE A 1 340 ? 16.071 13.674 -23.025 1.00 86.56 340 PHE A O 1
ATOM 2750 N N . ILE A 1 341 ? 14.418 14.871 -22.060 1.00 89.19 341 ILE A N 1
ATOM 2751 C CA . ILE A 1 341 ? 14.211 13.990 -20.918 1.00 89.19 341 ILE A CA 1
ATOM 2752 C C . ILE A 1 341 ? 13.206 12.927 -21.339 1.00 89.19 341 ILE A C 1
ATOM 2754 O O . ILE A 1 341 ? 12.102 13.226 -21.790 1.00 89.19 341 ILE A O 1
ATOM 2758 N N . SER A 1 342 ? 13.594 11.662 -21.228 1.00 88.31 342 SER A N 1
ATOM 2759 C CA . SER A 1 342 ? 12.751 10.543 -21.631 1.00 88.31 342 SER A CA 1
ATOM 2760 C C . SER A 1 342 ? 12.770 9.416 -20.608 1.00 88.31 342 SER A C 1
ATOM 2762 O O . SER A 1 342 ? 13.822 9.122 -20.030 1.00 88.31 342 SER A O 1
ATOM 2764 N N . PRO A 1 343 ? 11.630 8.731 -20.415 1.00 87.44 343 PRO A N 1
ATOM 2765 C CA . PRO A 1 343 ? 11.576 7.538 -19.597 1.00 87.44 343 PRO A CA 1
ATOM 2766 C C . PRO A 1 343 ? 12.399 6.422 -20.238 1.00 87.44 343 PRO A C 1
ATOM 2768 O O . PRO A 1 343 ? 12.447 6.260 -21.466 1.00 87.44 343 PRO A O 1
ATOM 2771 N N . ILE A 1 344 ? 13.048 5.648 -19.380 1.00 86.31 344 ILE A N 1
ATOM 2772 C CA . ILE A 1 344 ? 13.878 4.516 -19.747 1.00 86.31 344 ILE A CA 1
ATOM 2773 C C . ILE A 1 344 ? 13.140 3.225 -19.406 1.00 86.31 344 ILE A C 1
ATOM 2775 O O . ILE A 1 344 ? 12.618 3.062 -18.306 1.00 86.31 344 ILE A O 1
ATOM 2779 N N . VAL A 1 345 ? 13.154 2.270 -20.334 1.00 82.81 345 VAL A N 1
ATOM 2780 C CA . VAL A 1 345 ? 12.553 0.952 -20.121 1.00 82.81 345 VAL A CA 1
ATOM 2781 C C . VAL A 1 345 ? 13.597 -0.138 -20.325 1.00 82.81 345 VAL A C 1
ATOM 2783 O O . VAL A 1 345 ? 14.225 -0.217 -21.388 1.00 82.81 345 VAL A O 1
ATOM 2786 N N . LEU A 1 346 ? 13.745 -1.005 -19.320 1.00 83.31 346 LEU A N 1
ATOM 2787 C CA . LEU A 1 346 ? 14.461 -2.269 -19.453 1.00 83.31 346 LEU A CA 1
ATOM 2788 C C . LEU A 1 346 ? 13.557 -3.289 -20.149 1.00 83.31 346 LEU A C 1
ATOM 2790 O O . LEU A 1 346 ? 12.476 -3.623 -19.671 1.00 83.31 346 LEU A O 1
ATOM 2794 N N . VAL A 1 347 ? 14.034 -3.833 -21.261 1.00 85.56 347 VAL A N 1
ATOM 2795 C CA . VAL A 1 347 ? 13.413 -4.962 -21.946 1.00 85.56 347 VAL A CA 1
ATOM 2796 C C . VAL A 1 347 ? 14.271 -6.195 -21.703 1.00 85.56 347 VAL A C 1
ATOM 2798 O O . VAL A 1 347 ? 15.413 -6.295 -22.162 1.00 85.56 347 VAL A O 1
ATOM 2801 N N . LYS A 1 348 ? 13.709 -7.147 -20.961 1.00 85.56 348 LYS A N 1
ATOM 2802 C CA . LYS A 1 348 ? 14.354 -8.417 -20.640 1.00 85.56 348 LYS A CA 1
ATOM 2803 C C . LYS A 1 348 ? 14.153 -9.413 -21.782 1.00 85.56 348 LYS A C 1
ATOM 2805 O O . LYS A 1 348 ? 13.024 -9.655 -22.196 1.00 85.56 348 LYS A O 1
ATOM 2810 N N . ILE A 1 349 ? 15.245 -9.999 -22.268 1.00 84.69 349 ILE A N 1
ATOM 2811 C CA . ILE A 1 349 ? 15.220 -11.071 -23.277 1.00 84.69 349 ILE A CA 1
ATOM 2812 C C . ILE A 1 349 ? 15.400 -12.432 -22.592 1.00 84.69 349 ILE A C 1
ATOM 2814 O O . ILE A 1 349 ? 14.730 -13.396 -22.943 1.00 84.69 349 ILE A O 1
ATOM 2818 N N . SER A 1 350 ? 16.273 -12.507 -21.585 1.00 84.69 350 SER A N 1
ATOM 2819 C CA . SER A 1 350 ? 16.465 -13.676 -20.722 1.00 84.69 350 SER A CA 1
ATOM 2820 C C . SER A 1 350 ? 16.837 -13.249 -19.299 1.00 84.69 350 SER A C 1
ATOM 2822 O O . SER A 1 350 ? 17.014 -12.065 -19.016 1.00 84.69 350 SER A O 1
ATOM 2824 N N . ASP A 1 351 ? 16.990 -14.201 -18.374 1.00 83.19 351 ASP A N 1
ATOM 2825 C CA . ASP A 1 351 ? 17.417 -13.928 -16.989 1.00 83.19 351 ASP A CA 1
ATOM 2826 C C . ASP A 1 351 ? 18.770 -13.213 -16.872 1.00 83.19 351 ASP A C 1
ATOM 2828 O O . ASP A 1 351 ? 19.044 -12.571 -15.856 1.00 83.19 351 ASP A O 1
ATOM 2832 N N . GLN A 1 352 ? 19.591 -13.300 -17.919 1.00 85.25 352 GLN A N 1
ATOM 2833 C CA . GLN A 1 352 ? 20.952 -12.776 -17.963 1.00 85.25 352 GLN A CA 1
ATOM 2834 C C . GLN A 1 352 ? 21.153 -11.733 -19.059 1.00 85.25 352 GLN A C 1
ATOM 2836 O O . GLN A 1 352 ? 22.179 -11.064 -19.061 1.00 85.25 352 GLN A O 1
ATOM 2841 N N . VAL A 1 353 ? 20.205 -11.556 -19.979 1.00 86.81 353 VAL A N 1
ATOM 2842 C CA . VAL A 1 353 ? 20.370 -10.655 -21.123 1.00 86.81 353 VAL A CA 1
ATOM 2843 C C . VAL A 1 353 ? 19.162 -9.744 -21.272 1.00 86.81 353 VAL A C 1
ATOM 2845 O O . VAL A 1 353 ? 18.015 -10.189 -21.302 1.00 86.81 353 VAL A O 1
ATOM 2848 N N . GLY A 1 354 ? 19.427 -8.453 -21.407 1.00 87.44 354 GLY A N 1
ATOM 2849 C CA . GLY A 1 354 ? 18.409 -7.442 -21.636 1.00 87.44 354 GLY A CA 1
ATOM 2850 C C . GLY A 1 354 ? 18.984 -6.245 -22.366 1.00 87.44 354 GLY A C 1
ATOM 2851 O O . GLY A 1 354 ? 20.172 -6.188 -22.688 1.00 87.44 354 GLY A O 1
ATOM 2852 N N . TYR A 1 355 ? 18.135 -5.274 -22.645 1.00 87.38 355 TYR A N 1
ATOM 2853 C CA . TYR A 1 355 ? 18.584 -3.985 -23.132 1.00 87.38 355 TYR A CA 1
ATOM 2854 C C . TYR A 1 355 ? 17.684 -2.888 -22.603 1.00 87.38 355 TYR A C 1
ATOM 2856 O O . TYR A 1 355 ? 16.502 -3.082 -22.336 1.00 87.38 355 TYR A O 1
ATOM 2864 N N . VAL A 1 356 ? 18.271 -1.717 -22.489 1.00 85.31 356 VAL A N 1
ATOM 2865 C CA . VAL A 1 356 ? 17.629 -0.504 -22.045 1.00 85.31 356 VAL A CA 1
ATOM 2866 C C . VAL A 1 356 ? 17.464 0.408 -23.246 1.00 85.31 356 VAL A C 1
ATOM 2868 O O . VAL A 1 356 ? 18.391 0.565 -24.044 1.00 85.31 356 VAL A O 1
ATOM 2871 N N . LYS A 1 357 ? 16.279 0.998 -23.385 1.00 86.69 357 LYS A N 1
ATOM 2872 C CA . LYS A 1 357 ? 16.002 2.025 -24.392 1.00 86.69 357 LYS A CA 1
ATOM 2873 C C . LYS A 1 357 ? 15.236 3.188 -23.774 1.00 86.69 357 LYS A C 1
ATOM 2875 O O . LYS A 1 357 ? 14.383 2.967 -22.915 1.00 86.69 357 LYS A O 1
ATOM 2880 N N . SER A 1 358 ? 15.504 4.399 -24.245 1.00 86.06 358 SER A N 1
ATOM 2881 C CA . SER A 1 358 ? 14.632 5.545 -23.981 1.00 86.06 358 SER A CA 1
ATOM 2882 C C . SER A 1 358 ? 13.411 5.533 -24.903 1.00 86.06 358 SER A C 1
ATOM 2884 O O . SER A 1 358 ? 13.445 4.957 -26.000 1.00 86.06 358 SER A O 1
ATOM 2886 N N . ALA A 1 359 ? 12.324 6.180 -24.477 1.00 83.62 359 ALA A N 1
ATOM 2887 C CA . ALA A 1 359 ? 11.120 6.337 -25.296 1.00 83.62 359 ALA A CA 1
ATOM 2888 C C . ALA A 1 359 ? 11.387 7.078 -26.620 1.00 83.62 359 ALA A C 1
ATOM 2890 O O . ALA A 1 359 ? 10.894 6.656 -27.668 1.00 83.62 359 ALA A O 1
ATOM 2891 N N . ASP A 1 360 ? 12.247 8.100 -26.601 1.00 80.62 360 ASP A N 1
ATOM 2892 C CA . ASP A 1 360 ? 12.673 8.857 -27.786 1.00 80.62 360 ASP A CA 1
ATOM 2893 C C . ASP A 1 360 ? 13.687 8.111 -28.682 1.00 80.62 360 ASP A C 1
ATOM 2895 O O . ASP A 1 360 ? 14.093 8.616 -29.729 1.00 80.62 360 ASP A O 1
ATOM 2899 N N . ARG A 1 361 ? 14.082 6.887 -28.297 1.00 78.44 361 ARG A N 1
ATOM 2900 C CA . ARG A 1 361 ? 15.027 6.001 -29.003 1.00 78.44 361 ARG A CA 1
ATOM 2901 C C . ARG A 1 361 ? 16.446 6.561 -29.163 1.00 78.44 361 ARG A C 1
ATOM 2903 O O . ARG A 1 361 ? 17.233 5.967 -29.905 1.00 78.44 361 ARG A O 1
ATOM 2910 N N . LYS A 1 362 ? 16.794 7.656 -28.481 1.00 77.31 362 LYS A N 1
ATOM 2911 C CA . LYS A 1 362 ? 18.146 8.235 -28.523 1.00 77.31 362 LYS A CA 1
ATOM 2912 C C . LYS A 1 362 ? 19.132 7.462 -27.659 1.00 77.31 362 LYS A C 1
ATOM 2914 O O . LYS A 1 362 ? 20.283 7.290 -28.053 1.00 77.31 362 LYS A O 1
ATOM 2919 N N . PHE A 1 363 ? 18.666 6.920 -26.538 1.00 81.38 363 PHE A N 1
ATOM 2920 C CA . PHE A 1 363 ? 19.460 6.081 -25.656 1.00 81.38 363 PHE A CA 1
ATOM 2921 C C . PHE A 1 363 ? 19.206 4.596 -25.927 1.00 81.38 363 PHE A C 1
ATOM 2923 O O . PHE A 1 363 ? 18.064 4.132 -26.012 1.00 81.38 363 PHE A O 1
ATOM 2930 N N . TYR A 1 364 ? 20.294 3.836 -26.038 1.00 83.75 364 TYR A N 1
ATOM 2931 C CA . TYR A 1 364 ? 20.272 2.383 -26.128 1.00 83.75 364 TYR A CA 1
ATOM 2932 C C . TYR A 1 364 ? 21.497 1.792 -25.436 1.00 83.75 364 TYR A C 1
ATOM 2934 O O . TYR A 1 364 ? 22.630 2.160 -25.755 1.00 83.75 364 TYR A O 1
ATOM 2942 N N . GLN A 1 365 ? 21.278 0.810 -24.568 1.00 85.00 365 GLN A N 1
ATOM 2943 C CA . GLN A 1 365 ? 22.349 0.084 -23.900 1.00 85.00 365 GLN A CA 1
ATOM 2944 C C . GLN A 1 365 ? 21.981 -1.392 -23.773 1.00 85.00 365 GLN A C 1
ATOM 2946 O O . GLN A 1 365 ? 20.933 -1.733 -23.236 1.00 85.00 365 GLN A O 1
ATOM 2951 N N . ALA A 1 366 ? 22.835 -2.285 -24.267 1.00 86.62 366 ALA A N 1
ATOM 2952 C CA . ALA A 1 366 ? 22.655 -3.718 -24.055 1.00 86.62 366 ALA A CA 1
ATOM 2953 C C . ALA A 1 366 ? 23.285 -4.135 -22.722 1.00 86.62 366 ALA A C 1
ATOM 2955 O O . ALA A 1 366 ? 24.353 -3.641 -22.365 1.00 86.62 366 ALA A O 1
ATOM 2956 N N . ILE A 1 367 ? 22.651 -5.065 -22.015 1.00 88.06 367 ILE A N 1
ATOM 2957 C CA . ILE A 1 367 ? 23.083 -5.538 -20.701 1.00 88.06 367 ILE A CA 1
ATOM 2958 C C . ILE A 1 367 ? 23.241 -7.051 -20.746 1.00 88.06 367 ILE A C 1
ATOM 2960 O O . ILE A 1 367 ? 22.328 -7.778 -21.143 1.00 88.06 367 ILE A O 1
ATOM 2964 N N . VAL A 1 368 ? 24.399 -7.523 -20.287 1.00 87.88 368 VAL A N 1
ATOM 2965 C CA . VAL A 1 368 ? 24.671 -8.947 -20.094 1.00 87.88 368 VAL A CA 1
ATOM 2966 C C . VAL A 1 368 ? 25.151 -9.176 -18.665 1.00 87.88 368 VAL A C 1
ATOM 2968 O O . VAL A 1 368 ? 26.203 -8.676 -18.271 1.00 87.88 368 VAL A O 1
ATOM 2971 N N . GLY A 1 369 ? 24.368 -9.916 -17.888 1.00 88.19 369 GLY A N 1
ATOM 2972 C CA . GLY A 1 369 ? 24.568 -10.198 -16.474 1.00 88.19 369 GLY A CA 1
ATOM 2973 C C . GLY A 1 369 ? 25.134 -11.594 -16.195 1.00 88.19 369 GLY A C 1
ATOM 2974 O O . GLY A 1 369 ? 24.809 -12.570 -16.864 1.00 88.19 369 GLY A O 1
ATOM 2975 N N . PHE A 1 370 ? 25.954 -11.694 -15.150 1.00 87.38 370 PHE A N 1
ATOM 2976 C CA . PHE A 1 370 ? 26.643 -12.906 -14.710 1.00 87.38 370 PHE A CA 1
ATOM 2977 C C . PHE A 1 370 ? 26.580 -13.077 -13.193 1.00 87.38 370 PHE A C 1
ATOM 2979 O O . PHE A 1 370 ? 26.555 -12.108 -12.430 1.00 87.38 370 PHE A O 1
ATOM 2986 N N . ALA A 1 371 ? 26.637 -14.330 -12.739 1.00 85.25 371 ALA A N 1
ATOM 2987 C CA . ALA A 1 371 ? 26.702 -14.663 -11.317 1.00 85.25 371 ALA A CA 1
ATOM 2988 C C . ALA A 1 371 ? 28.097 -14.424 -10.702 1.00 85.25 371 ALA A C 1
ATOM 2990 O O . ALA A 1 371 ? 28.200 -14.141 -9.509 1.00 85.25 371 ALA A O 1
ATOM 2991 N N . SER A 1 372 ? 29.173 -14.520 -11.495 1.00 85.06 372 SER A N 1
ATOM 2992 C CA . SER A 1 372 ? 30.555 -14.368 -11.020 1.00 85.06 372 SER A CA 1
ATOM 2993 C C . SER A 1 372 ? 31.461 -13.667 -12.040 1.00 85.06 372 SER A C 1
ATOM 2995 O O . SER A 1 372 ? 31.239 -13.736 -13.252 1.00 85.06 372 SER A O 1
ATOM 2997 N N . LYS A 1 373 ? 32.529 -13.020 -11.547 1.00 86.81 373 LYS A N 1
ATOM 2998 C CA . LYS A 1 373 ? 33.531 -12.355 -12.401 1.00 86.81 373 LYS A CA 1
ATOM 2999 C C . LYS A 1 373 ? 34.268 -13.335 -13.316 1.00 86.81 373 LYS A C 1
ATOM 3001 O O . LYS A 1 373 ? 34.626 -12.975 -14.435 1.00 86.81 373 LYS A O 1
ATOM 3006 N N . SER A 1 374 ? 34.520 -14.556 -12.842 1.00 84.94 374 SER A N 1
ATOM 3007 C CA . SER A 1 374 ? 35.261 -15.570 -13.600 1.00 84.94 374 SER A CA 1
ATOM 3008 C C . SER A 1 374 ? 34.469 -16.039 -14.818 1.00 84.94 374 SER A C 1
ATOM 3010 O O . SER A 1 374 ? 35.015 -16.057 -15.920 1.00 84.94 374 SER A O 1
ATOM 3012 N N . VAL A 1 375 ? 33.176 -16.331 -14.642 1.00 85.88 375 VAL A N 1
ATOM 3013 C CA . VAL A 1 375 ? 32.288 -16.711 -15.747 1.00 85.88 375 VAL A CA 1
ATOM 3014 C C . VAL A 1 375 ? 32.175 -15.558 -16.741 1.00 85.88 375 VAL A C 1
ATOM 3016 O O . VAL A 1 375 ? 32.405 -15.773 -17.929 1.00 85.88 375 VAL A O 1
ATOM 3019 N N . ALA A 1 376 ? 31.953 -14.326 -16.270 1.00 85.12 376 ALA A N 1
ATOM 3020 C CA . ALA A 1 376 ? 31.882 -13.149 -17.137 1.00 85.12 376 ALA A CA 1
ATOM 3021 C C . ALA A 1 376 ? 33.125 -13.012 -18.040 1.00 85.12 376 ALA A C 1
ATOM 3023 O O . ALA A 1 376 ? 33.013 -12.905 -19.264 1.00 85.12 376 ALA A O 1
ATOM 3024 N N . ARG A 1 377 ? 34.328 -13.117 -17.459 1.00 85.75 377 ARG A N 1
ATOM 3025 C CA . ARG A 1 377 ? 35.593 -13.035 -18.208 1.00 85.75 377 ARG A CA 1
ATOM 3026 C C . ARG A 1 377 ? 35.748 -14.139 -19.258 1.00 85.75 377 ARG A C 1
ATOM 3028 O O . ARG A 1 377 ? 36.315 -13.868 -20.315 1.00 85.75 377 ARG A O 1
ATOM 3035 N N . SER A 1 378 ? 35.239 -15.350 -19.006 1.00 87.56 378 SER A N 1
ATOM 3036 C CA . SER A 1 378 ? 35.293 -16.455 -19.982 1.00 87.56 378 SER A CA 1
ATOM 3037 C C . SER A 1 378 ? 34.494 -16.148 -21.258 1.00 87.56 378 SER A C 1
ATOM 3039 O O . SER A 1 378 ? 34.930 -16.476 -22.362 1.00 87.56 378 SER A O 1
ATOM 3041 N N . TRP A 1 379 ? 33.376 -15.429 -21.121 1.00 85.88 379 TRP A N 1
ATOM 3042 C CA . TRP A 1 379 ? 32.474 -15.086 -22.222 1.00 85.88 379 TRP A CA 1
ATOM 3043 C C . TRP A 1 379 ? 32.818 -13.771 -22.933 1.00 85.88 379 TRP A C 1
ATOM 3045 O O . TRP A 1 379 ? 32.372 -13.554 -24.063 1.00 85.88 379 TRP A O 1
ATOM 3055 N N . TRP A 1 380 ? 33.647 -12.917 -22.323 1.00 84.88 380 TRP A N 1
ATOM 3056 C CA . TRP A 1 380 ? 33.989 -11.573 -22.812 1.00 84.88 380 TRP A CA 1
ATOM 3057 C C . TRP A 1 380 ? 34.307 -11.511 -24.310 1.00 84.88 380 TRP A C 1
ATOM 3059 O O . TRP A 1 380 ? 33.712 -10.721 -25.039 1.00 84.88 380 TRP A O 1
ATOM 3069 N N . ARG A 1 381 ? 35.217 -12.367 -24.802 1.00 84.50 381 ARG A N 1
ATOM 3070 C CA . ARG A 1 381 ? 35.645 -12.344 -26.216 1.00 84.50 381 ARG A CA 1
ATOM 3071 C C . ARG A 1 381 ? 34.490 -12.623 -27.177 1.00 84.50 381 ARG A C 1
ATOM 3073 O O . ARG A 1 381 ? 34.393 -11.977 -28.218 1.00 84.50 381 ARG A O 1
ATOM 3080 N N . ARG A 1 382 ? 33.625 -13.578 -26.828 1.00 85.88 382 ARG A N 1
ATOM 3081 C CA . ARG A 1 382 ? 32.499 -14.003 -27.668 1.00 85.88 382 ARG A CA 1
ATOM 3082 C C . ARG A 1 382 ? 31.402 -12.939 -27.683 1.00 85.88 382 ARG A C 1
ATOM 3084 O O . ARG A 1 382 ? 30.893 -12.610 -28.746 1.00 85.88 382 ARG A O 1
ATOM 3091 N N . ILE A 1 383 ? 31.121 -12.330 -26.531 1.00 84.75 383 ILE A N 1
ATOM 3092 C CA . ILE A 1 383 ? 30.140 -11.242 -26.407 1.00 84.75 383 ILE A CA 1
ATOM 3093 C C . ILE A 1 383 ? 30.624 -9.992 -27.142 1.00 84.75 383 ILE A C 1
ATOM 3095 O O . ILE A 1 383 ? 29.860 -9.395 -27.894 1.00 84.75 383 ILE A O 1
ATOM 3099 N N . LYS A 1 384 ? 31.905 -9.629 -26.999 1.00 84.25 384 LYS A N 1
ATOM 3100 C CA . LYS A 1 384 ? 32.506 -8.479 -27.693 1.00 84.25 384 LYS A CA 1
ATOM 3101 C C . LYS A 1 384 ? 32.410 -8.617 -29.216 1.00 84.25 384 LYS A C 1
ATOM 3103 O O . LYS A 1 384 ? 32.247 -7.625 -29.923 1.00 84.25 384 LYS A O 1
ATOM 3108 N N . LYS A 1 385 ? 32.492 -9.849 -29.736 1.00 84.06 385 LYS A N 1
ATOM 3109 C CA . LYS A 1 385 ? 32.336 -10.132 -31.170 1.00 84.06 385 LYS A CA 1
ATOM 3110 C C . LYS A 1 385 ? 30.918 -9.827 -31.670 1.00 84.06 385 LYS A C 1
ATOM 3112 O O . LYS A 1 385 ? 30.792 -9.245 -32.744 1.00 84.06 385 LYS A O 1
ATOM 3117 N N . GLU A 1 386 ? 29.892 -10.176 -30.893 1.00 82.94 386 GLU A N 1
ATOM 3118 C CA . GLU A 1 386 ? 28.479 -10.003 -31.268 1.00 82.94 386 GLU A CA 1
ATOM 3119 C C . GLU A 1 386 ? 27.942 -8.590 -30.990 1.00 82.94 386 GLU A C 1
ATOM 3121 O O . GLU A 1 386 ? 27.316 -7.975 -31.855 1.00 82.94 386 GLU A O 1
ATOM 3126 N N . LEU A 1 387 ? 28.193 -8.062 -29.788 1.00 79.62 387 LEU A N 1
ATOM 3127 C CA . LEU A 1 387 ? 27.587 -6.815 -29.303 1.00 79.62 387 LEU A CA 1
ATOM 3128 C C . LEU A 1 387 ? 28.463 -5.576 -29.538 1.00 79.62 387 LEU A C 1
ATOM 3130 O O . LEU A 1 387 ? 27.969 -4.454 -29.462 1.00 79.62 387 LEU A O 1
ATOM 3134 N N . GLY A 1 388 ? 29.742 -5.760 -29.880 1.00 79.19 388 GLY A N 1
ATOM 3135 C CA . GLY A 1 388 ? 30.664 -4.665 -30.167 1.00 79.19 388 GLY A CA 1
ATOM 3136 C C . GLY A 1 388 ? 31.421 -4.180 -28.933 1.00 79.19 388 GLY A C 1
ATOM 3137 O O . GLY A 1 388 ? 32.070 -4.972 -28.251 1.00 79.19 388 GLY A O 1
ATOM 3138 N N . HIS A 1 389 ? 31.431 -2.866 -28.698 1.00 76.81 389 HIS A N 1
ATOM 3139 C CA . HIS A 1 389 ? 32.166 -2.286 -27.576 1.00 76.81 389 HIS A CA 1
ATOM 3140 C C . HIS A 1 389 ? 31.449 -2.599 -26.259 1.00 76.81 389 HIS A C 1
ATOM 3142 O O . HIS A 1 389 ? 30.243 -2.405 -26.136 1.00 76.81 389 HIS A O 1
ATOM 3148 N N . LEU A 1 390 ? 32.196 -3.118 -25.288 1.00 78.06 390 LEU A N 1
ATOM 3149 C CA . LEU A 1 390 ? 31.689 -3.475 -23.968 1.00 78.06 390 LEU A CA 1
ATOM 3150 C C . LEU A 1 390 ? 32.407 -2.623 -22.928 1.00 78.06 390 LEU A C 1
ATOM 3152 O O . LEU A 1 390 ? 33.622 -2.442 -23.023 1.00 78.06 390 LEU A O 1
ATOM 3156 N N . SER A 1 391 ? 31.661 -2.149 -21.935 1.00 74.38 391 SER A N 1
ATOM 3157 C CA . SER A 1 391 ? 32.199 -1.526 -20.734 1.00 74.38 391 SER A CA 1
ATOM 3158 C C . SER A 1 391 ? 33.037 -2.516 -19.933 1.00 74.38 391 SER A C 1
ATOM 3160 O O . SER A 1 391 ? 32.923 -3.736 -20.096 1.00 74.38 391 SER A O 1
ATOM 3162 N N . ASP A 1 392 ? 33.784 -1.998 -18.964 1.00 76.88 392 ASP A N 1
ATOM 3163 C CA . ASP A 1 392 ? 34.336 -2.835 -17.908 1.00 76.88 392 ASP A CA 1
ATOM 3164 C C . ASP A 1 392 ? 33.238 -3.588 -17.149 1.00 76.88 392 ASP A C 1
ATOM 3166 O O . ASP A 1 392 ? 32.055 -3.226 -17.180 1.00 76.88 392 ASP A O 1
ATOM 3170 N N . LEU A 1 393 ? 33.641 -4.679 -16.492 1.00 81.25 393 LEU A N 1
ATOM 3171 C CA . LEU A 1 393 ? 32.735 -5.507 -15.707 1.00 81.25 393 LEU A CA 1
ATOM 3172 C C . LEU A 1 393 ? 32.308 -4.741 -14.456 1.00 81.25 393 LEU A C 1
ATOM 3174 O O . LEU A 1 393 ? 33.093 -4.592 -13.517 1.00 81.25 393 LEU A O 1
ATOM 3178 N N . LYS A 1 394 ? 31.052 -4.310 -14.424 1.00 81.88 394 LYS A N 1
ATOM 3179 C CA . LYS A 1 394 ? 30.508 -3.511 -13.330 1.00 81.88 394 LYS A CA 1
ATOM 3180 C C . LYS A 1 394 ? 29.714 -4.385 -12.356 1.00 81.88 394 LYS A C 1
ATOM 3182 O O . LYS A 1 394 ? 28.981 -5.276 -12.790 1.00 81.88 394 LYS A O 1
ATOM 3187 N N . PRO A 1 395 ? 29.870 -4.198 -11.040 1.00 78.56 395 PRO A N 1
ATOM 3188 C CA . PRO A 1 395 ? 29.041 -4.879 -10.052 1.00 78.56 395 PRO A CA 1
ATOM 3189 C C . PRO A 1 395 ? 27.615 -4.304 -10.017 1.00 78.56 395 PRO A C 1
ATOM 3191 O O . PRO A 1 395 ? 27.383 -3.180 -10.451 1.00 78.56 395 PRO A O 1
ATOM 3194 N N . ASN A 1 396 ? 26.666 -5.057 -9.462 1.00 74.25 396 ASN A N 1
ATOM 3195 C CA . ASN A 1 396 ? 25.262 -4.645 -9.317 1.00 74.25 396 ASN A CA 1
ATOM 3196 C C . ASN A 1 396 ? 25.048 -3.367 -8.472 1.00 74.25 396 ASN A C 1
ATOM 3198 O O . ASN A 1 396 ? 24.081 -2.645 -8.675 1.00 74.25 396 ASN A O 1
ATOM 3202 N N . TYR A 1 397 ? 25.964 -3.049 -7.557 1.00 69.00 397 TYR A N 1
ATOM 3203 C CA . TYR A 1 397 ? 25.933 -1.815 -6.762 1.00 69.00 397 TYR A CA 1
ATOM 3204 C C . TYR A 1 397 ? 26.552 -0.595 -7.473 1.00 69.00 397 TYR A C 1
ATOM 3206 O O . TYR A 1 397 ? 26.653 0.470 -6.875 1.00 69.00 397 TYR A O 1
ATOM 3214 N N . HIS A 1 398 ? 27.015 -0.728 -8.721 1.00 71.25 398 HIS A N 1
ATOM 3215 C CA . HIS A 1 398 ? 27.579 0.398 -9.468 1.00 71.25 398 HIS A CA 1
ATOM 3216 C C . HIS A 1 398 ? 26.477 1.418 -9.827 1.00 71.25 398 HIS A C 1
ATOM 3218 O O . HIS A 1 398 ? 25.441 0.976 -10.321 1.00 71.25 398 HIS A O 1
ATOM 3224 N N . PRO A 1 399 ? 26.688 2.745 -9.695 1.00 62.62 399 PRO A N 1
ATOM 3225 C CA . PRO A 1 399 ? 25.655 3.770 -9.938 1.00 62.62 399 PRO A CA 1
ATOM 3226 C C . PRO A 1 399 ? 24.940 3.634 -11.293 1.00 62.62 399 PRO A C 1
ATOM 3228 O O . PRO A 1 399 ? 23.717 3.555 -11.363 1.00 62.62 399 PRO A O 1
ATOM 3231 N N . GLU A 1 400 ? 25.706 3.442 -12.372 1.00 64.62 400 GLU A N 1
ATOM 3232 C CA . GLU A 1 400 ? 25.165 3.201 -13.723 1.00 64.62 400 GLU A CA 1
ATOM 3233 C C . GLU A 1 400 ? 24.317 1.925 -13.887 1.00 64.62 400 GLU A C 1
ATOM 3235 O O . GLU A 1 400 ? 23.697 1.746 -14.925 1.00 64.62 400 GLU A O 1
ATOM 3240 N N . ILE A 1 401 ? 24.313 1.008 -12.919 1.00 67.69 401 ILE A N 1
ATOM 3241 C CA . ILE A 1 401 ? 23.530 -0.243 -12.939 1.00 67.69 401 ILE A CA 1
ATOM 3242 C C . ILE A 1 401 ? 22.583 -0.322 -11.741 1.00 67.69 401 ILE A C 1
ATOM 3244 O O . ILE A 1 401 ? 21.712 -1.186 -11.694 1.00 67.69 401 ILE A O 1
ATOM 3248 N N . GLN A 1 402 ? 22.683 0.609 -10.794 1.00 64.00 402 GLN A N 1
ATOM 3249 C CA . GLN A 1 402 ? 21.887 0.609 -9.576 1.00 64.00 402 GLN A CA 1
ATOM 3250 C C . GLN A 1 402 ? 20.385 0.691 -9.877 1.00 64.00 402 GLN A C 1
ATOM 3252 O O . GLN A 1 402 ? 19.589 0.060 -9.188 1.00 64.00 402 GLN A O 1
ATOM 3257 N N . HIS A 1 403 ? 20.013 1.378 -10.960 1.00 61.34 403 HIS A N 1
ATOM 3258 C CA . HIS A 1 403 ? 18.641 1.462 -11.467 1.00 61.34 403 HIS A CA 1
ATOM 3259 C C . HIS A 1 403 ? 18.098 0.137 -12.048 1.00 61.34 403 HIS A C 1
ATOM 3261 O O . HIS A 1 403 ? 16.898 -0.007 -12.254 1.00 61.34 403 HIS A O 1
ATOM 3267 N N . LEU A 1 404 ? 18.967 -0.847 -12.299 1.00 61.53 404 LEU A N 1
ATOM 3268 C CA . LEU A 1 404 ? 18.624 -2.189 -12.787 1.00 61.53 404 LEU A CA 1
ATOM 3269 C C . LEU A 1 404 ? 18.520 -3.214 -11.647 1.00 61.53 404 LEU A C 1
ATOM 3271 O O . LEU A 1 404 ? 18.222 -4.391 -11.894 1.00 61.53 404 LEU A O 1
ATOM 3275 N N . ASN A 1 405 ? 18.792 -2.797 -10.404 1.00 54.00 405 ASN A N 1
ATOM 3276 C CA . ASN A 1 405 ? 18.747 -3.686 -9.253 1.00 54.00 405 ASN A CA 1
ATOM 3277 C C . ASN A 1 405 ? 17.357 -4.320 -9.114 1.00 54.00 405 ASN A C 1
ATOM 3279 O O . ASN A 1 405 ? 16.328 -3.675 -9.289 1.00 54.00 405 ASN A O 1
ATOM 3283 N N . ASN A 1 406 ? 17.352 -5.620 -8.814 1.00 56.91 406 ASN A N 1
ATOM 3284 C CA . ASN A 1 406 ? 16.183 -6.501 -8.680 1.00 56.91 406 ASN A CA 1
ATOM 3285 C C . ASN A 1 406 ? 15.484 -6.941 -9.981 1.00 56.91 406 ASN A C 1
ATOM 3287 O O . ASN A 1 406 ? 14.670 -7.860 -9.923 1.00 56.91 406 ASN A O 1
ATOM 3291 N N . GLN A 1 407 ? 15.822 -6.391 -11.155 1.00 66.56 407 GLN A N 1
ATOM 3292 C CA . GLN A 1 407 ? 15.170 -6.790 -12.417 1.00 66.56 407 GLN A CA 1
ATOM 3293 C C . GLN A 1 407 ? 15.868 -7.962 -13.139 1.00 66.56 407 GLN A C 1
ATOM 3295 O O . GLN A 1 407 ? 15.231 -8.713 -13.885 1.00 66.56 407 GLN A O 1
ATOM 3300 N N . MET A 1 408 ? 17.167 -8.174 -12.894 1.00 69.12 408 MET A N 1
ATOM 3301 C CA . MET A 1 408 ? 17.955 -9.280 -13.461 1.00 69.12 408 MET A CA 1
ATOM 3302 C C . MET A 1 408 ? 18.677 -10.073 -12.365 1.00 69.12 408 MET A C 1
ATOM 3304 O O . MET A 1 408 ? 19.238 -9.497 -11.434 1.00 69.12 408 MET A O 1
ATOM 3308 N N . LYS A 1 409 ? 18.708 -11.408 -12.483 1.00 72.56 409 LYS A N 1
ATOM 3309 C CA . LYS A 1 409 ? 19.357 -12.310 -11.511 1.00 72.56 409 LYS A CA 1
ATOM 3310 C C . LYS A 1 409 ? 20.871 -12.393 -11.759 1.00 72.56 409 LYS A C 1
ATOM 3312 O O . LYS A 1 409 ? 21.398 -13.447 -12.111 1.00 72.56 409 LYS A O 1
ATOM 3317 N N . ALA A 1 410 ? 21.580 -11.275 -11.605 1.00 78.75 410 ALA A N 1
ATOM 3318 C CA . ALA A 1 410 ? 23.020 -11.181 -11.851 1.00 78.75 410 ALA A CA 1
ATOM 3319 C C . ALA A 1 410 ? 23.740 -10.278 -10.835 1.00 78.75 410 ALA A C 1
ATOM 3321 O O . ALA A 1 410 ? 23.175 -9.319 -10.319 1.00 78.75 410 ALA A O 1
ATOM 3322 N N . LYS A 1 411 ? 25.008 -10.605 -10.546 1.00 82.69 411 LYS A N 1
ATOM 3323 C CA . LYS A 1 411 ? 25.884 -9.853 -9.624 1.00 82.69 411 LYS A CA 1
ATOM 3324 C C . LYS A 1 411 ? 26.854 -8.926 -10.357 1.00 82.69 411 LYS A C 1
ATOM 3326 O O . LYS A 1 411 ? 27.297 -7.931 -9.789 1.00 82.69 411 LYS A O 1
ATOM 3331 N N . TYR A 1 412 ? 27.200 -9.268 -11.597 1.00 83.62 412 TYR A N 1
ATOM 3332 C CA . TYR A 1 412 ? 28.138 -8.524 -12.432 1.00 83.62 412 TYR A CA 1
ATOM 3333 C C . TYR A 1 412 ? 27.575 -8.337 -13.832 1.00 83.62 412 TYR A C 1
ATOM 3335 O O . TYR A 1 412 ? 26.950 -9.255 -14.355 1.00 83.62 412 TYR A O 1
ATOM 3343 N N . PHE A 1 413 ? 27.842 -7.195 -14.453 1.00 84.81 413 PHE A N 1
ATOM 3344 C CA . PHE A 1 413 ? 27.260 -6.811 -15.730 1.00 84.81 413 PHE A CA 1
ATOM 3345 C C . PHE A 1 413 ? 28.313 -6.262 -16.687 1.00 84.81 413 PHE A C 1
ATOM 3347 O O . PHE A 1 413 ? 29.181 -5.477 -16.300 1.00 84.81 413 PHE A O 1
ATOM 3354 N N . TYR A 1 414 ? 28.203 -6.659 -17.951 1.00 86.50 414 TYR A N 1
ATOM 3355 C CA . TYR A 1 414 ? 28.801 -5.946 -19.070 1.00 86.50 414 TYR A CA 1
ATOM 3356 C C . TYR A 1 414 ? 27.738 -5.091 -19.745 1.00 86.50 414 TYR A C 1
ATOM 3358 O O . TYR A 1 414 ? 26.654 -5.586 -20.065 1.00 86.50 414 TYR A O 1
ATOM 3366 N N . LEU A 1 415 ? 28.071 -3.825 -19.988 1.00 84.19 415 LEU A N 1
ATOM 3367 C CA . LEU A 1 415 ? 27.219 -2.892 -20.708 1.00 84.19 415 LEU A CA 1
ATOM 3368 C C . LEU A 1 415 ? 27.779 -2.717 -22.114 1.00 84.19 415 LEU A C 1
ATOM 3370 O O . LEU A 1 415 ? 28.907 -2.261 -22.284 1.00 84.19 415 LEU A O 1
ATOM 3374 N N . ALA A 1 416 ? 27.006 -3.072 -23.132 1.00 82.00 416 ALA A N 1
ATOM 3375 C CA . ALA A 1 416 ? 27.354 -2.745 -24.506 1.00 82.00 416 ALA A CA 1
ATOM 3376 C C . ALA A 1 416 ? 26.742 -1.387 -24.849 1.00 82.00 416 ALA A C 1
ATOM 3378 O O . ALA A 1 416 ? 25.543 -1.269 -25.123 1.00 82.00 416 ALA A O 1
ATOM 3379 N N . GLN A 1 417 ? 27.587 -0.363 -24.795 1.00 67.69 417 GLN A N 1
ATOM 3380 C CA . GLN A 1 417 ? 27.289 0.964 -25.315 1.00 67.69 417 GLN A CA 1
ATOM 3381 C C . GLN A 1 417 ? 27.840 1.015 -26.747 1.00 67.69 417 GLN A C 1
ATOM 3383 O O . GLN A 1 417 ? 28.933 0.516 -27.007 1.00 67.69 417 GLN A O 1
ATOM 3388 N N . PHE A 1 418 ? 27.084 1.589 -27.685 1.00 67.19 418 PHE A N 1
ATOM 3389 C CA . PHE A 1 418 ? 27.475 1.713 -29.104 1.00 67.19 418 PHE A CA 1
ATOM 3390 C C . PHE A 1 418 ? 27.513 0.378 -29.878 1.00 67.19 418 PHE A C 1
ATOM 3392 O O . PHE A 1 418 ? 28.573 -0.096 -30.301 1.00 67.19 418 PHE A O 1
ATOM 3399 N N . PRO A 1 419 ? 26.344 -0.246 -30.107 1.00 67.94 419 PRO A N 1
ATOM 3400 C CA . PRO A 1 419 ? 26.258 -1.436 -30.945 1.00 67.94 419 PRO A CA 1
ATOM 3401 C C . PRO A 1 419 ? 26.729 -1.141 -32.376 1.00 67.94 419 PRO A C 1
ATOM 3403 O O . PRO A 1 419 ? 26.419 -0.093 -32.946 1.00 67.94 419 PRO A O 1
ATOM 3406 N N . ARG A 1 420 ? 27.430 -2.101 -32.992 1.00 68.06 420 ARG A N 1
ATOM 3407 C CA . ARG A 1 420 ? 27.935 -1.981 -34.376 1.00 68.06 420 ARG A CA 1
ATOM 3408 C C . ARG A 1 420 ? 26.813 -1.816 -35.404 1.00 68.06 420 ARG A C 1
ATOM 3410 O O . ARG A 1 420 ? 27.012 -1.236 -36.467 1.00 68.06 420 ARG A O 1
ATOM 3417 N N . GLN A 1 421 ? 25.638 -2.361 -35.106 1.00 74.81 421 GLN A N 1
ATOM 3418 C CA . GLN A 1 421 ? 24.500 -2.402 -36.010 1.00 74.81 421 GLN A CA 1
ATOM 3419 C C . GLN A 1 421 ? 23.686 -1.100 -35.934 1.00 74.81 421 GLN A C 1
ATOM 3421 O O . GLN A 1 421 ? 23.342 -0.617 -34.852 1.00 74.81 421 GLN A O 1
ATOM 3426 N N . LYS A 1 422 ? 23.317 -0.545 -37.096 1.00 71.75 422 LYS A N 1
ATOM 3427 C CA . LYS A 1 422 ? 22.560 0.717 -37.185 1.00 71.75 422 LYS A CA 1
ATOM 3428 C C . LYS A 1 422 ? 21.085 0.571 -36.789 1.00 71.75 422 LYS A C 1
ATOM 3430 O O . LYS A 1 422 ? 20.539 1.476 -36.171 1.00 71.75 422 LYS A O 1
ATOM 3435 N N . THR A 1 423 ? 20.446 -0.558 -37.103 1.00 78.00 423 THR A N 1
ATOM 3436 C CA . THR A 1 423 ? 19.006 -0.769 -36.870 1.00 78.00 423 THR A CA 1
ATOM 3437 C C . THR A 1 423 ? 18.727 -1.548 -35.585 1.00 78.00 423 THR A C 1
ATOM 3439 O O . THR A 1 423 ? 19.465 -2.470 -35.235 1.00 78.00 423 THR A O 1
ATOM 3442 N N . LEU A 1 424 ? 17.621 -1.225 -34.901 1.00 77.56 424 LEU A N 1
ATOM 3443 C CA . LEU A 1 424 ? 17.190 -1.927 -33.684 1.00 77.56 424 LEU A CA 1
ATOM 3444 C C . LEU A 1 424 ? 16.991 -3.430 -33.934 1.00 77.56 424 LEU A C 1
ATOM 3446 O O . LEU A 1 424 ? 17.490 -4.245 -33.170 1.00 77.56 424 LEU A O 1
ATOM 3450 N N . ASN A 1 425 ? 16.344 -3.806 -35.040 1.00 81.56 425 ASN A N 1
ATOM 3451 C CA . ASN A 1 425 ? 16.084 -5.212 -35.364 1.00 81.56 425 ASN A CA 1
ATOM 3452 C C . ASN A 1 425 ? 17.376 -6.026 -35.518 1.00 81.56 425 ASN A C 1
ATOM 3454 O O . ASN A 1 425 ? 17.450 -7.158 -35.048 1.00 81.56 425 ASN A O 1
ATOM 3458 N N . ALA A 1 426 ? 18.413 -5.450 -36.134 1.00 80.56 426 ALA A N 1
ATOM 3459 C CA . ALA A 1 426 ? 19.708 -6.112 -36.234 1.00 80.56 426 ALA A CA 1
ATOM 3460 C C . ALA A 1 426 ? 20.367 -6.258 -34.854 1.00 80.56 426 ALA A C 1
ATOM 3462 O O . ALA A 1 426 ? 20.849 -7.339 -34.529 1.00 80.56 426 ALA A O 1
ATOM 3463 N N . ARG A 1 427 ? 20.320 -5.216 -34.009 1.00 82.00 427 ARG A N 1
ATOM 3464 C CA . ARG A 1 427 ? 20.820 -5.276 -32.621 1.00 82.00 427 ARG A CA 1
ATOM 3465 C C . ARG A 1 427 ? 20.133 -6.383 -31.820 1.00 82.00 427 ARG A C 1
ATOM 3467 O O . ARG A 1 427 ? 20.810 -7.154 -31.146 1.00 82.00 427 ARG A O 1
ATOM 3474 N N . LEU A 1 428 ? 18.808 -6.493 -31.943 1.00 83.62 428 LEU A N 1
ATOM 3475 C CA . LEU A 1 428 ? 18.005 -7.502 -31.253 1.00 83.62 428 LEU A CA 1
ATOM 3476 C C . LEU A 1 428 ? 18.349 -8.925 -31.688 1.00 83.62 428 LEU A C 1
ATOM 3478 O O . LEU A 1 428 ? 18.454 -9.787 -30.825 1.00 83.62 428 LEU A O 1
ATOM 3482 N N . ARG A 1 429 ? 18.600 -9.173 -32.981 1.00 84.50 429 ARG A N 1
ATOM 3483 C CA . ARG A 1 429 ? 19.028 -10.501 -33.460 1.00 84.50 429 ARG A CA 1
ATOM 3484 C C . ARG A 1 429 ? 20.318 -10.963 -32.783 1.00 84.50 429 ARG A C 1
ATOM 3486 O O . ARG A 1 429 ? 20.381 -12.083 -32.292 1.00 84.50 429 ARG A O 1
ATOM 3493 N N . HIS A 1 430 ? 21.329 -10.097 -32.705 1.00 84.56 430 HIS A N 1
ATOM 3494 C CA . HIS A 1 430 ? 22.587 -10.438 -32.028 1.00 84.56 430 HIS A CA 1
ATOM 3495 C C . HIS A 1 430 ? 22.398 -10.627 -30.519 1.00 84.56 430 HIS A C 1
ATOM 3497 O O . HIS A 1 430 ? 22.960 -11.550 -29.935 1.00 84.56 430 HIS A O 1
ATOM 3503 N N . LEU A 1 431 ? 21.560 -9.805 -29.887 1.00 84.94 431 LEU A N 1
ATOM 3504 C CA . LEU A 1 431 ? 21.196 -9.964 -28.479 1.00 84.94 431 LEU A CA 1
ATOM 3505 C C . LEU A 1 431 ? 20.449 -11.269 -28.197 1.00 84.94 431 LEU A C 1
ATOM 3507 O O . LEU A 1 431 ? 20.736 -11.913 -27.195 1.00 84.94 431 LEU A O 1
ATOM 3511 N N . GLN A 1 432 ? 19.544 -11.690 -29.081 1.00 86.62 432 GLN A N 1
ATOM 3512 C CA . GLN A 1 432 ? 18.855 -12.980 -28.995 1.00 86.62 432 GLN A CA 1
ATOM 3513 C C . GLN A 1 432 ? 19.840 -14.144 -29.130 1.00 86.62 432 GLN A C 1
ATOM 3515 O O . GLN A 1 432 ? 19.777 -15.092 -28.353 1.00 86.62 432 GLN A O 1
ATOM 3520 N N . THR A 1 433 ? 20.812 -14.049 -30.042 1.00 85.81 433 THR A N 1
ATOM 3521 C CA . THR A 1 433 ? 21.890 -15.043 -30.151 1.00 85.81 433 THR A CA 1
ATOM 3522 C C . THR A 1 433 ? 22.673 -15.170 -28.844 1.00 85.81 433 THR A C 1
ATOM 3524 O O . THR A 1 433 ? 22.928 -16.287 -28.400 1.00 85.81 433 THR A O 1
ATOM 3527 N N . VAL A 1 434 ? 23.020 -14.047 -28.206 1.00 84.50 434 VAL A N 1
ATOM 3528 C CA . VAL A 1 434 ? 23.714 -14.038 -26.906 1.00 84.50 434 VAL A CA 1
ATOM 3529 C C . VAL A 1 434 ? 22.813 -14.569 -25.787 1.00 84.50 434 VAL A C 1
ATOM 3531 O O . VAL A 1 434 ? 23.283 -15.306 -24.926 1.00 84.50 434 VAL A O 1
ATOM 3534 N N . ALA A 1 435 ? 21.520 -14.242 -25.808 1.00 84.75 435 ALA A N 1
ATOM 3535 C CA . ALA A 1 435 ? 20.542 -14.717 -24.832 1.00 84.75 435 ALA A CA 1
ATOM 3536 C C . ALA A 1 435 ? 20.321 -16.236 -24.894 1.00 84.75 435 ALA A C 1
ATOM 3538 O O . ALA A 1 435 ? 20.047 -16.844 -23.863 1.00 84.75 435 ALA A O 1
ATOM 3539 N N . ASN A 1 436 ? 20.494 -16.842 -26.071 1.00 87.06 436 ASN A N 1
ATOM 3540 C CA . ASN A 1 436 ? 20.422 -18.291 -26.267 1.00 87.06 436 ASN A CA 1
ATOM 3541 C C . ASN A 1 436 ? 21.670 -19.034 -25.758 1.00 87.06 436 ASN A C 1
ATOM 3543 O O . ASN A 1 436 ? 21.694 -20.266 -25.746 1.00 87.06 436 ASN A O 1
ATOM 3547 N N . TRP A 1 437 ? 22.730 -18.327 -25.358 1.00 86.50 437 TRP A N 1
ATOM 3548 C CA . TRP A 1 437 ? 23.903 -18.960 -24.761 1.00 86.50 437 TRP A CA 1
ATOM 3549 C C . TRP A 1 437 ? 23.668 -19.285 -23.289 1.00 86.50 437 TRP A C 1
ATOM 3551 O O . TRP A 1 437 ? 23.016 -18.547 -22.555 1.00 86.50 437 TRP A O 1
ATOM 3561 N N . ASN A 1 438 ? 24.281 -20.372 -22.820 1.00 82.88 438 ASN A N 1
ATOM 3562 C CA . ASN A 1 438 ? 24.242 -20.723 -21.407 1.00 82.88 438 ASN A CA 1
ATOM 3563 C C . ASN A 1 438 ? 25.290 -19.924 -20.607 1.00 82.88 438 ASN A C 1
ATOM 3565 O O . ASN A 1 438 ? 26.339 -20.453 -20.236 1.00 82.88 438 ASN A O 1
ATOM 3569 N N . LEU A 1 439 ? 24.999 -18.648 -20.332 1.00 81.19 439 LEU A N 1
ATOM 3570 C CA . LEU A 1 439 ? 25.909 -17.725 -19.634 1.00 81.19 439 LEU A CA 1
ATOM 3571 C C . LEU A 1 439 ? 26.029 -18.007 -18.117 1.00 81.19 439 LEU A C 1
ATOM 3573 O O . LEU A 1 439 ? 26.732 -17.290 -17.403 1.00 81.19 439 LEU A O 1
ATOM 3577 N N . THR A 1 440 ? 25.375 -19.057 -17.598 1.00 78.38 440 THR A N 1
ATOM 3578 C CA . THR A 1 440 ? 25.552 -19.536 -16.210 1.00 78.38 440 THR A CA 1
ATOM 3579 C C . THR A 1 440 ? 26.785 -20.421 -16.038 1.00 78.38 440 THR A C 1
ATOM 3581 O O . THR A 1 440 ? 27.326 -20.513 -14.936 1.00 78.38 440 THR A O 1
ATOM 3584 N N . LYS A 1 441 ? 27.246 -21.060 -17.119 1.00 81.38 441 LYS A N 1
ATOM 3585 C CA . LYS A 1 441 ? 28.389 -21.975 -17.105 1.00 81.38 441 LYS A CA 1
ATOM 3586 C C . LYS A 1 441 ? 29.627 -21.294 -17.668 1.00 81.38 441 LYS A C 1
ATOM 3588 O O . LYS A 1 441 ? 29.537 -20.369 -18.475 1.00 81.38 441 LYS A O 1
ATOM 3593 N N . HIS A 1 442 ? 30.798 -21.767 -17.250 1.00 77.81 442 HIS A N 1
ATOM 3594 C CA . HIS A 1 442 ? 32.048 -21.376 -17.897 1.00 77.81 442 HIS A CA 1
ATOM 3595 C C . HIS A 1 442 ? 32.027 -21.791 -19.363 1.00 77.81 442 HIS A C 1
ATOM 3597 O O . HIS A 1 442 ? 31.596 -22.897 -19.697 1.00 77.81 442 HIS A O 1
ATOM 3603 N N . LEU A 1 443 ? 32.514 -20.905 -20.229 1.00 75.00 443 LEU A N 1
ATOM 3604 C CA . LEU A 1 443 ? 32.776 -21.271 -21.610 1.00 75.00 443 LEU A CA 1
ATOM 3605 C C . LEU A 1 443 ? 33.980 -22.225 -21.621 1.00 75.00 443 LEU A C 1
ATOM 3607 O O . LEU A 1 443 ? 35.127 -21.780 -21.544 1.00 75.00 443 LEU A O 1
ATOM 3611 N N . HIS A 1 444 ? 33.719 -23.532 -21.687 1.00 58.94 444 HIS A N 1
ATOM 3612 C CA . HIS A 1 444 ? 34.751 -24.504 -22.037 1.00 58.94 444 HIS A CA 1
ATOM 3613 C C . HIS A 1 444 ? 35.202 -24.195 -23.468 1.00 58.94 444 HIS A C 1
ATOM 3615 O O . HIS A 1 444 ? 34.364 -24.030 -24.357 1.00 58.94 444 HIS A O 1
ATOM 3621 N N . ARG A 1 445 ? 36.509 -23.982 -23.633 1.00 48.66 445 ARG A N 1
ATOM 3622 C CA . ARG A 1 445 ? 37.115 -23.694 -24.934 1.00 48.66 445 ARG A CA 1
ATOM 3623 C C . ARG A 1 445 ? 36.982 -24.873 -25.874 1.00 48.66 445 ARG A C 1
ATOM 3625 O O . ARG A 1 445 ? 37.176 -26.005 -25.383 1.00 48.66 445 ARG A O 1
#